Protein AF-A0A1C4H0H8-F1 (afdb_monomer)

Radius of gyration: 26.45 Å; Cα contacts (8 Å, |Δi|>4): 641; chains: 1; bounding box: 94×60×58 Å

Solvent-accessible surface area (backbone atoms only — not comparable to full-atom values): 27206 Å² total; per-residue (Å²): 113,69,70,59,52,53,51,52,50,62,53,57,57,30,66,37,67,55,42,50,40,39,36,19,45,24,26,28,43,11,55,48,37,28,51,49,23,57,74,47,69,46,100,48,52,39,63,47,31,17,26,52,44,37,11,72,33,30,28,24,69,52,3,16,50,23,23,31,52,36,22,49,46,38,19,74,75,76,42,56,82,34,43,77,46,20,61,29,32,25,51,35,14,34,53,47,6,50,44,38,71,72,50,30,63,82,36,73,69,32,42,51,49,46,30,55,53,40,18,51,52,34,19,57,42,44,29,50,46,30,40,75,70,43,67,43,47,77,63,80,53,85,54,36,60,53,20,52,55,32,26,70,75,65,62,34,56,69,62,16,29,37,54,44,36,38,56,52,30,45,54,31,36,44,53,25,48,54,52,26,51,54,52,56,69,68,53,54,69,79,57,47,63,76,41,52,71,82,78,81,64,92,68,78,79,72,79,80,81,74,86,71,80,84,70,90,68,70,60,65,62,58,53,50,53,55,56,66,70,51,76,83,71,67,73,44,63,69,59,49,48,49,49,48,50,50,56,56,55,72,63,61,52,84,54,81,67,37,77,40,48,47,64,56,42,55,48,43,25,54,45,53,24,49,41,23,61,62,36,92,54,33,62,62,10,47,52,47,43,51,50,50,53,60,57,21,55,83,71,72,45,43,69,64,49,48,52,51,48,50,66,50,44,51,58,33,43,56,50,27,34,54,49,24,10,43,51,37,91,67,43,78,49,70,81,45,78,70,85,89,47,45,33,14,53,30,13,37,51,52,28,47,25,45,48,22,19,51,45,28,33,45,49,41,39,50,51,37,56,73,46,37,60,68,68,55,37,32,35,44,46,35,72,78,65,43,56,66,68,57,32,48,39,55,53,47,33,61,57,30,43,66,55,49,52,55,50,48,52,53,50,47,53,56,39,40,76,71,68,53,59,72,59,84,54,72,67,47,24,54,64,45,44,56,79,48,50,51,58,51,50,54,54,43,53,50,51,26,50,56,52,24,53,53,36,49,75,70,51,55,83,64,79,97,64,88,82,83,75,91,65,79,70,80,90,50,72,68,39,54,54,51,46,50,52,49,50,51,53,40,52,51,45,49,53,50,37,51,34,42,73,70,65,79,41,87,82,70,82,79,74,60,76,83,134

InterPro domains:
  IPR003339 ABC/ECF transporter, transmembrane component [PF02361] (260-462)
  IPR003339 ABC/ECF transporter, transmembrane component [cd16914] (260-489)
  IPR024529 ECF transporter, substrate-specific component [PF12822] (18-184)

Secondary structure (DSSP, 8-state):
-HHHHHHHHHHHTT--HHHHHHHHHHHHHHHHHHHHHHHTT-S-----HHHHHHHHHH-HHHHHHHHHHHHHHHHHHT-GGGSTTHHHHHHHHHHHHHHHHTTGGGSHHHHHHHHHHHHHHHHHHHHHHHHHHHTT--SSSTHHHHHHHHHHHHS-HHHHHHHHHHHHHHHHHHHHHHHHHHHHHHS-HHHHHHH-----------------------HHHHHHHHHHTTTT----HHHHHHHHHHHHHTT---SHHHHS-HHHHHHHHHHHHHHHHHSSSSHHHHHHHHHHHHHHHHHT-HHHHHHHHHHHHHHHHHHHIIIIIHH-TT--SEEEE-SS-EEEHHHHHHHHHHHHHHHHHHHHHHHHHHTS-HHHHHHHHHHTT--HHHHHHHHHHHHHHHHHHHHHHHHHHHHHHTT----SSHHHHHHHHHHHHHHHHHHHHHHHHHHHHHHHHTTTT-SS-PPPPSS--PPPHHHHHHHHHHHHHHHHHHHHHHHHHTTS---S--TT---

Structure (mmCIF, N/CA/C/O backbone):
data_AF-A0A1C4H0H8-F1
#
_entry.id   AF-A0A1C4H0H8-F1
#
loop_
_atom_site.group_PDB
_atom_site.id
_atom_site.type_symbol
_atom_site.label_atom_id
_atom_site.label_alt_id
_atom_site.label_comp_id
_atom_site.label_asym_id
_atom_site.label_entity_id
_atom_site.label_seq_id
_atom_site.pdbx_PDB_ins_code
_atom_site.Cartn_x
_atom_site.Cartn_y
_atom_site.Cartn_z
_atom_site.occupancy
_atom_site.B_iso_or_equiv
_atom_site.auth_seq_id
_atom_site.auth_comp_id
_atom_site.auth_asym_id
_atom_site.auth_atom_id
_atom_site.pdbx_PDB_model_num
ATOM 1 N N . MET A 1 1 ? -7.795 -33.888 7.168 1.00 52.53 1 MET A N 1
ATOM 2 C CA . MET A 1 1 ? -8.985 -33.147 6.676 1.00 52.53 1 MET A CA 1
ATOM 3 C C . MET A 1 1 ? -9.687 -32.322 7.772 1.00 52.53 1 MET A C 1
ATOM 5 O O . MET A 1 1 ? -9.922 -31.140 7.560 1.00 52.53 1 MET A O 1
ATOM 9 N N . VAL A 1 2 ? -9.944 -32.871 8.972 1.00 51.38 2 VAL A N 1
ATOM 10 C CA . VAL A 1 2 ? -10.673 -32.185 10.075 1.00 51.38 2 VAL A CA 1
ATOM 11 C C . VAL A 1 2 ? -9.947 -30.955 10.662 1.00 51.38 2 VAL A C 1
ATOM 13 O O . VAL A 1 2 ? -10.575 -29.920 10.883 1.00 51.38 2 VAL A O 1
ATOM 16 N N . LEU A 1 3 ? -8.622 -31.017 10.855 1.00 47.50 3 LEU A N 1
ATOM 17 C CA . LEU A 1 3 ? -7.812 -29.883 11.345 1.00 47.50 3 LEU A CA 1
ATOM 18 C C . LEU A 1 3 ? -7.830 -28.679 10.386 1.00 47.50 3 LEU A C 1
ATOM 20 O O . LEU A 1 3 ? -7.985 -27.542 10.829 1.00 47.50 3 LEU A O 1
ATOM 24 N N . SER A 1 4 ? -7.761 -28.938 9.076 1.00 58.06 4 SER A N 1
ATOM 25 C CA . SER A 1 4 ? -7.884 -27.906 8.037 1.00 58.06 4 SER A CA 1
ATOM 26 C C . SER A 1 4 ? -9.278 -27.268 8.054 1.00 58.06 4 SER A C 1
ATOM 28 O O . SER A 1 4 ? -9.399 -26.045 8.021 1.00 58.06 4 SER A O 1
ATOM 30 N N . HIS A 1 5 ? -10.338 -28.065 8.239 1.00 66.88 5 HIS A N 1
ATOM 31 C CA . HIS A 1 5 ? -11.700 -27.538 8.295 1.00 66.88 5 HIS A CA 1
ATOM 32 C C . HIS A 1 5 ? -11.949 -26.650 9.530 1.00 66.88 5 HIS A C 1
ATOM 34 O O . HIS A 1 5 ? -12.606 -25.611 9.414 1.00 66.88 5 HIS A O 1
ATOM 40 N N . LYS A 1 6 ? -11.402 -27.010 10.701 1.00 68.06 6 LYS A N 1
ATOM 41 C CA . LYS A 1 6 ? -11.501 -26.199 11.929 1.00 68.06 6 LYS A CA 1
ATOM 42 C C . LYS A 1 6 ? -10.714 -24.890 11.807 1.00 68.06 6 LYS A C 1
ATOM 44 O O . LYS A 1 6 ? -11.226 -23.841 12.194 1.00 68.06 6 LYS A O 1
ATOM 49 N N . ALA A 1 7 ? -9.518 -24.939 11.216 1.00 68.31 7 ALA A N 1
ATOM 50 C CA . ALA A 1 7 ? -8.720 -23.749 10.931 1.00 68.31 7 ALA A CA 1
ATOM 51 C C . ALA A 1 7 ? -9.449 -22.799 9.966 1.00 68.31 7 ALA A C 1
ATOM 53 O O . ALA A 1 7 ? -9.619 -21.624 10.281 1.00 68.31 7 ALA A O 1
ATOM 54 N N . LEU A 1 8 ? -9.980 -23.316 8.853 1.00 68.38 8 LEU A N 1
ATOM 55 C CA . LEU A 1 8 ? -10.747 -22.535 7.875 1.00 68.38 8 LEU A CA 1
ATOM 56 C C . LEU A 1 8 ? -12.002 -21.897 8.487 1.00 68.38 8 LEU A C 1
ATOM 58 O O . LEU A 1 8 ? -12.274 -20.724 8.235 1.00 68.38 8 LEU A O 1
ATOM 62 N N . ARG A 1 9 ? -12.736 -22.616 9.351 1.00 71.81 9 ARG A N 1
ATOM 63 C CA . ARG A 1 9 ? -13.876 -22.040 10.090 1.00 71.81 9 ARG A CA 1
ATOM 64 C C . ARG A 1 9 ? -13.443 -20.918 11.037 1.00 71.81 9 ARG A C 1
ATOM 66 O O . ARG A 1 9 ? -14.127 -19.904 11.104 1.00 71.81 9 ARG A O 1
ATOM 73 N N . GLY A 1 10 ? -12.306 -21.068 11.719 1.00 74.00 10 GLY A N 1
ATOM 74 C CA . GLY A 1 10 ? -11.756 -20.039 12.610 1.00 74.00 10 GLY A CA 1
ATOM 75 C C . GLY A 1 10 ? -11.213 -18.797 11.889 1.00 74.00 10 GLY A C 1
ATOM 76 O O . GLY A 1 10 ? -11.134 -17.723 12.488 1.00 74.00 10 GLY A O 1
ATOM 77 N N . ILE A 1 11 ? -10.836 -18.919 10.614 1.00 77.94 11 ILE A N 1
ATOM 78 C CA . ILE A 1 11 ? -10.513 -17.773 9.750 1.00 77.94 11 ILE A CA 1
ATOM 79 C C . ILE A 1 11 ? -11.808 -17.101 9.298 1.00 77.94 11 ILE A C 1
ATOM 81 O O . ILE A 1 11 ? -11.974 -15.898 9.480 1.00 77.94 11 ILE A O 1
ATOM 85 N N . ALA A 1 12 ? -12.759 -17.878 8.772 1.00 75.44 12 ALA A N 1
ATOM 86 C CA . ALA A 1 12 ? -14.033 -17.362 8.280 1.00 75.44 12 ALA A CA 1
ATOM 87 C C . ALA A 1 12 ? -14.841 -16.631 9.367 1.00 75.44 12 ALA A C 1
ATOM 89 O O . ALA A 1 12 ? -15.496 -15.634 9.069 1.00 75.44 12 ALA A O 1
ATOM 90 N N . SER A 1 13 ? -14.760 -17.074 10.627 1.00 77.25 13 SER A N 1
ATOM 91 C CA . SER A 1 13 ? -15.448 -16.430 11.752 1.00 77.25 13 SER A CA 1
ATOM 92 C C . SER A 1 13 ? -14.944 -15.016 12.057 1.00 77.25 13 SER A C 1
ATOM 94 O O . SER A 1 13 ? -15.677 -14.244 12.664 1.00 77.25 13 SER A O 1
ATOM 96 N N . GLN A 1 14 ? -13.722 -14.660 11.643 1.00 80.69 14 GLN A N 1
ATOM 97 C CA . GLN A 1 14 ? -13.177 -13.311 11.842 1.00 80.69 14 GLN A CA 1
ATOM 98 C C . GLN A 1 14 ? -13.796 -12.294 10.869 1.00 80.69 14 GLN A C 1
ATOM 100 O O . GLN A 1 14 ? -13.877 -11.109 11.183 1.00 80.69 14 GLN A O 1
ATOM 105 N N . PHE A 1 15 ? -14.306 -12.744 9.716 1.00 83.25 15 PHE A N 1
ATOM 106 C CA . PHE A 1 15 ? -14.912 -11.903 8.676 1.00 83.25 15 PHE A CA 1
ATOM 107 C C . PHE A 1 15 ? -16.433 -11.747 8.853 1.00 83.25 15 PHE A C 1
ATOM 109 O O . PHE A 1 15 ? -17.226 -12.003 7.937 1.00 83.25 15 PHE A O 1
ATOM 116 N N . SER A 1 16 ? -16.843 -11.323 10.052 1.00 83.94 16 SER A N 1
ATOM 117 C CA . SER A 1 16 ? -18.220 -10.893 10.332 1.00 83.94 16 SER A CA 1
ATOM 118 C C . SER A 1 16 ? -18.574 -9.611 9.560 1.00 83.94 16 SER A C 1
ATOM 120 O O . SER A 1 16 ? -17.678 -8.890 9.118 1.00 83.94 16 SER A O 1
ATOM 122 N N . THR A 1 17 ? -19.864 -9.290 9.403 1.00 82.94 17 THR A N 1
ATOM 123 C CA . THR A 1 17 ? -20.289 -8.021 8.781 1.00 82.94 17 THR A CA 1
ATOM 124 C C . THR A 1 17 ? -19.670 -6.822 9.498 1.00 82.94 17 THR A C 1
ATOM 126 O O . THR A 1 17 ? -19.073 -5.967 8.850 1.00 82.94 17 THR A O 1
ATOM 129 N N . LYS A 1 18 ? -19.690 -6.816 10.833 1.00 84.12 18 LYS A N 1
ATOM 130 C CA . LYS A 1 18 ? -19.067 -5.769 11.654 1.00 84.12 18 LYS A CA 1
ATOM 131 C C . LYS A 1 18 ? -17.560 -5.649 11.403 1.00 84.12 18 LYS A C 1
ATOM 133 O O . LYS A 1 18 ? -17.064 -4.549 11.176 1.00 84.12 18 LYS A O 1
ATOM 138 N N . SER A 1 19 ? -16.840 -6.772 11.340 1.00 86.12 19 SER A N 1
ATOM 139 C CA . SER A 1 19 ? -15.406 -6.782 11.006 1.00 86.12 19 SER A CA 1
ATOM 140 C C . SER A 1 19 ? -15.137 -6.235 9.598 1.00 86.12 19 SER A C 1
ATOM 142 O O . SER A 1 19 ? -14.166 -5.514 9.390 1.00 86.12 19 SER A O 1
ATOM 144 N N . LEU A 1 20 ? -16.003 -6.546 8.624 1.00 87.44 20 LEU A N 1
ATOM 145 C CA . LEU A 1 20 ? -15.873 -6.056 7.247 1.00 87.44 20 LEU A CA 1
ATOM 146 C C . LEU A 1 20 ? -16.051 -4.541 7.147 1.00 87.44 20 LEU A C 1
ATOM 148 O O . LEU A 1 20 ? -15.390 -3.901 6.337 1.00 87.44 20 LEU A O 1
ATOM 152 N N . VAL A 1 21 ? -16.920 -3.955 7.967 1.00 89.75 21 VAL A N 1
ATOM 153 C CA . VAL A 1 21 ? -17.110 -2.499 8.012 1.00 89.75 21 VAL A CA 1
ATOM 154 C C . VAL A 1 21 ? -15.962 -1.795 8.733 1.00 89.75 21 VAL A C 1
ATOM 156 O O . VAL A 1 21 ? -15.609 -0.671 8.378 1.00 89.75 21 VAL A O 1
ATOM 159 N N . LEU A 1 22 ? -15.335 -2.477 9.688 1.00 91.12 22 LEU A N 1
ATOM 160 C CA . LEU A 1 22 ? -14.206 -1.951 10.444 1.00 91.12 22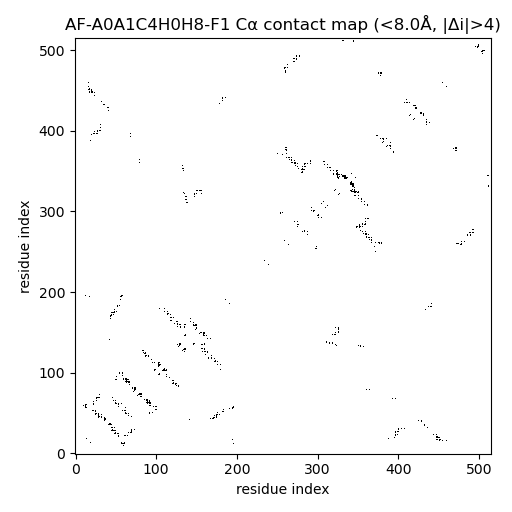 LEU A CA 1
ATOM 161 C C . LEU A 1 22 ? -12.906 -1.881 9.624 1.00 91.12 22 LEU A C 1
ATOM 163 O O . LEU A 1 22 ? -12.099 -0.983 9.853 1.00 91.12 22 LEU A O 1
ATOM 167 N N . ILE A 1 23 ? -12.702 -2.786 8.657 1.00 94.12 23 ILE A N 1
ATOM 168 C CA . ILE A 1 23 ? -11.490 -2.805 7.815 1.00 94.12 23 ILE A CA 1
ATOM 169 C C . ILE A 1 23 ? -11.254 -1.461 7.099 1.00 94.12 23 ILE A C 1
ATOM 171 O O . ILE A 1 23 ? -10.177 -0.900 7.295 1.00 94.12 23 ILE A O 1
ATOM 175 N N . PRO A 1 24 ? -12.212 -0.900 6.328 1.00 92.75 24 PRO A N 1
ATOM 176 C CA . PRO A 1 24 ? -12.064 0.417 5.713 1.00 92.75 24 PRO A CA 1
ATOM 177 C C . PRO A 1 24 ? -11.637 1.496 6.697 1.00 92.75 24 PRO A C 1
ATOM 179 O O . PRO A 1 24 ? -10.747 2.282 6.405 1.00 92.75 24 PRO A O 1
ATOM 182 N N . ILE A 1 25 ? -12.235 1.512 7.886 1.00 93.19 25 ILE A N 1
ATOM 183 C CA . ILE A 1 25 ? -11.936 2.502 8.918 1.00 93.19 25 ILE A CA 1
ATOM 184 C C . ILE A 1 25 ? -10.505 2.341 9.433 1.00 93.19 25 ILE A C 1
ATOM 186 O O . ILE A 1 25 ? -9.783 3.329 9.537 1.00 93.19 25 ILE A O 1
ATOM 190 N N . ALA A 1 26 ? -10.063 1.110 9.689 1.00 94.81 26 ALA A N 1
ATOM 191 C CA . ALA A 1 26 ? -8.690 0.825 10.090 1.00 94.81 26 ALA A CA 1
ATOM 192 C C . ALA A 1 26 ? -7.669 1.225 9.008 1.00 94.81 26 ALA A C 1
ATOM 194 O O . ALA A 1 26 ? -6.648 1.832 9.331 1.00 94.81 26 ALA A O 1
ATOM 195 N N . VAL A 1 27 ? -7.978 0.976 7.730 1.00 94.62 27 VAL A N 1
ATOM 196 C CA . VAL A 1 27 ? -7.183 1.466 6.591 1.00 94.62 27 VAL A CA 1
ATOM 197 C C . VAL A 1 27 ? -7.126 2.997 6.607 1.00 94.62 27 VAL A C 1
ATOM 199 O O . VAL A 1 27 ? -6.047 3.577 6.534 1.00 94.62 27 VAL A O 1
ATOM 202 N N . GLY A 1 28 ? -8.264 3.667 6.798 1.00 92.38 28 GLY A N 1
ATOM 203 C CA . GLY A 1 28 ? -8.334 5.123 6.941 1.00 92.38 28 GLY A CA 1
ATOM 204 C C . GLY A 1 28 ? -7.457 5.665 8.061 1.00 92.38 28 GLY A C 1
ATOM 205 O O . GLY A 1 28 ? -6.727 6.630 7.853 1.00 92.38 28 GLY A O 1
ATOM 206 N N . ILE A 1 29 ? -7.477 5.021 9.228 1.00 93.56 29 ILE A N 1
ATOM 207 C CA . ILE A 1 29 ? -6.648 5.394 10.380 1.00 93.56 29 ILE A CA 1
ATOM 208 C C . ILE A 1 29 ? -5.158 5.318 10.030 1.00 93.56 29 ILE A C 1
ATOM 210 O O . ILE A 1 29 ? -4.425 6.253 10.347 1.00 93.56 29 ILE A O 1
ATOM 214 N N . ASN A 1 30 ? -4.710 4.258 9.351 1.00 94.12 30 ASN A N 1
ATOM 215 C CA . ASN A 1 30 ? -3.315 4.131 8.913 1.00 94.12 30 ASN A CA 1
ATOM 216 C C . ASN A 1 30 ? -2.908 5.278 7.972 1.00 94.12 30 ASN A C 1
ATOM 218 O O . ASN A 1 30 ? -1.869 5.912 8.153 1.00 94.12 30 ASN A O 1
ATOM 222 N N . LEU A 1 31 ? -3.758 5.588 6.993 1.00 90.75 31 LEU A N 1
ATOM 223 C CA . LEU A 1 31 ? -3.493 6.621 5.987 1.00 90.75 31 LEU A CA 1
ATOM 224 C C . LEU A 1 31 ? -3.488 8.032 6.585 1.00 90.75 31 LEU A C 1
ATOM 226 O O . LEU A 1 31 ? -2.664 8.876 6.219 1.00 90.75 31 LEU A O 1
ATOM 230 N N . ILE A 1 32 ? -4.385 8.293 7.536 1.00 89.25 32 ILE A N 1
ATOM 231 C CA . ILE A 1 32 ? -4.411 9.549 8.284 1.00 89.25 32 ILE A CA 1
ATOM 232 C C . ILE A 1 32 ? -3.222 9.671 9.221 1.00 89.25 32 ILE A C 1
ATOM 234 O O . ILE A 1 32 ? -2.664 10.761 9.305 1.00 89.25 32 ILE A O 1
ATOM 238 N N . GLY A 1 33 ? -2.810 8.584 9.879 1.00 89.19 33 GLY A N 1
ATOM 239 C CA . GLY A 1 33 ? -1.589 8.549 10.682 1.00 89.19 33 GLY A CA 1
ATOM 240 C C . GLY A 1 33 ? -0.395 9.064 9.881 1.00 89.19 33 GLY A C 1
ATOM 241 O O . GLY A 1 33 ? 0.214 10.064 10.264 1.00 89.19 33 GLY A O 1
ATOM 242 N N . GLY A 1 34 ? -0.155 8.482 8.702 1.00 87.06 34 GLY A N 1
ATOM 243 C CA . GLY A 1 34 ? 0.918 8.923 7.805 1.00 87.06 34 GLY A CA 1
ATOM 244 C C . GLY A 1 34 ? 0.749 10.353 7.284 1.00 87.06 34 GLY A C 1
ATOM 245 O O . GLY A 1 34 ? 1.701 11.137 7.281 1.00 87.06 34 GLY A O 1
ATOM 246 N N . THR A 1 35 ? -0.473 10.750 6.912 1.00 84.94 35 THR A N 1
ATOM 247 C CA . THR A 1 35 ? -0.756 12.128 6.464 1.00 84.94 35 THR A CA 1
ATOM 248 C C . THR A 1 35 ? -0.473 13.146 7.571 1.00 84.94 35 THR A C 1
ATOM 250 O O . THR A 1 35 ? 0.085 14.220 7.323 1.00 84.94 35 THR A O 1
ATOM 253 N N . LEU A 1 36 ? -0.829 12.813 8.810 1.00 87.56 36 LEU A N 1
ATOM 254 C CA . LEU A 1 36 ? -0.619 13.658 9.972 1.00 87.56 36 LEU A CA 1
ATOM 255 C C . LEU A 1 36 ? 0.872 13.768 10.311 1.00 87.56 36 LEU A C 1
ATOM 257 O O . LEU A 1 36 ? 1.342 14.876 10.569 1.00 87.56 36 LEU A O 1
ATOM 261 N N . CYS A 1 37 ? 1.633 12.672 10.224 1.00 86.50 37 CYS A N 1
ATOM 262 C CA . CYS A 1 37 ? 3.092 12.694 10.349 1.00 86.50 37 CYS A CA 1
ATOM 263 C C . CYS A 1 37 ? 3.741 13.612 9.318 1.00 86.50 37 CYS A C 1
ATOM 265 O O . CYS A 1 37 ? 4.539 14.470 9.690 1.00 86.50 37 CYS A O 1
ATOM 267 N N . SER A 1 38 ? 3.345 13.495 8.050 1.00 84.19 38 SER A N 1
ATOM 268 C CA . SER A 1 38 ? 3.847 14.359 6.979 1.00 84.19 38 SER A CA 1
ATOM 269 C C . SER A 1 38 ? 3.508 15.834 7.233 1.00 84.19 38 SER A C 1
ATOM 271 O O . SER A 1 38 ? 4.378 16.705 7.179 1.00 84.19 38 SER A O 1
ATOM 273 N N . THR A 1 39 ? 2.268 16.120 7.641 1.00 84.62 39 THR A N 1
ATOM 274 C CA . THR A 1 39 ? 1.796 17.482 7.946 1.00 84.62 39 THR A CA 1
ATOM 275 C C . THR A 1 39 ? 2.533 18.103 9.133 1.00 84.62 39 THR A C 1
ATOM 277 O O . THR A 1 39 ? 2.891 19.281 9.107 1.00 84.62 39 THR A O 1
ATOM 280 N N . LEU A 1 40 ? 2.783 17.312 10.178 1.00 85.50 40 LEU A N 1
ATOM 281 C CA . LEU A 1 40 ? 3.554 17.714 11.354 1.00 85.50 40 LEU A CA 1
ATOM 282 C C . LEU A 1 40 ? 5.070 17.642 11.109 1.00 85.50 40 LEU A C 1
ATOM 284 O O . LEU A 1 40 ? 5.840 18.013 11.994 1.00 85.50 40 LEU A O 1
ATOM 288 N N . LYS A 1 41 ? 5.513 17.207 9.919 1.00 85.06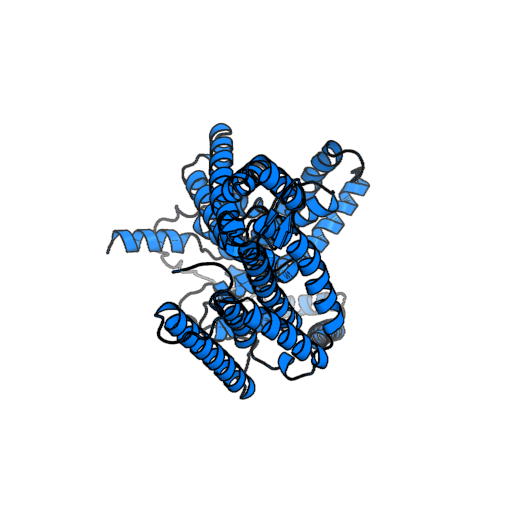 41 LYS A N 1
ATOM 289 C CA . LYS A 1 41 ? 6.921 16.986 9.557 1.00 85.06 41 LYS A CA 1
ATOM 290 C C . LYS A 1 41 ? 7.646 16.116 10.595 1.00 85.06 41 LYS A C 1
ATOM 292 O O . LYS A 1 41 ? 8.739 16.459 11.051 1.00 85.06 41 LYS A O 1
ATOM 297 N N . LEU A 1 42 ? 6.994 15.037 11.022 1.00 83.25 42 LEU A N 1
ATOM 298 C CA . LEU A 1 42 ? 7.579 13.996 11.860 1.00 83.25 42 LEU A CA 1
ATOM 299 C C . LEU A 1 42 ? 8.314 12.987 10.958 1.00 83.25 42 LEU A C 1
ATOM 301 O O . LEU A 1 42 ? 7.772 12.623 9.917 1.00 83.25 42 LEU A O 1
ATOM 305 N N . PRO A 1 43 ? 9.512 12.505 11.332 1.00 76.06 43 PRO A N 1
ATOM 306 C CA . PRO A 1 43 ? 10.272 11.524 10.556 1.00 76.06 43 PRO A CA 1
ATOM 307 C C . PRO A 1 43 ? 9.750 10.091 10.792 1.00 76.06 43 PRO A C 1
ATOM 309 O O . PRO A 1 43 ? 10.512 9.212 11.178 1.00 76.06 43 PRO A O 1
ATOM 312 N N . LEU A 1 44 ? 8.437 9.877 10.653 1.00 79.88 44 LEU A N 1
ATOM 313 C CA . LEU A 1 44 ? 7.731 8.626 10.969 1.00 79.88 44 LEU A CA 1
ATOM 314 C C . LEU A 1 44 ? 6.635 8.362 9.926 1.00 79.88 44 LEU A C 1
ATOM 316 O O . LEU A 1 44 ? 6.106 9.314 9.350 1.00 79.88 44 LEU A O 1
ATOM 320 N N . PHE A 1 45 ? 6.265 7.097 9.721 1.00 73.12 45 PHE A N 1
ATOM 321 C CA . PHE A 1 45 ? 5.219 6.690 8.773 1.00 73.12 45 PHE A CA 1
ATOM 322 C C . PHE A 1 45 ? 3.881 6.417 9.468 1.00 73.12 45 PHE A C 1
ATOM 324 O O . PHE A 1 45 ? 2.839 6.739 8.907 1.00 73.12 45 PHE A O 1
ATOM 331 N N . MET A 1 46 ? 3.905 5.871 10.690 1.00 80.69 46 MET A N 1
ATOM 332 C CA . MET A 1 46 ? 2.733 5.603 11.541 1.00 80.69 46 MET A CA 1
ATOM 333 C C . MET A 1 46 ? 1.574 4.915 10.798 1.00 80.69 46 MET A C 1
ATOM 335 O O . MET A 1 46 ? 0.402 5.262 10.947 1.00 80.69 46 MET A O 1
ATOM 339 N N . ASP A 1 47 ? 1.925 3.908 10.004 1.00 82.06 47 ASP A N 1
ATOM 340 C CA . ASP A 1 47 ? 1.085 3.241 9.004 1.00 82.06 47 ASP A CA 1
ATOM 341 C C . ASP A 1 47 ? 0.380 1.972 9.514 1.00 82.06 47 ASP A C 1
ATOM 343 O O . ASP A 1 47 ? -0.281 1.274 8.748 1.00 82.06 47 ASP A O 1
ATOM 347 N N . MET A 1 48 ? 0.524 1.648 10.802 1.00 91.31 48 MET A N 1
ATOM 348 C CA . MET A 1 48 ? -0.023 0.419 11.384 1.00 91.31 48 MET A CA 1
ATOM 349 C C . MET A 1 48 ? -0.927 0.626 12.598 1.00 91.31 48 MET A C 1
ATOM 351 O O . MET A 1 48 ? -1.355 -0.357 13.198 1.00 91.31 48 MET A O 1
ATOM 355 N N . ILE A 1 49 ? -1.282 1.864 12.954 1.00 93.62 49 ILE A N 1
ATOM 356 C CA . ILE A 1 49 ? -2.162 2.137 14.105 1.00 93.62 49 ILE A CA 1
ATOM 357 C C . ILE A 1 49 ? -3.491 1.379 13.956 1.00 93.62 49 ILE A C 1
ATOM 359 O O . ILE A 1 49 ? -3.881 0.616 14.839 1.00 93.62 49 ILE A O 1
ATOM 363 N N . GLY A 1 50 ? -4.158 1.537 12.814 1.00 94.31 50 GLY A N 1
ATOM 364 C CA . GLY A 1 50 ? -5.402 0.850 12.484 1.00 94.31 50 GLY A CA 1
ATOM 365 C C . GLY A 1 50 ? -5.229 -0.664 12.377 1.00 94.31 50 GLY A C 1
ATOM 366 O O . GLY A 1 50 ? -6.094 -1.405 12.837 1.00 94.31 50 GLY A O 1
ATOM 367 N N . THR A 1 51 ? -4.095 -1.139 11.854 1.00 95.31 51 THR A N 1
ATOM 368 C CA . THR A 1 51 ? -3.765 -2.576 11.776 1.00 95.31 51 THR A CA 1
ATOM 369 C C . THR A 1 51 ? -3.671 -3.220 13.164 1.00 95.31 51 THR A C 1
ATOM 371 O O . THR A 1 51 ? -4.184 -4.320 13.370 1.00 95.31 51 THR A O 1
ATOM 374 N N . VAL A 1 52 ? -3.073 -2.533 14.143 1.00 94.69 52 VAL A N 1
ATOM 375 C CA . VAL A 1 52 ? -3.030 -3.010 15.536 1.00 94.69 52 VAL A CA 1
ATOM 376 C C . VAL A 1 52 ? -4.410 -2.925 16.194 1.00 94.69 52 VAL A C 1
ATOM 378 O O . VAL A 1 52 ? -4.839 -3.873 16.850 1.00 94.69 52 VAL A O 1
ATOM 381 N N . VAL A 1 53 ? -5.141 -1.824 15.998 1.00 92.94 53 VAL A N 1
ATOM 382 C CA . VAL A 1 53 ? -6.492 -1.652 16.563 1.00 92.94 53 VAL A CA 1
ATOM 383 C C . VAL A 1 53 ? -7.432 -2.756 16.068 1.00 92.94 53 VAL A C 1
ATOM 385 O O . VAL A 1 53 ? -8.116 -3.396 16.868 1.00 92.94 53 VAL A O 1
ATOM 388 N N . ILE A 1 54 ? -7.424 -3.055 14.767 1.00 92.94 54 ILE A N 1
ATOM 389 C CA . ILE A 1 54 ? -8.276 -4.104 14.201 1.00 92.94 54 ILE A CA 1
ATOM 390 C C . ILE A 1 54 ? -7.803 -5.516 14.572 1.00 92.94 54 ILE A C 1
ATOM 392 O O . ILE A 1 54 ? -8.630 -6.415 14.700 1.00 92.94 54 ILE A O 1
ATOM 396 N N . ALA A 1 55 ? -6.506 -5.721 14.826 1.00 93.94 55 ALA A N 1
ATOM 397 C CA . ALA A 1 55 ? -5.999 -6.966 15.403 1.00 93.94 55 ALA A CA 1
ATOM 398 C C . ALA A 1 55 ? -6.600 -7.237 16.794 1.00 93.94 55 ALA A C 1
ATOM 400 O O . ALA A 1 55 ? -6.998 -8.369 17.073 1.00 93.94 55 ALA A O 1
ATOM 401 N N . CYS A 1 56 ? -6.717 -6.202 17.634 1.00 90.69 56 CYS A N 1
ATOM 402 C CA . CYS A 1 56 ? -7.347 -6.274 18.958 1.00 90.69 56 CYS A CA 1
ATOM 403 C C . CYS A 1 56 ? -8.855 -6.529 18.902 1.00 90.69 56 CYS A C 1
ATOM 405 O O . CYS A 1 56 ? -9.390 -7.187 19.792 1.00 90.69 56 CYS A O 1
ATOM 407 N N . LEU A 1 57 ? -9.530 -6.024 17.870 1.00 88.94 57 LEU A N 1
ATOM 408 C CA . LEU A 1 57 ? -10.984 -6.110 17.743 1.00 88.94 57 LEU A CA 1
ATOM 409 C C . LEU A 1 57 ? -11.449 -7.370 17.008 1.00 88.94 57 LEU A C 1
ATOM 411 O O . LEU A 1 57 ? -12.383 -8.027 17.451 1.00 88.94 57 LEU A O 1
ATOM 415 N N . SER A 1 58 ? -10.808 -7.712 15.891 1.00 89.06 58 SER A N 1
ATOM 416 C CA . SER A 1 58 ? -11.324 -8.683 14.915 1.00 89.06 58 SER A CA 1
ATOM 417 C C . SER A 1 58 ? -10.353 -9.820 14.581 1.00 89.06 58 SER A C 1
ATOM 419 O O . SER A 1 58 ? -10.739 -10.772 13.903 1.00 89.06 58 SER A O 1
ATOM 421 N N . GLY A 1 59 ? -9.116 -9.772 15.082 1.00 90.69 59 GLY A N 1
ATOM 422 C CA . GLY A 1 59 ? -8.148 -10.864 14.972 1.00 90.69 59 GLY A CA 1
ATOM 423 C C . GLY A 1 59 ? -7.161 -10.769 13.795 1.00 90.69 59 GLY A C 1
ATOM 424 O O . GLY A 1 59 ? -7.166 -9.805 13.024 1.00 90.69 59 GLY A O 1
ATOM 425 N N . PRO A 1 60 ? -6.265 -11.770 13.662 1.00 93.69 60 PRO A N 1
ATOM 426 C CA . PRO A 1 60 ? -5.074 -11.690 12.812 1.00 93.69 60 PRO A CA 1
ATOM 427 C C . PRO A 1 60 ? -5.340 -11.596 11.315 1.00 93.69 60 PRO A C 1
ATOM 429 O O . PRO A 1 60 ? -4.639 -10.863 10.625 1.00 93.69 60 PRO A O 1
ATOM 432 N N . TRP A 1 61 ? -6.334 -12.307 10.785 1.00 92.81 61 TRP A N 1
ATOM 433 C CA . TRP A 1 61 ? -6.561 -12.324 9.333 1.00 92.81 61 TRP A CA 1
ATOM 434 C C . TRP A 1 61 ? -7.230 -11.045 8.842 1.00 92.81 61 TRP A C 1
ATOM 436 O O . TRP A 1 61 ? -6.963 -10.584 7.734 1.00 92.81 61 TRP A O 1
ATOM 446 N N . VAL A 1 62 ? -8.051 -10.434 9.694 1.00 92.75 62 VAL A N 1
ATOM 447 C CA . VAL A 1 62 ? -8.650 -9.124 9.434 1.00 92.75 62 VAL A CA 1
ATOM 448 C C . VAL A 1 62 ? -7.572 -8.037 9.488 1.00 92.75 62 VAL A C 1
ATOM 450 O O . VAL A 1 62 ? -7.543 -7.167 8.620 1.00 92.75 62 VAL A O 1
ATOM 453 N N . ALA A 1 63 ? -6.631 -8.128 10.434 1.00 95.44 63 ALA A N 1
ATOM 454 C CA . ALA A 1 63 ? -5.465 -7.244 10.488 1.00 95.44 63 ALA A CA 1
ATOM 455 C C . ALA A 1 63 ? -4.539 -7.401 9.276 1.00 95.44 63 ALA A C 1
ATOM 457 O O . ALA A 1 63 ? -4.114 -6.406 8.696 1.00 95.44 63 ALA A O 1
ATOM 458 N N . ALA A 1 64 ? -4.281 -8.633 8.839 1.00 96.06 64 ALA A N 1
ATOM 459 C CA . ALA A 1 64 ? -3.513 -8.905 7.628 1.00 96.06 64 ALA A CA 1
ATOM 460 C C . ALA A 1 64 ? -4.151 -8.263 6.385 1.00 96.06 64 ALA A C 1
ATOM 462 O O . ALA A 1 64 ? -3.464 -7.610 5.600 1.00 96.06 64 ALA A O 1
ATOM 463 N N . LEU A 1 65 ? -5.475 -8.394 6.235 1.00 93.56 65 LEU A N 1
ATOM 464 C CA . LEU A 1 65 ? -6.211 -7.773 5.134 1.00 93.56 65 LEU A CA 1
ATOM 465 C C . LEU A 1 65 ? -6.211 -6.240 5.223 1.00 93.56 65 LEU A C 1
ATOM 467 O O . LEU A 1 65 ? -6.084 -5.573 4.200 1.00 93.56 65 LEU A O 1
ATOM 471 N N . CYS A 1 66 ? -6.303 -5.676 6.429 1.00 95.12 66 CYS A N 1
ATOM 472 C CA . CYS A 1 66 ? -6.150 -4.237 6.651 1.00 95.12 66 CYS A CA 1
ATOM 473 C C . CYS A 1 66 ? -4.768 -3.738 6.191 1.00 95.12 66 CYS A C 1
ATOM 475 O O . CYS A 1 66 ? -4.683 -2.764 5.442 1.00 95.12 66 CYS A O 1
ATOM 477 N N . GLY A 1 67 ? -3.689 -4.436 6.564 1.00 94.44 67 GLY A N 1
ATOM 478 C CA . GLY A 1 67 ? -2.330 -4.119 6.117 1.00 94.44 67 GLY A CA 1
ATOM 479 C C . GLY A 1 67 ? -2.163 -4.211 4.597 1.00 94.44 67 GLY A C 1
ATOM 480 O O . GLY A 1 67 ? -1.585 -3.314 3.985 1.00 94.44 67 GLY A O 1
ATOM 481 N N . LEU A 1 68 ? -2.737 -5.246 3.973 1.00 93.88 68 LEU A N 1
ATOM 482 C CA . LEU A 1 68 ? -2.772 -5.388 2.516 1.00 93.88 68 LEU A CA 1
ATOM 483 C C . LEU A 1 68 ? -3.451 -4.188 1.854 1.00 93.88 68 LEU A C 1
ATOM 485 O O . LEU A 1 68 ? -2.859 -3.543 0.991 1.00 93.88 68 LEU A O 1
ATOM 489 N N . LEU A 1 69 ? -4.682 -3.873 2.268 1.00 91.69 69 LEU A N 1
ATOM 490 C CA . LEU A 1 69 ? -5.464 -2.791 1.670 1.00 91.69 69 LEU A CA 1
ATOM 491 C C . LEU A 1 69 ? -4.819 -1.423 1.900 1.00 91.69 69 LEU A C 1
ATOM 493 O O . LEU A 1 69 ? -4.868 -0.584 1.007 1.00 91.69 69 LEU A O 1
ATOM 497 N N . THR A 1 70 ? -4.166 -1.217 3.047 1.00 93.00 70 THR A N 1
ATOM 498 C CA . THR A 1 70 ? -3.424 0.017 3.346 1.00 93.00 70 THR A CA 1
ATOM 499 C C . THR A 1 70 ? -2.329 0.264 2.310 1.00 93.00 70 THR A C 1
ATOM 501 O O . THR A 1 70 ? -2.286 1.339 1.716 1.00 93.00 70 THR A O 1
ATOM 504 N N . ASN A 1 71 ? -1.480 -0.729 2.030 1.00 90.94 71 ASN A N 1
ATOM 505 C CA . ASN A 1 71 ? -0.374 -0.553 1.084 1.00 90.94 71 ASN A CA 1
ATOM 506 C C . ASN A 1 71 ? -0.831 -0.524 -0.375 1.00 90.94 71 ASN A C 1
ATOM 508 O O . ASN A 1 71 ? -0.274 0.236 -1.164 1.00 90.94 71 ASN A O 1
ATOM 512 N N . VAL A 1 72 ? -1.862 -1.297 -0.734 1.00 86.44 72 VAL A N 1
ATOM 513 C CA . VAL A 1 72 ? -2.494 -1.191 -2.059 1.00 86.44 72 VAL A CA 1
ATOM 514 C C . VAL A 1 72 ? -3.048 0.218 -2.257 1.00 86.44 72 VAL A C 1
ATOM 516 O O . VAL A 1 72 ? -2.822 0.830 -3.296 1.00 86.44 72 VAL A O 1
ATOM 519 N N . PHE A 1 73 ? -3.712 0.780 -1.248 1.00 82.31 73 PHE A N 1
ATOM 520 C CA . PHE A 1 73 ? -4.236 2.135 -1.333 1.00 82.31 73 PHE A CA 1
ATOM 521 C C . PHE A 1 73 ? -3.125 3.189 -1.401 1.00 82.31 73 PHE A C 1
ATOM 523 O O . PHE A 1 73 ? -3.196 4.100 -2.221 1.00 82.31 73 PHE A O 1
ATOM 530 N N . LEU A 1 74 ? -2.076 3.065 -0.583 1.00 83.19 74 LEU A N 1
ATOM 531 C CA . LEU A 1 74 ? -0.908 3.947 -0.661 1.00 83.19 74 LEU A CA 1
ATOM 532 C C . LEU A 1 74 ? -0.243 3.885 -2.038 1.00 83.19 74 LEU A C 1
ATOM 534 O O . LEU A 1 74 ? 0.193 4.919 -2.543 1.00 83.19 74 LEU A O 1
ATOM 538 N N . ALA A 1 75 ? -0.212 2.710 -2.669 1.00 81.50 75 ALA A N 1
ATOM 539 C CA . ALA A 1 75 ? 0.268 2.571 -4.036 1.00 81.50 75 ALA A CA 1
ATOM 540 C C . ALA A 1 75 ? -0.588 3.380 -5.022 1.00 81.50 75 ALA A C 1
ATOM 542 O O . ALA A 1 75 ? -0.038 4.106 -5.844 1.00 81.50 75 ALA A O 1
ATOM 543 N N . ILE A 1 76 ? -1.917 3.300 -4.879 1.00 72.06 76 ILE A N 1
ATOM 544 C CA . ILE A 1 76 ? -2.921 4.003 -5.697 1.00 72.06 76 ILE A CA 1
ATOM 545 C C . ILE A 1 76 ? -2.844 5.520 -5.531 1.00 72.06 76 ILE A C 1
ATOM 547 O O . ILE A 1 76 ? -2.835 6.247 -6.520 1.00 72.06 76 ILE A O 1
ATOM 551 N N . VAL A 1 77 ? -2.801 6.010 -4.295 1.00 70.31 77 VAL A N 1
ATOM 552 C CA . VAL A 1 77 ? -3.015 7.436 -4.014 1.00 70.31 77 VAL A CA 1
ATOM 553 C C . VAL A 1 77 ? -1.728 8.217 -3.807 1.00 70.31 77 VAL A C 1
ATOM 555 O O . VAL A 1 77 ? -1.691 9.403 -4.127 1.00 70.31 77 VAL A O 1
ATOM 558 N N . ALA A 1 78 ? -0.680 7.587 -3.278 1.00 75.81 78 ALA A N 1
ATOM 559 C CA . ALA A 1 78 ? 0.554 8.282 -2.929 1.00 75.81 78 ALA A CA 1
ATOM 560 C C . ALA A 1 78 ? 1.698 7.941 -3.884 1.00 75.81 78 ALA A C 1
ATOM 562 O O . ALA A 1 78 ? 2.214 8.820 -4.572 1.00 75.81 78 ALA A O 1
ATOM 563 N N . ASN A 1 79 ? 2.128 6.679 -3.906 1.00 74.69 79 ASN A N 1
ATOM 564 C CA . ASN A 1 79 ? 3.267 6.259 -4.711 1.00 74.69 79 ASN A CA 1
ATOM 565 C C . ASN A 1 79 ? 3.258 4.736 -4.948 1.00 74.69 79 ASN A C 1
ATOM 567 O O . ASN A 1 79 ? 3.313 3.978 -3.981 1.00 74.69 79 ASN A O 1
ATOM 571 N N . PRO A 1 80 ? 3.305 4.259 -6.201 1.00 72.75 80 PRO A N 1
ATOM 572 C CA . PRO A 1 80 ? 3.365 2.830 -6.534 1.00 72.75 80 PRO A CA 1
ATOM 573 C C . PRO A 1 80 ? 4.493 2.035 -5.866 1.00 72.75 80 PRO A C 1
ATOM 575 O O . PRO A 1 80 ? 4.393 0.814 -5.753 1.00 72.75 80 PRO A O 1
ATOM 578 N N . VAL A 1 81 ? 5.530 2.707 -5.353 1.00 79.44 81 VAL A N 1
ATOM 579 C CA . VAL A 1 81 ? 6.587 2.105 -4.527 1.00 79.44 81 VAL A CA 1
ATOM 580 C C . VAL A 1 81 ? 6.040 1.361 -3.300 1.00 79.44 81 VAL A C 1
ATOM 582 O O . VAL A 1 81 ? 6.679 0.436 -2.814 1.00 79.44 81 VAL A O 1
ATOM 585 N N . TYR A 1 82 ? 4.846 1.686 -2.799 1.00 84.06 82 TYR A N 1
ATOM 586 C CA . TYR A 1 82 ? 4.262 0.980 -1.652 1.00 84.06 82 TYR A CA 1
ATOM 587 C C . TYR A 1 82 ? 3.734 -0.430 -1.978 1.00 84.06 82 TYR A C 1
ATOM 589 O O . TYR A 1 82 ? 3.532 -1.228 -1.057 1.00 84.06 82 TYR A O 1
ATOM 597 N N . LEU A 1 83 ? 3.533 -0.770 -3.259 1.00 83.62 83 LEU A N 1
ATOM 598 C CA . LEU A 1 83 ? 2.877 -2.018 -3.663 1.00 83.62 83 LEU A CA 1
ATOM 599 C C . LEU A 1 83 ? 3.658 -3.280 -3.238 1.00 83.62 83 LEU A C 1
ATOM 601 O O . LEU A 1 83 ? 3.051 -4.160 -2.627 1.00 83.62 83 LEU A O 1
ATOM 605 N N . PRO A 1 84 ? 4.986 -3.397 -3.445 1.00 85.50 84 PRO A N 1
ATOM 606 C CA . PRO A 1 84 ? 5.731 -4.582 -3.005 1.00 85.50 84 PRO A CA 1
ATOM 607 C C . PRO A 1 84 ? 5.763 -4.754 -1.479 1.00 85.50 84 PRO A C 1
ATOM 609 O O . PRO A 1 84 ? 5.860 -5.876 -0.982 1.00 85.50 84 PRO A O 1
ATOM 612 N N . TYR A 1 85 ? 5.598 -3.665 -0.717 1.00 89.50 85 TYR A N 1
ATOM 613 C CA . TYR A 1 85 ? 5.535 -3.701 0.748 1.00 89.50 85 TYR A CA 1
ATOM 614 C C . TYR A 1 85 ? 4.235 -4.301 1.301 1.00 89.50 85 TYR A C 1
ATOM 616 O O . TYR A 1 85 ? 4.157 -4.537 2.505 1.00 89.50 85 TYR A O 1
ATOM 624 N N . VAL A 1 86 ? 3.247 -4.626 0.454 1.00 91.25 86 VAL A N 1
ATOM 625 C CA . VAL A 1 86 ? 2.033 -5.366 0.851 1.00 91.25 86 VAL A CA 1
ATOM 626 C C . VAL A 1 86 ? 2.377 -6.635 1.637 1.00 91.25 86 VAL A C 1
ATOM 628 O O . VAL A 1 86 ? 1.751 -6.906 2.660 1.00 91.25 86 VAL A O 1
ATOM 631 N N . MET A 1 87 ? 3.403 -7.382 1.211 1.00 89.81 87 MET A N 1
ATOM 632 C CA . MET A 1 87 ? 3.843 -8.597 1.909 1.00 89.81 87 MET A CA 1
ATOM 633 C C . MET A 1 87 ? 4.309 -8.300 3.338 1.00 89.81 87 MET A C 1
ATOM 635 O O . MET A 1 87 ? 3.981 -9.038 4.266 1.00 89.81 87 MET A O 1
ATOM 639 N N . SER A 1 88 ? 5.022 -7.187 3.518 1.00 92.31 88 SER A N 1
ATOM 640 C CA . SER A 1 88 ? 5.484 -6.703 4.821 1.00 92.31 88 SER A CA 1
ATOM 641 C C . SER A 1 88 ? 4.300 -6.396 5.740 1.00 92.31 88 SER A C 1
ATOM 643 O O . SER A 1 88 ? 4.205 -6.935 6.842 1.00 92.31 88 SER A O 1
ATOM 645 N N . SER A 1 89 ? 3.333 -5.615 5.249 1.00 93.88 89 SER A N 1
ATOM 646 C CA . SER A 1 89 ? 2.153 -5.208 6.020 1.00 93.88 89 SER A CA 1
ATOM 647 C C . SER A 1 89 ? 1.241 -6.385 6.382 1.00 93.88 89 SER A C 1
ATOM 649 O O . SER A 1 89 ? 0.715 -6.437 7.495 1.00 93.88 89 SER A O 1
ATOM 651 N N . VAL A 1 90 ? 1.087 -7.366 5.483 1.00 96.31 90 VAL A N 1
ATOM 652 C CA . VAL A 1 90 ? 0.355 -8.617 5.752 1.00 96.31 90 VAL A CA 1
ATOM 653 C C . VAL A 1 90 ? 1.021 -9.406 6.877 1.00 96.31 90 VAL A C 1
ATOM 655 O O . VAL A 1 90 ? 0.347 -9.809 7.827 1.00 96.31 90 VAL A O 1
ATOM 658 N N . LEU A 1 91 ? 2.340 -9.613 6.795 1.00 96.31 91 LEU A N 1
ATOM 659 C CA . LEU A 1 91 ? 3.089 -10.377 7.794 1.00 96.31 91 LEU A CA 1
ATOM 660 C C . LEU A 1 91 ? 3.078 -9.687 9.160 1.00 96.31 91 LEU A C 1
ATOM 662 O O . LEU A 1 91 ? 2.822 -10.349 10.167 1.00 96.31 91 LEU A O 1
ATOM 666 N N . CYS A 1 92 ? 3.255 -8.366 9.206 1.00 95.50 92 CYS A N 1
ATOM 667 C CA . CYS A 1 92 ? 3.117 -7.605 10.444 1.00 95.50 92 CYS A CA 1
ATOM 668 C C . CYS A 1 92 ? 1.706 -7.725 11.038 1.00 95.50 92 CYS A C 1
ATOM 670 O O . CYS A 1 92 ? 1.575 -7.995 12.232 1.00 95.50 92 CYS A O 1
ATOM 672 N N . GLY A 1 93 ? 0.654 -7.604 10.219 1.00 96.25 93 GLY A N 1
ATOM 673 C CA . GLY A 1 93 ? -0.733 -7.764 10.667 1.00 96.25 93 GLY A CA 1
ATOM 674 C C . GLY A 1 93 ? -1.017 -9.148 11.261 1.00 96.25 93 GLY A C 1
ATOM 675 O O . GLY A 1 93 ? -1.626 -9.249 12.329 1.00 96.25 93 GLY A O 1
ATOM 676 N N . LEU A 1 94 ? -0.520 -10.215 10.624 1.00 96.69 94 LEU A N 1
ATOM 677 C CA . LEU A 1 94 ? -0.637 -11.582 11.143 1.00 96.69 94 LEU A CA 1
ATOM 678 C C . LEU A 1 94 ? 0.098 -11.746 12.475 1.00 96.69 94 LEU A C 1
ATOM 680 O O . LEU A 1 94 ? -0.488 -12.242 13.436 1.00 96.69 94 LEU A O 1
ATOM 684 N N . VAL A 1 95 ? 1.364 -11.326 12.543 1.00 96.31 95 VAL A N 1
ATOM 685 C CA . VAL A 1 95 ? 2.210 -11.474 13.737 1.00 96.31 95 VAL A CA 1
ATOM 686 C C . VAL A 1 95 ? 1.610 -10.725 14.919 1.00 96.31 95 VAL A C 1
ATOM 688 O O . VAL A 1 95 ? 1.363 -11.330 15.964 1.00 96.31 95 VAL A O 1
ATOM 691 N N . VAL A 1 96 ? 1.287 -9.442 14.737 1.00 95.62 96 VAL A N 1
ATOM 692 C CA . VAL A 1 96 ? 0.637 -8.637 15.776 1.00 95.62 96 VAL A CA 1
ATOM 693 C C . VAL A 1 96 ? -0.681 -9.284 16.190 1.00 95.62 96 VAL A C 1
ATOM 695 O O . VAL A 1 96 ? -0.912 -9.490 17.378 1.00 95.62 96 VAL A O 1
ATOM 698 N N . GLY A 1 97 ? -1.525 -9.679 15.236 1.00 94.25 97 GLY A N 1
ATOM 699 C CA . GLY A 1 97 ? -2.821 -10.276 15.539 1.00 94.25 97 GLY A CA 1
ATOM 700 C C . GLY A 1 97 ? -2.754 -11.599 16.295 1.00 94.25 97 GLY A C 1
ATOM 701 O O . GLY A 1 97 ? -3.556 -11.815 17.203 1.00 94.25 97 GLY A O 1
ATOM 702 N N . TYR A 1 98 ? -1.798 -12.478 15.989 1.00 94.75 98 TYR A N 1
ATOM 703 C CA . TYR A 1 98 ? -1.623 -13.723 16.740 1.00 94.75 98 TYR A CA 1
ATOM 704 C C . TYR A 1 98 ? -1.083 -13.470 18.150 1.00 94.75 98 TYR A C 1
ATOM 706 O O . TYR A 1 98 ? -1.556 -14.098 19.096 1.00 94.75 98 TYR A O 1
ATOM 714 N N . MET A 1 99 ? -0.161 -12.520 18.321 1.00 94.75 99 MET A N 1
ATOM 715 C CA . MET A 1 99 ? 0.358 -12.148 19.642 1.00 94.75 99 MET A CA 1
ATOM 716 C C . MET A 1 99 ? -0.710 -11.469 20.509 1.00 94.75 99 MET A C 1
ATOM 718 O O . MET A 1 99 ? -0.853 -11.776 21.694 1.00 94.75 99 MET A O 1
ATOM 722 N N . VAL A 1 100 ? -1.520 -10.595 19.912 1.00 92.19 100 VAL A N 1
ATOM 723 C CA . VAL A 1 100 ? -2.692 -9.992 20.554 1.00 92.19 100 VAL A CA 1
ATOM 724 C C . VAL A 1 100 ? -3.699 -11.071 20.954 1.00 92.19 100 VAL A C 1
ATOM 726 O O . VAL A 1 100 ? -4.142 -11.091 22.103 1.00 92.19 100 VAL A O 1
ATOM 729 N N . LYS A 1 101 ? -3.999 -12.022 20.057 1.00 88.81 101 LYS A N 1
ATOM 730 C CA . LYS A 1 101 ? -4.888 -13.163 20.336 1.00 88.81 101 LYS A CA 1
ATOM 731 C C . LYS A 1 101 ? -4.363 -14.057 21.462 1.00 88.81 101 LYS A C 1
ATOM 733 O O . LYS A 1 101 ? -5.155 -14.569 22.247 1.00 88.81 101 LYS A O 1
ATOM 738 N N . ALA A 1 102 ? -3.045 -14.204 21.583 1.00 88.94 102 ALA A N 1
ATOM 739 C CA . ALA A 1 102 ? -2.392 -14.892 22.697 1.00 88.94 102 ALA A CA 1
ATOM 740 C C . ALA A 1 102 ? -2.418 -14.090 24.020 1.00 88.94 102 ALA A C 1
ATOM 742 O O . ALA A 1 102 ? -1.934 -14.560 25.046 1.00 88.94 102 ALA A O 1
ATOM 743 N N . GLY A 1 103 ? -3.009 -12.891 24.030 1.00 87.50 103 GLY A N 1
ATOM 744 C CA . GLY A 1 103 ? -3.222 -12.085 25.230 1.00 87.50 103 GLY A CA 1
ATOM 745 C C . GLY A 1 103 ? -2.035 -11.209 25.629 1.00 87.50 103 GLY A C 1
ATOM 746 O O . GLY A 1 103 ? -2.086 -10.592 26.693 1.00 87.50 103 GLY A O 1
ATOM 747 N N . LEU A 1 104 ? -0.992 -11.107 24.795 1.00 88.38 104 LEU A N 1
ATOM 748 C CA . LEU A 1 104 ? 0.214 -10.331 25.114 1.00 88.38 104 LEU A CA 1
ATOM 749 C C . LEU A 1 104 ? -0.091 -8.833 25.253 1.00 88.38 104 LEU A C 1
ATOM 751 O O . LEU A 1 104 ? 0.484 -8.166 26.106 1.00 88.38 104 LEU A O 1
ATOM 755 N N . PHE A 1 105 ? -1.058 -8.312 24.497 1.00 87.81 105 PHE A N 1
ATOM 756 C CA . PHE A 1 105 ? -1.420 -6.890 24.527 1.00 87.81 105 PHE A CA 1
ATOM 757 C C . PHE A 1 105 ? -2.092 -6.443 25.840 1.00 87.81 105 PHE A C 1
ATOM 759 O O . PHE A 1 105 ? -2.253 -5.251 26.076 1.00 87.81 105 PHE A O 1
ATOM 766 N N . LYS A 1 106 ? -2.458 -7.380 26.730 1.00 85.38 106 LYS A N 1
ATOM 767 C CA . LYS A 1 106 ? -3.017 -7.065 28.059 1.00 85.38 106 LYS A CA 1
ATOM 768 C C . LYS A 1 106 ? -1.970 -6.525 29.037 1.00 85.38 106 LYS A C 1
ATOM 770 O O . LYS A 1 106 ? -2.333 -5.934 30.049 1.00 85.38 106 LYS A O 1
ATOM 775 N N . LYS A 1 107 ? -0.682 -6.775 28.781 1.00 89.06 107 LYS A N 1
ATOM 776 C CA . LYS A 1 107 ? 0.436 -6.367 29.640 1.00 89.06 107 LYS A CA 1
ATOM 777 C C . LYS A 1 107 ? 1.359 -5.439 28.863 1.00 89.06 107 LYS A C 1
ATOM 779 O O . LYS A 1 107 ? 1.644 -5.691 27.696 1.00 89.06 107 LYS A O 1
ATOM 784 N N . VAL A 1 108 ? 1.919 -4.436 29.537 1.00 88.81 108 VAL A N 1
ATOM 785 C CA . VAL A 1 108 ? 2.907 -3.525 28.929 1.00 88.81 108 VAL A CA 1
ATOM 786 C C . VAL A 1 108 ? 4.124 -4.300 28.408 1.00 88.81 108 VAL A C 1
ATOM 788 O O . VAL A 1 108 ? 4.577 -4.049 27.298 1.00 88.81 108 VAL A O 1
ATOM 791 N N . SER A 1 109 ? 4.601 -5.313 29.143 1.00 89.31 109 SER A N 1
ATOM 792 C CA . SER A 1 109 ? 5.707 -6.172 28.692 1.00 89.31 109 SER A CA 1
ATOM 793 C C . SER A 1 109 ? 5.379 -6.960 27.421 1.00 89.31 109 SER A C 1
ATOM 795 O O . SER A 1 109 ? 6.236 -7.123 26.556 1.00 89.31 109 SER A O 1
ATOM 797 N N . GLY A 1 110 ? 4.132 -7.409 27.268 1.00 91.00 110 GLY A N 1
ATOM 798 C CA . GLY A 1 110 ? 3.694 -8.075 26.047 1.00 91.00 110 GLY A CA 1
ATOM 799 C C . GLY A 1 110 ? 3.519 -7.101 24.878 1.00 91.00 110 GLY A C 1
ATOM 800 O O . GLY A 1 110 ? 3.840 -7.467 23.752 1.00 91.00 110 GLY A O 1
ATOM 801 N N . ALA A 1 111 ? 3.116 -5.850 25.126 1.00 90.12 111 ALA A N 1
ATOM 802 C CA . ALA A 1 111 ? 3.113 -4.796 24.107 1.00 90.12 111 ALA A CA 1
ATOM 803 C C . ALA A 1 111 ? 4.536 -4.458 23.617 1.00 90.12 111 ALA A C 1
ATOM 805 O O . ALA A 1 111 ? 4.749 -4.313 22.414 1.00 90.12 111 ALA A O 1
ATOM 806 N N . VAL A 1 112 ? 5.524 -4.418 24.521 1.00 93.44 112 VAL A N 1
ATOM 807 C CA . VAL A 1 112 ? 6.947 -4.264 24.159 1.00 93.44 112 VAL A CA 1
ATOM 808 C C . VAL A 1 112 ? 7.436 -5.454 23.331 1.00 93.44 112 VAL A C 1
ATOM 810 O O . VAL A 1 112 ? 8.122 -5.263 22.331 1.00 93.44 112 VAL A O 1
ATOM 813 N N . LEU A 1 113 ? 7.043 -6.682 23.682 1.00 94.81 113 LEU A N 1
ATOM 814 C CA . LEU A 1 113 ? 7.391 -7.856 22.882 1.00 94.81 113 LEU A CA 1
ATOM 815 C C . LEU A 1 113 ? 6.783 -7.780 21.472 1.00 94.81 113 LEU A C 1
ATOM 817 O O . LEU A 1 113 ? 7.487 -8.013 20.495 1.00 94.81 113 LEU A O 1
ATOM 821 N N . ILE A 1 114 ? 5.510 -7.384 21.354 1.00 94.56 114 ILE A N 1
ATOM 822 C CA . ILE A 1 114 ? 4.850 -7.156 20.057 1.00 94.56 114 ILE A CA 1
ATOM 823 C C . ILE A 1 114 ? 5.609 -6.110 19.239 1.00 94.56 114 ILE A C 1
ATOM 825 O O . ILE A 1 114 ? 5.803 -6.301 18.040 1.00 94.56 114 ILE A O 1
ATOM 829 N N . TRP A 1 115 ? 6.089 -5.042 19.876 1.00 94.19 115 TRP A N 1
ATOM 830 C CA . TRP A 1 115 ? 6.899 -4.022 19.217 1.00 94.19 115 TRP A CA 1
ATOM 831 C C . TRP A 1 115 ? 8.190 -4.579 18.641 1.00 94.19 115 TRP A C 1
ATOM 833 O O . TRP A 1 115 ? 8.444 -4.407 17.445 1.00 94.19 115 TRP A O 1
ATOM 843 N N . LEU A 1 116 ? 8.979 -5.277 19.451 1.00 95.75 116 LEU A N 1
ATOM 844 C CA . LEU A 1 116 ? 10.248 -5.832 18.996 1.00 95.75 116 LEU A CA 1
ATOM 845 C C . LEU A 1 116 ? 10.030 -6.854 17.877 1.00 95.75 116 LEU A C 1
ATOM 847 O O . LEU A 1 116 ? 10.657 -6.754 16.823 1.00 95.75 116 LEU A O 1
ATOM 851 N N . THR A 1 117 ? 9.085 -7.782 18.048 1.00 95.31 117 THR A N 1
ATOM 852 C CA . THR A 1 117 ? 8.793 -8.803 17.036 1.00 95.31 117 THR A CA 1
ATOM 853 C C . THR A 1 117 ? 8.270 -8.183 15.741 1.00 95.31 117 THR A C 1
ATOM 855 O O . THR A 1 117 ? 8.745 -8.534 14.664 1.00 95.31 117 THR A O 1
ATOM 858 N N . CYS A 1 118 ? 7.345 -7.223 15.816 1.00 94.50 118 CYS A N 1
ATOM 859 C CA . CYS A 1 118 ? 6.822 -6.540 14.633 1.00 94.50 118 CYS A CA 1
ATOM 860 C C . CYS A 1 118 ? 7.913 -5.747 13.898 1.00 94.50 118 CYS A C 1
ATOM 862 O O . CYS A 1 118 ? 7.935 -5.749 12.668 1.00 94.50 118 CYS A O 1
ATOM 864 N N . SER A 1 119 ? 8.825 -5.099 14.631 1.00 94.31 119 SER A N 1
ATOM 865 C CA . SER A 1 119 ? 9.944 -4.347 14.047 1.00 94.31 119 SER A CA 1
ATOM 866 C C . SER A 1 119 ? 10.905 -5.269 13.308 1.00 94.31 119 SER A C 1
ATOM 868 O O . SER A 1 119 ? 11.296 -4.964 12.185 1.00 94.31 119 SER A O 1
ATOM 870 N N . VAL A 1 120 ? 11.248 -6.417 13.901 1.00 95.12 120 VAL A N 1
ATOM 871 C CA . VAL A 1 120 ? 12.119 -7.420 13.272 1.00 95.12 120 VAL A CA 1
ATOM 872 C C . VAL A 1 120 ? 11.469 -7.988 12.015 1.00 95.12 120 VAL A C 1
ATOM 874 O O . VAL A 1 120 ? 12.106 -8.009 10.966 1.00 95.12 120 VAL A O 1
ATOM 877 N N . VAL A 1 121 ? 10.196 -8.387 12.096 1.00 95.19 121 VAL A N 1
ATOM 878 C CA . VAL A 1 121 ? 9.452 -8.915 10.944 1.00 95.19 121 VAL A CA 1
ATOM 879 C C . VAL A 1 121 ? 9.440 -7.894 9.815 1.00 95.19 121 VAL A C 1
ATOM 881 O O . VAL A 1 121 ? 9.879 -8.232 8.721 1.00 95.19 121 VAL A O 1
ATOM 884 N N . ASN A 1 122 ? 9.048 -6.643 10.097 1.00 93.19 122 ASN A N 1
ATOM 885 C CA . ASN A 1 122 ? 9.007 -5.597 9.077 1.00 93.19 122 ASN A CA 1
ATOM 886 C C . ASN A 1 122 ? 10.396 -5.297 8.506 1.00 93.19 122 ASN A C 1
ATOM 888 O O . ASN A 1 122 ? 10.523 -5.089 7.311 1.00 93.19 122 ASN A O 1
ATOM 892 N N . THR A 1 123 ? 11.441 -5.292 9.337 1.00 92.44 123 THR A N 1
ATOM 893 C CA . THR A 1 123 ? 12.821 -5.035 8.895 1.00 92.44 123 THR A CA 1
ATOM 894 C C . THR A 1 123 ? 13.294 -6.105 7.926 1.00 92.44 123 THR A C 1
ATOM 896 O O . THR A 1 123 ? 13.806 -5.778 6.860 1.00 92.44 123 THR A O 1
ATOM 899 N N . VAL A 1 124 ? 13.101 -7.383 8.255 1.00 92.25 124 VAL A N 1
ATOM 900 C CA . VAL A 1 124 ? 13.518 -8.497 7.393 1.00 92.25 124 VAL A CA 1
ATOM 901 C C . VAL A 1 124 ? 12.774 -8.446 6.060 1.00 92.25 124 VAL A C 1
ATOM 903 O O . VAL A 1 124 ? 13.395 -8.506 5.001 1.00 92.25 124 VAL A O 1
ATOM 906 N N . THR A 1 125 ? 11.452 -8.284 6.089 1.00 91.88 125 THR A N 1
ATOM 907 C CA . THR A 1 125 ? 10.640 -8.291 4.868 1.00 91.88 125 THR A CA 1
ATOM 908 C C . THR A 1 125 ? 10.868 -7.037 4.029 1.00 91.88 125 THR A C 1
ATOM 910 O O . THR A 1 125 ? 11.107 -7.146 2.828 1.00 91.88 125 THR A O 1
ATOM 913 N N . ALA A 1 126 ? 10.861 -5.848 4.639 1.00 89.25 126 ALA A N 1
ATOM 914 C CA . ALA A 1 126 ? 11.056 -4.581 3.939 1.00 89.25 126 ALA A CA 1
ATOM 915 C C . ALA A 1 126 ? 12.474 -4.441 3.375 1.00 89.25 126 ALA A C 1
ATOM 917 O O . ALA A 1 126 ? 12.622 -3.952 2.256 1.00 89.25 126 ALA A O 1
ATOM 918 N N . SER A 1 127 ? 13.514 -4.881 4.094 1.00 89.06 127 SER A N 1
ATOM 919 C CA . SER A 1 127 ? 14.891 -4.854 3.577 1.00 89.06 127 SER A CA 1
ATOM 920 C C . SER A 1 127 ? 15.062 -5.795 2.386 1.00 89.06 127 SER A C 1
ATOM 922 O O . SER A 1 127 ? 15.639 -5.388 1.378 1.00 89.06 127 SER A O 1
ATOM 924 N N . LEU A 1 128 ? 14.482 -7.000 2.441 1.00 88.50 128 LEU A N 1
ATOM 925 C CA . LEU A 1 128 ? 14.508 -7.940 1.323 1.00 88.50 128 LEU A CA 1
ATOM 926 C C . LEU A 1 128 ? 13.783 -7.373 0.097 1.00 88.50 128 LEU A C 1
ATOM 928 O O . LEU A 1 128 ? 14.327 -7.408 -1.003 1.00 88.50 128 LEU A O 1
ATOM 932 N N . ILE A 1 129 ? 12.603 -6.777 0.288 1.00 87.06 129 ILE A N 1
ATOM 933 C CA . ILE A 1 129 ? 11.880 -6.072 -0.779 1.00 87.06 129 ILE A CA 1
ATOM 934 C C . ILE A 1 129 ? 12.735 -4.933 -1.345 1.00 87.06 129 ILE A C 1
ATOM 936 O O . ILE A 1 129 ? 12.875 -4.804 -2.556 1.00 87.06 129 ILE A O 1
ATOM 940 N N . THR A 1 130 ? 13.353 -4.129 -0.482 1.00 85.25 130 THR A N 1
ATOM 941 C CA . THR A 1 130 ? 14.168 -2.979 -0.896 1.00 85.25 130 THR A CA 1
ATOM 942 C C . THR A 1 130 ? 15.382 -3.406 -1.715 1.00 85.25 130 THR A C 1
ATOM 944 O O . THR A 1 130 ? 15.719 -2.765 -2.707 1.00 85.25 130 THR A O 1
ATOM 947 N N . VAL A 1 131 ? 16.020 -4.515 -1.352 1.00 83.44 131 VAL A N 1
ATOM 948 C CA . VAL A 1 131 ? 17.176 -5.037 -2.083 1.00 83.44 131 VAL A CA 1
ATOM 949 C C . VAL A 1 131 ? 16.751 -5.687 -3.396 1.00 83.44 131 VAL A C 1
ATOM 951 O O . VAL A 1 131 ? 17.322 -5.368 -4.436 1.00 83.44 131 VAL A O 1
ATOM 954 N N . LEU A 1 132 ? 15.758 -6.581 -3.358 1.00 81.62 132 LEU A N 1
ATOM 955 C CA . LEU A 1 132 ? 15.361 -7.376 -4.521 1.00 81.62 132 LEU A CA 1
ATOM 956 C C . LEU A 1 132 ? 14.591 -6.559 -5.559 1.00 81.62 132 LEU A C 1
ATOM 958 O O . LEU A 1 132 ? 14.804 -6.737 -6.752 1.00 81.62 132 LEU A O 1
ATOM 962 N N . VAL A 1 133 ? 13.694 -5.679 -5.113 1.00 80.06 133 VAL A N 1
ATOM 963 C CA . VAL A 1 133 ? 12.798 -4.925 -6.003 1.00 80.06 133 VAL A CA 1
ATOM 964 C C . VAL A 1 133 ? 13.391 -3.573 -6.379 1.00 80.06 133 VAL A C 1
ATOM 966 O O . VAL A 1 133 ? 13.234 -3.128 -7.513 1.00 80.06 133 VAL A O 1
ATOM 969 N N . TYR A 1 134 ? 14.090 -2.925 -5.446 1.00 78.44 134 TYR A N 1
ATOM 970 C CA . TYR A 1 134 ? 14.577 -1.556 -5.627 1.00 78.44 134 TYR A CA 1
ATOM 971 C C . TYR A 1 134 ? 16.099 -1.438 -5.679 1.00 78.44 134 TYR A C 1
ATOM 973 O O . TYR A 1 134 ? 16.615 -0.330 -5.709 1.00 78.44 134 TYR A O 1
ATOM 981 N N . GLY A 1 135 ? 16.849 -2.542 -5.688 1.00 71.06 135 GLY A N 1
ATOM 982 C CA . GLY A 1 135 ? 18.308 -2.480 -5.802 1.00 71.06 135 GLY A CA 1
ATOM 983 C C . GLY A 1 135 ? 19.007 -1.850 -4.599 1.00 71.06 135 GLY A C 1
ATOM 984 O O . GLY A 1 135 ? 20.141 -1.393 -4.727 1.00 71.06 135 GLY A O 1
ATOM 985 N N . GLY A 1 136 ? 18.355 -1.820 -3.437 1.00 74.12 136 GLY A N 1
ATOM 986 C CA . GLY A 1 136 ? 18.939 -1.349 -2.186 1.00 74.12 136 GLY A CA 1
ATOM 987 C C . GLY A 1 136 ? 18.510 0.048 -1.752 1.00 74.12 136 GLY A C 1
ATOM 988 O O . GLY A 1 136 ? 18.878 0.451 -0.657 1.00 74.12 136 GLY A O 1
ATOM 989 N N . ALA A 1 137 ? 17.705 0.779 -2.523 1.00 74.75 137 ALA A N 1
ATOM 990 C CA . ALA A 1 137 ? 17.026 1.963 -2.002 1.00 74.75 137 ALA A CA 1
ATOM 991 C C . ALA A 1 137 ? 15.846 2.387 -2.885 1.00 74.75 137 ALA A C 1
ATOM 993 O O . ALA A 1 137 ? 15.860 2.207 -4.097 1.00 74.75 137 AL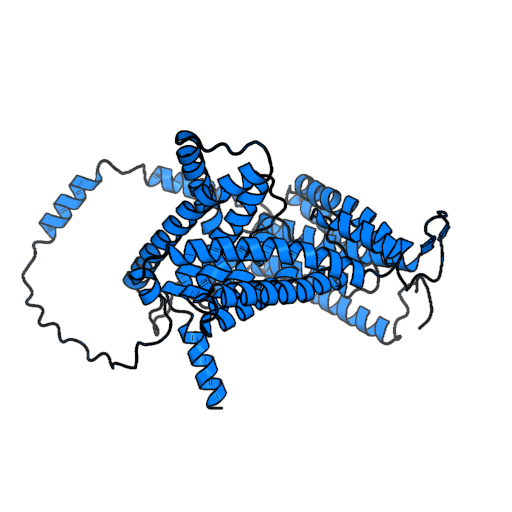A A O 1
ATOM 994 N N . THR A 1 138 ? 14.825 2.990 -2.275 1.00 70.44 138 THR A N 1
ATOM 995 C CA . THR A 1 138 ? 13.601 3.414 -2.976 1.00 70.44 138 THR A CA 1
ATOM 996 C C . THR A 1 138 ? 13.635 4.858 -3.465 1.00 70.44 138 THR A C 1
ATOM 998 O O . THR A 1 138 ? 12.875 5.205 -4.360 1.00 70.44 138 THR A O 1
ATOM 1001 N N . GLY A 1 139 ? 14.478 5.718 -2.881 1.00 62.25 139 GLY A N 1
ATOM 1002 C CA . GLY A 1 139 ? 14.615 7.129 -3.265 1.00 62.25 139 GLY A CA 1
ATOM 1003 C C . GLY A 1 139 ? 13.473 8.036 -2.791 1.00 62.25 139 GLY A C 1
ATOM 1004 O O . GLY A 1 139 ? 13.521 9.240 -3.019 1.00 62.25 139 GLY A O 1
ATOM 1005 N N . VAL A 1 140 ? 12.459 7.481 -2.116 1.00 60.56 140 VAL A N 1
ATOM 1006 C CA . VAL A 1 140 ? 11.280 8.225 -1.624 1.00 60.56 140 VAL A CA 1
ATOM 1007 C C . VAL A 1 140 ? 11.393 8.563 -0.135 1.00 60.56 140 VAL A C 1
ATOM 1009 O O . VAL A 1 140 ? 10.756 9.498 0.344 1.00 60.56 140 VAL A O 1
ATOM 1012 N N . ASN A 1 141 ? 12.226 7.828 0.607 1.00 64.75 141 ASN A N 1
ATOM 1013 C CA . ASN A 1 141 ? 12.288 7.913 2.064 1.00 64.75 141 ASN A CA 1
ATOM 1014 C C . ASN A 1 141 ? 13.537 8.677 2.522 1.00 64.75 141 ASN A C 1
ATOM 1016 O O . ASN A 1 141 ? 14.599 8.589 1.902 1.00 64.75 141 ASN A O 1
ATOM 1020 N N . GLY A 1 142 ? 13.459 9.358 3.670 1.00 59.88 142 GLY A N 1
ATOM 1021 C CA . GLY A 1 142 ? 14.622 10.016 4.287 1.00 59.88 142 GLY A CA 1
ATOM 1022 C C . GLY A 1 142 ? 15.771 9.051 4.623 1.00 59.88 142 GLY A C 1
ATOM 1023 O O . GLY A 1 142 ? 16.927 9.461 4.710 1.00 59.88 142 GLY A O 1
ATOM 1024 N N . THR A 1 143 ? 15.483 7.752 4.735 1.00 65.44 143 THR A N 1
ATOM 1025 C CA . THR A 1 143 ? 16.464 6.693 5.003 1.00 65.44 143 THR A CA 1
ATOM 1026 C C . THR A 1 143 ? 17.254 6.245 3.780 1.00 65.44 143 THR A C 1
ATOM 1028 O O . THR A 1 143 ? 18.274 5.576 3.943 1.00 65.44 143 THR A O 1
ATOM 1031 N N . SER A 1 144 ? 16.884 6.679 2.570 1.00 69.06 144 SER A N 1
ATOM 1032 C CA . SER A 1 144 ? 17.686 6.470 1.351 1.00 69.06 144 SER A CA 1
ATOM 1033 C C . SER A 1 144 ? 19.104 7.020 1.524 1.00 69.06 144 SER A C 1
ATOM 1035 O O . SER A 1 144 ? 20.080 6.367 1.162 1.00 69.06 144 SER A O 1
ATOM 1037 N N . LEU A 1 145 ? 19.220 8.196 2.154 1.00 70.75 145 LEU A N 1
ATOM 1038 C CA . LEU A 1 145 ? 20.499 8.851 2.420 1.00 70.75 145 LEU A CA 1
ATOM 1039 C C . LEU A 1 145 ? 21.320 8.090 3.468 1.00 70.75 145 LEU A C 1
ATOM 1041 O O . LEU A 1 145 ? 22.511 7.863 3.272 1.00 70.75 145 LEU A O 1
ATOM 1045 N N . LEU A 1 146 ? 20.676 7.655 4.557 1.00 74.75 146 LEU A N 1
ATOM 1046 C CA . LEU A 1 146 ? 21.319 6.836 5.589 1.00 74.75 146 LEU A CA 1
ATOM 1047 C C . LEU A 1 146 ? 21.821 5.510 5.003 1.00 74.75 146 LEU A C 1
ATOM 1049 O O . LEU A 1 146 ? 22.931 5.080 5.294 1.00 74.75 146 LEU A O 1
ATOM 1053 N N . THR A 1 147 ? 21.022 4.887 4.142 1.00 73.94 147 THR A N 1
ATOM 1054 C CA . THR A 1 147 ? 21.373 3.637 3.463 1.00 73.94 147 THR A CA 1
ATOM 1055 C C . THR A 1 147 ? 22.551 3.834 2.517 1.00 73.94 147 THR A C 1
ATOM 1057 O O . THR A 1 147 ? 23.481 3.034 2.543 1.00 73.94 147 THR A O 1
ATOM 1060 N N . ALA A 1 148 ? 22.565 4.922 1.740 1.00 68.69 148 ALA A N 1
ATOM 1061 C CA . ALA A 1 148 ? 23.691 5.272 0.880 1.00 68.69 148 ALA A CA 1
ATOM 1062 C C . ALA A 1 148 ? 24.975 5.521 1.692 1.00 68.69 148 ALA A C 1
ATOM 1064 O O . ALA A 1 148 ? 26.027 4.989 1.349 1.00 68.69 148 ALA A O 1
ATOM 1065 N N . ALA A 1 149 ? 24.891 6.248 2.811 1.00 74.56 149 ALA A N 1
ATOM 1066 C CA . ALA A 1 149 ? 26.030 6.475 3.702 1.00 74.56 149 ALA A CA 1
ATOM 1067 C C . ALA A 1 149 ? 26.563 5.164 4.310 1.00 74.56 149 ALA A C 1
ATOM 1069 O O . ALA A 1 149 ? 27.770 4.924 4.342 1.00 74.56 149 ALA A O 1
ATOM 1070 N N . LEU A 1 150 ? 25.667 4.276 4.746 1.00 78.50 150 LEU A N 1
ATOM 1071 C CA . LEU A 1 150 ? 26.044 2.959 5.253 1.00 78.50 150 LEU A CA 1
ATOM 1072 C C . LEU A 1 150 ? 26.596 2.054 4.142 1.00 78.50 150 LEU A C 1
ATOM 1074 O O . LEU A 1 150 ? 27.458 1.225 4.416 1.00 78.50 150 LEU A O 1
ATOM 1078 N N . ALA A 1 151 ? 26.141 2.175 2.896 1.00 74.12 151 ALA A N 1
ATOM 1079 C CA . ALA A 1 151 ? 26.684 1.397 1.780 1.00 74.12 151 ALA A CA 1
ATOM 1080 C C . ALA A 1 151 ? 28.168 1.711 1.552 1.00 74.12 151 ALA A C 1
ATOM 1082 O O . ALA A 1 151 ? 28.967 0.791 1.376 1.00 74.12 151 ALA A O 1
ATOM 1083 N N . VAL A 1 152 ? 28.549 2.988 1.676 1.00 69.75 152 VAL A N 1
ATOM 1084 C CA . VAL A 1 152 ? 29.951 3.429 1.619 1.00 69.75 152 VAL A CA 1
ATOM 1085 C C . VAL A 1 152 ? 30.769 2.839 2.768 1.00 69.75 152 VAL A C 1
ATOM 1087 O O . VAL A 1 152 ? 31.865 2.330 2.544 1.00 69.75 152 VAL A O 1
ATOM 1090 N N . ALA A 1 153 ? 30.238 2.885 3.994 1.00 75.06 153 ALA A N 1
ATOM 1091 C CA . ALA A 1 153 ? 30.962 2.440 5.183 1.00 75.06 153 ALA A CA 1
ATOM 1092 C C . ALA A 1 153 ? 31.182 0.917 5.219 1.00 75.06 153 ALA A C 1
ATOM 1094 O O . ALA A 1 153 ? 32.268 0.454 5.560 1.00 75.06 153 ALA A O 1
ATOM 1095 N N . TRP A 1 154 ? 30.158 0.138 4.863 1.00 72.62 154 TRP A N 1
ATOM 1096 C CA . TRP A 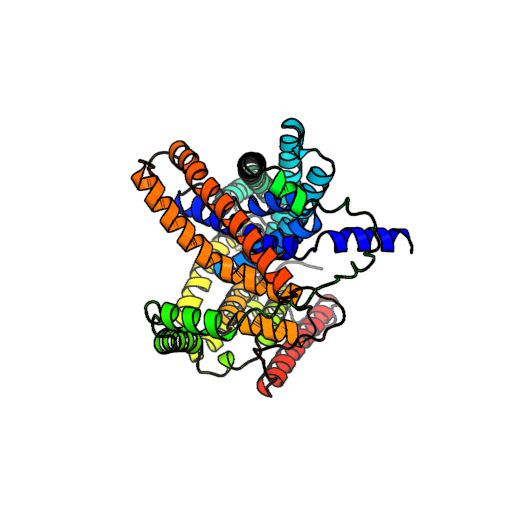1 154 ? 30.139 -1.315 5.070 1.00 72.62 154 TRP A CA 1
ATOM 1097 C C . TRP A 1 154 ? 30.474 -2.128 3.815 1.00 72.62 154 TRP A C 1
ATOM 1099 O O . TRP A 1 154 ? 30.692 -3.333 3.921 1.00 72.62 154 TRP A O 1
ATOM 1109 N N . LYS A 1 155 ? 30.498 -1.499 2.628 1.00 68.69 155 LYS A N 1
ATOM 1110 C CA . LYS A 1 155 ? 30.715 -2.148 1.317 1.00 68.69 155 LYS A CA 1
ATOM 1111 C C . LYS A 1 155 ? 29.787 -3.346 1.041 1.00 68.69 155 LYS A C 1
ATOM 1113 O O . LYS A 1 155 ? 30.097 -4.196 0.212 1.00 68.69 155 LYS A O 1
ATOM 1118 N N . ASN A 1 156 ? 28.651 -3.434 1.735 1.00 77.75 156 ASN A N 1
ATOM 1119 C CA . ASN A 1 156 ? 27.669 -4.499 1.572 1.00 77.75 156 ASN A CA 1
ATOM 1120 C C . ASN A 1 156 ? 26.251 -3.930 1.662 1.00 77.75 156 ASN A C 1
ATOM 1122 O O . ASN A 1 156 ? 25.765 -3.593 2.740 1.00 77.75 156 ASN A O 1
ATOM 1126 N N . ILE A 1 157 ? 25.580 -3.888 0.511 1.00 76.12 157 ILE A N 1
ATOM 1127 C CA . ILE A 1 157 ? 24.251 -3.293 0.336 1.00 76.12 157 ILE A CA 1
ATOM 1128 C C . ILE A 1 157 ? 23.219 -3.947 1.261 1.00 76.12 157 ILE A C 1
ATOM 1130 O O . ILE A 1 157 ? 22.413 -3.244 1.865 1.00 76.12 157 ILE A O 1
ATOM 1134 N N . LEU A 1 158 ? 23.261 -5.274 1.422 1.00 79.38 158 LEU A N 1
ATOM 1135 C CA . LEU A 1 158 ? 22.317 -5.996 2.281 1.00 79.38 158 LEU A CA 1
ATOM 1136 C C . LEU A 1 158 ? 22.414 -5.520 3.731 1.00 79.38 158 LEU A C 1
ATOM 1138 O O . LEU A 1 158 ? 21.398 -5.221 4.353 1.00 79.38 158 LEU A O 1
ATOM 1142 N N . ILE A 1 159 ? 23.637 -5.410 4.252 1.00 82.69 159 ILE A N 1
ATOM 1143 C CA . ILE A 1 159 ? 23.891 -5.001 5.639 1.00 82.69 159 ILE A CA 1
ATOM 1144 C C . ILE A 1 159 ? 23.495 -3.537 5.844 1.00 82.69 159 ILE A C 1
ATOM 1146 O O . ILE A 1 159 ? 22.894 -3.197 6.864 1.00 82.69 159 ILE A O 1
ATOM 1150 N N . SER A 1 160 ? 23.777 -2.678 4.865 1.00 83.50 160 SER A N 1
ATOM 1151 C CA . SER A 1 160 ? 23.438 -1.255 4.913 1.00 83.50 160 SER A CA 1
ATOM 1152 C C . SER A 1 160 ? 21.929 -1.019 4.926 1.00 83.50 160 SER A C 1
ATOM 1154 O O . SER A 1 160 ? 21.446 -0.270 5.772 1.00 83.50 160 SER A O 1
ATOM 1156 N N . VAL A 1 161 ? 21.186 -1.696 4.041 1.00 83.19 161 VAL A N 1
ATOM 1157 C CA . VAL A 1 161 ? 19.716 -1.626 3.976 1.00 83.19 161 VAL A CA 1
ATOM 1158 C C . VAL A 1 161 ? 19.086 -2.219 5.226 1.00 83.19 161 VAL A C 1
ATOM 1160 O O . VAL A 1 161 ? 18.154 -1.646 5.783 1.00 83.19 161 VAL A O 1
ATOM 1163 N N . PHE A 1 162 ? 19.586 -3.364 5.688 1.00 87.88 162 PHE A N 1
ATOM 1164 C CA . PHE A 1 162 ? 19.067 -3.999 6.892 1.00 87.88 162 PHE A CA 1
ATOM 1165 C C . PHE A 1 162 ? 19.244 -3.092 8.114 1.00 87.88 162 PHE A C 1
ATOM 1167 O O . PHE A 1 162 ? 18.305 -2.895 8.880 1.00 87.88 162 PHE A O 1
ATOM 1174 N N . SER A 1 163 ? 20.421 -2.479 8.261 1.00 86.31 163 SER A N 1
ATOM 1175 C CA . SER A 1 163 ? 20.743 -1.610 9.398 1.00 86.31 163 SER A CA 1
ATOM 1176 C C . SER A 1 163 ? 19.925 -0.317 9.399 1.00 86.31 163 SER A C 1
ATOM 1178 O O . SER A 1 163 ? 19.364 0.048 10.432 1.00 86.31 163 SER A O 1
ATOM 1180 N N . SER A 1 164 ? 19.807 0.367 8.253 1.00 85.56 164 SER A N 1
ATOM 1181 C CA . SER A 1 164 ? 18.979 1.577 8.152 1.00 85.56 164 SER A CA 1
ATOM 1182 C C . SER A 1 164 ? 17.498 1.268 8.383 1.00 85.56 164 SER A C 1
ATOM 1184 O O . SER A 1 164 ? 16.834 1.976 9.143 1.00 85.56 164 SER A O 1
ATOM 1186 N N . SER A 1 165 ? 17.003 0.172 7.800 1.00 87.06 165 SER A N 1
ATOM 1187 C CA . SER A 1 165 ? 15.621 -0.278 7.958 1.00 87.06 165 SER A CA 1
ATOM 1188 C C . SER A 1 165 ? 15.315 -0.688 9.399 1.00 87.06 165 SER A C 1
ATOM 1190 O O . SER A 1 165 ? 14.232 -0.395 9.898 1.00 87.06 165 SER A O 1
ATOM 1192 N N . MET A 1 166 ? 16.264 -1.305 10.110 1.00 89.69 166 MET A N 1
ATOM 1193 C CA . MET A 1 166 ? 16.075 -1.707 11.505 1.00 89.69 166 MET A CA 1
ATOM 1194 C C . MET A 1 166 ? 15.835 -0.504 12.417 1.00 89.69 166 MET A C 1
ATOM 1196 O O . MET A 1 166 ? 14.905 -0.525 13.221 1.00 89.69 166 MET A O 1
ATOM 1200 N N . VAL A 1 167 ? 16.639 0.555 12.278 1.00 87.69 167 VAL A N 1
ATOM 1201 C CA . VAL A 1 167 ? 16.498 1.778 13.085 1.00 87.69 167 VAL A CA 1
ATOM 1202 C C . VAL A 1 167 ? 15.160 2.463 12.805 1.00 87.69 167 VAL A C 1
ATOM 1204 O O . VAL A 1 167 ? 14.437 2.814 13.737 1.00 87.69 167 VAL A O 1
ATOM 1207 N N . GLU A 1 168 ? 14.810 2.608 11.526 1.00 85.50 168 GLU A N 1
ATOM 1208 C CA . GLU A 1 168 ? 13.546 3.204 11.086 1.00 85.50 168 GLU A CA 1
ATOM 1209 C C . GLU A 1 168 ? 12.341 2.443 11.647 1.00 85.50 168 GLU A C 1
ATOM 1211 O O . GLU A 1 168 ? 11.476 3.027 12.301 1.00 85.50 168 GLU A O 1
ATOM 1216 N N . ASN A 1 169 ? 12.319 1.122 11.456 1.00 90.25 169 ASN A N 1
ATOM 1217 C CA . ASN A 1 169 ? 11.216 0.274 11.889 1.00 90.25 169 ASN A CA 1
ATOM 1218 C C . ASN A 1 169 ? 11.100 0.202 13.406 1.00 90.25 169 ASN A C 1
ATOM 1220 O O . ASN A 1 169 ? 9.990 0.205 13.932 1.00 90.25 169 ASN A O 1
ATOM 1224 N N . LEU A 1 170 ? 12.221 0.163 14.126 1.00 91.75 170 LEU A N 1
ATOM 1225 C CA . LEU A 1 170 ? 12.191 0.131 15.581 1.00 91.75 170 LEU A CA 1
ATOM 1226 C C . LEU A 1 170 ? 11.552 1.410 16.140 1.00 91.75 170 LEU A C 1
ATOM 1228 O O . LEU A 1 170 ? 10.695 1.328 17.018 1.00 91.75 170 LEU A O 1
ATOM 1232 N N . LEU A 1 171 ? 11.902 2.581 15.606 1.00 88.06 171 LEU A N 1
ATOM 1233 C CA . LEU A 1 171 ? 11.310 3.850 16.036 1.00 88.06 171 LEU A CA 1
ATOM 1234 C C . LEU A 1 171 ? 9.838 3.968 15.620 1.00 88.06 171 LEU A C 1
ATOM 1236 O O . LEU A 1 171 ? 8.980 4.263 16.456 1.00 88.06 171 LEU A O 1
ATOM 1240 N N . ASP A 1 172 ? 9.534 3.688 14.353 1.00 89.06 172 ASP A N 1
ATOM 1241 C CA . ASP A 1 172 ? 8.186 3.804 13.796 1.00 89.06 172 ASP A CA 1
ATOM 1242 C C . ASP A 1 172 ? 7.191 2.854 14.477 1.00 89.06 172 ASP A C 1
ATOM 1244 O O . ASP A 1 172 ? 6.112 3.276 14.910 1.00 89.06 172 ASP A O 1
ATOM 1248 N N . LYS A 1 173 ? 7.554 1.575 14.654 1.00 90.94 173 LYS A N 1
ATOM 1249 C CA . LYS A 1 173 ? 6.654 0.579 15.259 1.00 90.94 173 LYS A CA 1
ATOM 1250 C C . LYS A 1 173 ? 6.503 0.764 16.759 1.00 90.94 173 LYS A C 1
ATOM 1252 O O . LYS A 1 173 ? 5.427 0.479 17.282 1.00 90.94 173 LYS A O 1
ATOM 1257 N N . GLY A 1 174 ? 7.521 1.292 17.437 1.00 90.38 174 GLY A N 1
ATOM 1258 C CA . GLY A 1 174 ? 7.444 1.592 18.866 1.00 90.38 174 GLY A CA 1
ATOM 1259 C C . GLY A 1 174 ? 6.401 2.662 19.134 1.00 90.38 174 GLY A C 1
ATOM 1260 O O . GLY A 1 174 ? 5.469 2.464 19.911 1.00 90.38 174 GLY A O 1
ATOM 1261 N N . ILE A 1 175 ? 6.501 3.766 18.400 1.00 88.88 175 ILE A N 1
ATOM 1262 C CA . ILE A 1 175 ? 5.544 4.866 18.475 1.00 88.88 175 ILE A CA 1
ATOM 1263 C C . ILE A 1 175 ? 4.145 4.412 18.047 1.00 88.88 175 ILE A C 1
ATOM 1265 O O . ILE A 1 175 ? 3.168 4.691 18.744 1.00 88.88 175 ILE A O 1
ATOM 1269 N N . THR A 1 176 ? 4.041 3.677 16.938 1.00 90.88 176 THR A N 1
ATOM 1270 C CA . THR A 1 176 ? 2.763 3.157 16.434 1.00 90.88 176 THR A CA 1
ATOM 1271 C C . THR A 1 176 ? 2.055 2.290 17.473 1.00 90.88 176 THR A C 1
ATOM 1273 O O . THR A 1 176 ? 0.858 2.462 17.702 1.00 90.88 176 THR A O 1
ATOM 1276 N N . LEU A 1 177 ? 2.780 1.391 18.147 1.00 91.38 177 LEU A N 1
ATOM 1277 C CA . LEU A 1 177 ? 2.206 0.530 19.181 1.00 91.38 177 LEU A CA 1
ATOM 1278 C C . LEU A 1 177 ? 1.850 1.279 20.455 1.00 91.38 177 LEU A C 1
ATOM 1280 O O . LEU A 1 177 ? 0.835 0.946 21.059 1.00 91.38 177 LEU A O 1
ATOM 1284 N N . ILE A 1 178 ? 2.621 2.294 20.848 1.00 90.19 178 ILE A N 1
ATOM 1285 C CA . ILE A 1 178 ? 2.255 3.161 21.975 1.00 90.19 178 ILE A CA 1
ATOM 1286 C C . ILE A 1 178 ? 0.922 3.852 21.681 1.00 90.19 178 ILE A C 1
ATOM 1288 O O . ILE A 1 178 ? 0.006 3.782 22.498 1.00 90.19 178 ILE A O 1
ATOM 1292 N N . VAL A 1 179 ? 0.778 4.468 20.504 1.00 88.88 179 VAL A N 1
ATOM 1293 C CA . VAL A 1 179 ? -0.476 5.131 20.120 1.00 88.88 179 VAL A CA 1
ATOM 1294 C C . VAL A 1 179 ? -1.621 4.128 20.039 1.00 88.88 179 VAL A C 1
ATOM 1296 O O . VAL A 1 179 ? -2.674 4.370 20.622 1.00 88.88 179 VAL A O 1
ATOM 1299 N N . ALA A 1 180 ? -1.423 2.986 19.380 1.00 90.88 180 ALA A N 1
ATOM 1300 C CA . ALA A 1 180 ? -2.450 1.954 19.288 1.00 90.88 180 ALA A CA 1
ATOM 1301 C C . ALA A 1 180 ? -2.861 1.421 20.670 1.00 90.88 180 ALA A C 1
ATOM 1303 O O . ALA A 1 180 ? -4.042 1.194 20.909 1.00 90.88 180 ALA A O 1
ATOM 1304 N N . TYR A 1 181 ? -1.916 1.261 21.599 1.00 89.94 181 TYR A N 1
ATOM 1305 C CA . TYR A 1 181 ? -2.196 0.832 22.969 1.00 89.94 181 TYR A CA 1
ATOM 1306 C C . TYR A 1 181 ? -3.049 1.853 23.729 1.00 89.94 181 TYR A C 1
ATOM 1308 O O . TYR A 1 181 ? -4.005 1.469 24.401 1.00 89.94 181 TYR A O 1
ATOM 1316 N N . LEU A 1 182 ? -2.744 3.148 23.591 1.00 88.12 182 LEU A N 1
ATOM 1317 C CA . LEU A 1 182 ? -3.547 4.222 24.183 1.00 88.12 182 LEU A CA 1
ATOM 1318 C C . LEU A 1 182 ? -4.961 4.247 23.599 1.00 88.12 182 LEU A C 1
ATOM 1320 O O . LEU A 1 182 ? -5.928 4.224 24.354 1.00 88.12 182 LEU A O 1
ATOM 1324 N N . VAL A 1 183 ? -5.076 4.194 22.271 1.00 86.50 183 VAL A N 1
ATOM 1325 C CA . VAL A 1 183 ? -6.362 4.148 21.564 1.00 86.50 183 VAL A CA 1
ATOM 1326 C C . VAL A 1 183 ? -7.198 2.956 22.024 1.00 86.50 183 VAL A C 1
ATOM 1328 O O . VAL A 1 183 ? -8.350 3.125 22.399 1.00 86.50 183 VAL A O 1
ATOM 1331 N N . VAL A 1 184 ? -6.628 1.747 22.051 1.00 86.81 184 VAL A N 1
ATOM 1332 C CA . VAL A 1 184 ? -7.355 0.534 22.464 1.00 86.81 184 VAL A CA 1
ATOM 1333 C C . VAL A 1 184 ? -7.831 0.628 23.915 1.00 86.81 184 VAL A C 1
ATOM 1335 O O . VAL A 1 184 ? -8.896 0.108 24.237 1.00 86.81 184 VAL A O 1
ATOM 1338 N N . LYS A 1 185 ? -7.085 1.313 24.790 1.00 84.56 185 LYS A N 1
ATOM 1339 C CA . LYS A 1 185 ? -7.484 1.535 26.186 1.00 84.56 185 LYS A CA 1
ATOM 1340 C C . LYS A 1 185 ? -8.644 2.529 26.327 1.00 84.56 185 LYS A C 1
ATOM 1342 O O . LYS A 1 185 ? -9.375 2.454 27.311 1.00 84.56 185 LYS A O 1
ATOM 1347 N N . GLU A 1 186 ? -8.821 3.433 25.366 1.00 82.00 186 GLU A N 1
ATOM 1348 C CA . GLU A 1 186 ? -9.952 4.370 25.321 1.00 82.00 186 GLU A CA 1
ATOM 1349 C C . GLU A 1 186 ? -11.233 3.742 24.751 1.00 82.00 186 GLU A C 1
ATOM 1351 O O . GLU A 1 186 ? -12.326 4.259 24.987 1.00 82.00 186 GLU A O 1
ATOM 1356 N N . ILE A 1 187 ? -11.134 2.609 24.044 1.00 82.75 187 ILE A N 1
ATOM 1357 C CA . ILE A 1 187 ? -12.299 1.915 23.488 1.00 82.75 187 ILE A CA 1
ATOM 1358 C C . ILE A 1 187 ? -13.163 1.338 24.629 1.00 82.75 187 ILE A C 1
ATOM 1360 O O . ILE A 1 187 ? -12.686 0.509 25.411 1.00 82.75 187 ILE A O 1
ATOM 1364 N N . PRO A 1 188 ? -14.463 1.691 24.715 1.00 78.62 188 PRO A N 1
ATOM 1365 C CA . PRO A 1 188 ? -15.351 1.153 25.739 1.00 78.62 188 PRO A CA 1
ATOM 1366 C C . PRO A 1 188 ? -15.468 -0.383 25.673 1.00 78.62 188 PRO A C 1
ATOM 1368 O O . PRO A 1 188 ? -15.593 -0.941 24.580 1.00 78.62 188 PRO A O 1
ATOM 1371 N N . PRO A 1 189 ? -15.559 -1.099 26.813 1.00 74.69 189 PRO A N 1
ATOM 1372 C CA . PRO A 1 189 ? -15.672 -2.564 26.823 1.00 74.69 189 PRO A CA 1
ATOM 1373 C C . PRO A 1 189 ? -16.875 -3.099 26.033 1.00 74.69 189 PRO A C 1
ATOM 1375 O O . PRO A 1 189 ? -16.796 -4.157 25.412 1.00 74.69 189 PRO A O 1
ATOM 1378 N N . ARG A 1 190 ? -17.978 -2.336 26.019 1.00 73.12 190 ARG A N 1
ATOM 1379 C CA . ARG A 1 190 ? -19.188 -2.645 25.241 1.00 73.12 190 ARG A CA 1
ATOM 1380 C C . ARG A 1 190 ? -18.941 -2.656 23.733 1.00 73.12 190 ARG A C 1
ATOM 1382 O O . ARG A 1 190 ? -19.640 -3.366 23.024 1.00 73.12 190 ARG A O 1
ATOM 1389 N N . PHE A 1 191 ? -17.974 -1.878 23.250 1.00 73.25 191 PHE A N 1
ATOM 1390 C CA . PHE A 1 191 ? -17.570 -1.893 21.849 1.00 73.25 191 PHE A CA 1
ATOM 1391 C C . PHE A 1 191 ? -16.759 -3.160 21.564 1.00 73.25 191 PHE A C 1
ATOM 1393 O O . PHE A 1 191 ? -17.106 -3.922 20.670 1.00 73.25 191 PHE A O 1
ATOM 1400 N N . MET A 1 192 ? -15.748 -3.454 22.391 1.00 70.94 192 MET A N 1
ATOM 1401 C CA . MET A 1 192 ? -14.888 -4.638 22.239 1.00 70.94 192 MET A CA 1
ATOM 1402 C C . MET A 1 192 ? -15.684 -5.954 22.171 1.00 70.94 192 MET A C 1
ATOM 1404 O O . MET A 1 192 ? -15.379 -6.816 21.346 1.00 70.94 192 MET A O 1
ATOM 1408 N N . SER A 1 193 ? -16.719 -6.113 23.004 1.00 69.75 193 SER A N 1
ATOM 1409 C CA . SER A 1 193 ? -17.517 -7.346 23.056 1.00 69.75 193 SER A CA 1
ATOM 1410 C C . SER A 1 193 ? -18.328 -7.616 21.785 1.00 69.75 193 SER A C 1
ATOM 1412 O O . SER A 1 193 ? -18.615 -8.773 21.493 1.00 69.75 193 SER A O 1
ATOM 1414 N N . GLN A 1 194 ? -18.663 -6.585 21.002 1.00 71.94 194 GLN A N 1
ATOM 1415 C CA . GLN A 1 194 ? -19.395 -6.751 19.742 1.00 71.94 194 GLN A CA 1
ATOM 1416 C C . GLN A 1 194 ? -18.527 -7.309 18.608 1.00 71.94 194 GLN A C 1
ATOM 1418 O O . GLN A 1 194 ? -19.071 -7.883 17.664 1.00 71.94 194 GLN A O 1
ATOM 1423 N N . TYR A 1 195 ? -17.204 -7.132 18.689 1.00 67.75 195 TYR A N 1
ATOM 1424 C CA . TYR A 1 195 ? -16.249 -7.561 17.660 1.00 67.75 195 TYR A CA 1
ATOM 1425 C C . TYR A 1 195 ? -15.437 -8.798 18.067 1.00 67.75 195 TYR A C 1
ATOM 1427 O O . TYR A 1 195 ? -14.917 -9.493 17.188 1.00 67.75 195 TYR A O 1
ATOM 1435 N N . ALA A 1 196 ? -15.367 -9.109 19.370 1.00 59.09 196 ALA A N 1
ATOM 1436 C CA . ALA A 1 196 ? -14.686 -10.282 19.908 1.00 59.09 196 ALA A CA 1
ATOM 1437 C C . ALA A 1 196 ? -15.202 -11.568 19.239 1.00 59.09 196 ALA A C 1
ATOM 1439 O O . ALA A 1 196 ? -16.266 -12.102 19.551 1.00 59.09 196 ALA A O 1
ATOM 1440 N N . SER A 1 197 ? -14.425 -12.069 18.281 1.00 50.03 197 SER A N 1
ATOM 1441 C CA . SER A 1 197 ? -14.758 -13.276 17.536 1.00 50.03 197 SER A CA 1
ATOM 1442 C C . SER A 1 197 ? -14.621 -14.498 18.449 1.00 50.03 197 SER A C 1
ATOM 1444 O O . SER A 1 197 ? -13.516 -14.999 18.649 1.00 50.03 197 SER A O 1
ATOM 1446 N N . GLY A 1 198 ? -15.746 -14.991 18.971 1.00 42.97 198 GLY A N 1
ATOM 1447 C CA . GLY A 1 198 ? -15.857 -16.323 19.568 1.00 42.97 198 GLY A CA 1
ATOM 1448 C C . GLY A 1 198 ? -16.213 -16.351 21.052 1.00 42.97 198 GLY A C 1
ATOM 1449 O O . GLY A 1 198 ? -15.347 -16.582 21.887 1.00 42.97 198 GLY A O 1
ATOM 1450 N N . ASN A 1 199 ? -17.508 -16.211 21.349 1.00 29.78 199 ASN A N 1
ATOM 1451 C CA . ASN A 1 199 ? -18.188 -17.074 22.326 1.00 29.78 199 ASN A CA 1
ATOM 1452 C C . ASN A 1 199 ? -19.707 -17.189 22.077 1.00 29.78 199 ASN A C 1
ATOM 1454 O O . ASN A 1 199 ? -20.465 -17.481 22.994 1.00 29.78 199 ASN A O 1
ATOM 1458 N N . ILE A 1 200 ? -20.170 -16.988 20.837 1.00 35.12 200 ILE A N 1
ATOM 1459 C CA . ILE A 1 200 ? -21.506 -17.448 20.456 1.00 35.12 200 ILE A CA 1
ATOM 1460 C C . ILE A 1 200 ? -21.310 -18.908 20.066 1.00 35.12 200 ILE A C 1
ATOM 1462 O O . ILE A 1 200 ? -20.985 -19.236 18.923 1.00 35.12 200 ILE A O 1
ATOM 1466 N N . GLY A 1 201 ? -21.384 -19.772 21.082 1.00 27.75 201 GLY A N 1
ATOM 1467 C CA . GLY A 1 201 ? -21.713 -21.169 20.866 1.00 27.75 201 GLY A CA 1
ATOM 1468 C C . GLY A 1 201 ? -22.962 -21.245 19.996 1.00 27.75 201 GLY A C 1
ATOM 1469 O O . GLY A 1 201 ? -23.773 -20.325 19.967 1.00 27.75 201 GLY A O 1
ATOM 1470 N N . THR A 1 202 ? -23.064 -22.327 19.246 1.00 29.19 202 THR A N 1
ATOM 1471 C CA . THR A 1 202 ? -24.284 -22.786 18.594 1.00 29.19 202 THR A CA 1
ATOM 1472 C C . THR A 1 202 ? -25.451 -22.759 19.583 1.00 29.19 202 THR A C 1
ATOM 1474 O O . THR A 1 202 ? -25.709 -23.744 20.264 1.00 29.19 202 THR A O 1
ATOM 1477 N N . THR A 1 203 ? -26.132 -21.630 19.713 1.00 25.55 203 THR A N 1
ATOM 1478 C CA . THR A 1 203 ? -27.544 -21.626 20.051 1.00 25.55 203 THR A CA 1
ATOM 1479 C C . THR A 1 203 ? -28.252 -21.698 18.721 1.00 25.55 203 THR A C 1
ATOM 1481 O O . THR A 1 203 ? -28.223 -20.758 17.922 1.00 25.55 203 THR A O 1
ATOM 1484 N N . ASP A 1 204 ? -28.801 -22.877 18.459 1.00 25.22 204 ASP A N 1
ATOM 1485 C CA . ASP A 1 204 ? -29.878 -23.047 17.508 1.00 25.22 204 ASP A CA 1
ATOM 1486 C C . ASP A 1 204 ? -30.879 -21.916 17.758 1.00 25.22 204 ASP A C 1
ATOM 1488 O O . ASP A 1 204 ? -31.427 -21.775 18.852 1.00 25.22 204 ASP A O 1
ATOM 1492 N N . TYR A 1 205 ? -31.029 -21.030 16.776 1.00 32.06 205 TYR A N 1
ATOM 1493 C CA . TYR A 1 205 ? -32.123 -20.076 16.786 1.00 32.06 205 TYR A CA 1
ATOM 1494 C C . TYR A 1 205 ? -33.389 -20.895 16.561 1.00 32.06 205 TYR A C 1
ATOM 1496 O O . TYR A 1 205 ? -33.749 -21.202 15.425 1.00 32.06 205 TYR A O 1
ATOM 1504 N N . GLU A 1 206 ? -34.049 -21.272 17.650 1.00 24.05 206 GLU A N 1
ATOM 1505 C CA . GLU A 1 206 ? -35.464 -21.589 17.593 1.00 24.05 206 GLU A CA 1
ATOM 1506 C C . GLU A 1 206 ? -36.183 -20.294 17.185 1.00 24.05 206 GLU A C 1
ATOM 1508 O O . GLU A 1 206 ? -35.959 -19.244 17.803 1.00 24.05 206 GLU A O 1
ATOM 1513 N N . PRO A 1 207 ? -36.971 -20.297 16.098 1.00 29.39 207 PRO A N 1
ATOM 1514 C CA . PRO A 1 207 ? -37.672 -19.100 15.681 1.00 29.39 207 PRO A CA 1
ATOM 1515 C C . PRO A 1 207 ? -38.661 -18.728 16.784 1.00 29.39 207 PRO A C 1
ATOM 1517 O O . PRO A 1 207 ? -39.568 -19.497 17.106 1.00 29.39 207 PRO A O 1
ATOM 1520 N N . ILE A 1 208 ? -38.486 -17.539 17.360 1.00 29.14 208 ILE A N 1
ATOM 1521 C CA . ILE A 1 208 ? -39.488 -16.928 18.229 1.00 29.14 208 ILE A CA 1
ATOM 1522 C C . ILE A 1 208 ? -40.764 -16.816 17.392 1.00 29.14 208 ILE A C 1
ATOM 1524 O O . ILE A 1 208 ? -40.815 -16.047 16.430 1.00 29.14 208 ILE A O 1
ATOM 1528 N N . LYS A 1 209 ? -41.783 -17.611 17.734 1.00 32.44 209 LYS A N 1
ATOM 1529 C CA . LYS A 1 209 ? -43.148 -17.396 17.255 1.00 32.44 209 LYS A CA 1
ATOM 1530 C C . LYS A 1 209 ? -43.594 -16.057 17.824 1.00 32.44 209 LYS A C 1
ATOM 1532 O O . LYS A 1 209 ? -43.865 -15.944 19.015 1.00 32.44 209 LYS A O 1
ATOM 1537 N N . ALA A 1 210 ? -43.570 -15.031 16.987 1.00 34.88 210 ALA A N 1
ATOM 1538 C CA . ALA A 1 210 ? -44.157 -13.756 17.331 1.00 34.88 210 ALA A CA 1
ATOM 1539 C C . ALA A 1 210 ? -45.676 -13.899 17.178 1.00 34.88 210 ALA A C 1
ATOM 1541 O O . ALA A 1 210 ? -46.183 -13.904 16.058 1.00 34.88 210 ALA A O 1
ATOM 1542 N N . ASP A 1 211 ? -46.382 -14.033 18.301 1.00 38.88 211 ASP A N 1
ATOM 1543 C CA . ASP A 1 211 ? -47.795 -13.662 18.378 1.00 38.88 211 ASP A CA 1
ATOM 1544 C C . ASP A 1 211 ? -47.853 -12.139 18.214 1.00 38.88 211 ASP A C 1
ATOM 1546 O O . ASP A 1 211 ? -47.705 -11.373 19.167 1.00 38.88 211 ASP A O 1
ATOM 1550 N N . VAL A 1 212 ? -47.949 -11.690 16.963 1.00 41.56 212 VAL A N 1
ATOM 1551 C CA . VAL A 1 212 ? -48.212 -10.289 16.645 1.00 41.56 212 VAL A CA 1
ATOM 1552 C C . VAL A 1 212 ? -49.716 -10.149 16.499 1.00 41.56 212 VAL A C 1
ATOM 1554 O O . VAL A 1 212 ? -50.273 -10.418 15.436 1.00 41.56 212 VAL A O 1
ATOM 1557 N N . ASP A 1 213 ? -50.362 -9.710 17.577 1.00 39.16 213 ASP A N 1
ATOM 1558 C CA . ASP A 1 213 ? -51.670 -9.072 17.487 1.00 39.16 213 ASP A CA 1
ATOM 1559 C C . ASP A 1 213 ? -51.534 -7.854 16.570 1.00 39.16 213 ASP A C 1
ATOM 1561 O O . ASP A 1 213 ? -50.888 -6.855 16.910 1.00 39.16 213 ASP A O 1
ATOM 1565 N N . ALA A 1 214 ? -52.128 -7.962 15.385 1.00 39.22 214 ALA A N 1
ATOM 1566 C CA . ALA A 1 214 ? -52.289 -6.871 14.444 1.00 39.22 214 ALA A CA 1
ATOM 1567 C C . ALA A 1 214 ? -53.213 -5.817 15.067 1.00 39.22 214 ALA A C 1
ATOM 1569 O O . ALA A 1 214 ? -54.434 -5.878 14.951 1.00 39.22 214 ALA A O 1
ATOM 1570 N N . ARG A 1 215 ? -52.624 -4.848 15.768 1.00 41.69 215 ARG A N 1
ATOM 1571 C CA . ARG A 1 215 ? -53.282 -3.569 16.015 1.00 41.69 215 ARG A CA 1
ATOM 1572 C C . ARG A 1 215 ? -53.030 -2.688 14.801 1.00 41.69 215 ARG A C 1
ATOM 1574 O O . ARG A 1 215 ? -51.879 -2.354 14.523 1.00 41.69 215 ARG A O 1
ATOM 1581 N N . ASP A 1 216 ? -54.113 -2.369 14.097 1.00 40.72 216 ASP A N 1
ATOM 1582 C CA . ASP A 1 216 ? -54.178 -1.358 13.043 1.00 40.72 216 ASP A CA 1
ATOM 1583 C C . ASP A 1 216 ? -53.549 -0.059 13.552 1.00 40.72 216 ASP A C 1
ATOM 1585 O O . ASP A 1 216 ? -54.138 0.681 14.341 1.00 40.72 216 ASP A O 1
ATOM 1589 N N . TYR A 1 217 ? -52.316 0.197 13.129 1.00 49.81 217 TYR A N 1
ATOM 1590 C CA . TYR A 1 217 ? -51.751 1.533 13.179 1.00 49.81 217 TYR A CA 1
ATOM 1591 C C . TYR A 1 217 ? -52.133 2.220 11.878 1.00 49.81 217 TYR A C 1
ATOM 1593 O O . TYR A 1 217 ? -51.839 1.713 10.796 1.00 49.81 217 TYR A O 1
ATOM 1601 N N . ASP A 1 218 ? -52.795 3.364 12.005 1.00 51.88 218 ASP A N 1
ATOM 1602 C CA . ASP A 1 218 ? -53.243 4.192 10.892 1.00 51.88 218 ASP A CA 1
ATOM 1603 C C . ASP A 1 218 ? -52.031 4.797 10.162 1.00 51.88 218 ASP A C 1
ATOM 1605 O O . ASP A 1 218 ? -51.557 5.898 10.466 1.00 51.88 218 ASP A O 1
ATOM 1609 N N . LEU A 1 219 ? -51.466 4.004 9.244 1.00 50.06 219 LEU A N 1
ATOM 1610 C CA . LEU A 1 219 ? -50.259 4.311 8.478 1.00 50.06 219 LEU A CA 1
ATOM 1611 C C . LEU A 1 219 ? -50.410 5.588 7.642 1.00 50.06 219 LEU A C 1
ATOM 1613 O O . LEU A 1 219 ? -49.400 6.223 7.340 1.00 50.06 219 LEU A O 1
ATOM 1617 N N . GLU A 1 220 ? -51.635 5.982 7.281 1.00 50.47 220 GLU A N 1
ATOM 1618 C CA . GLU A 1 220 ? -51.879 7.202 6.509 1.00 50.47 220 GLU A CA 1
ATOM 1619 C C . GLU A 1 220 ? -51.574 8.463 7.319 1.00 50.47 220 GLU A C 1
ATOM 1621 O O . GLU A 1 220 ? -50.983 9.396 6.775 1.00 50.47 220 GLU A O 1
ATOM 1626 N N . SER A 1 221 ? -51.867 8.471 8.623 1.00 46.97 221 SER A N 1
ATOM 1627 C CA . SER A 1 221 ? -51.574 9.616 9.499 1.00 46.97 221 SER A CA 1
ATOM 1628 C C . SER A 1 221 ? -50.065 9.857 9.662 1.00 46.97 221 SER A C 1
ATOM 1630 O O . SER A 1 221 ? -49.590 10.987 9.564 1.00 46.97 221 SER A O 1
ATOM 1632 N N . ILE A 1 222 ? -49.285 8.780 9.798 1.00 52.28 222 ILE A N 1
ATOM 1633 C CA . ILE A 1 222 ? -47.822 8.837 9.943 1.00 52.28 222 ILE A CA 1
ATOM 1634 C C . ILE A 1 222 ? -47.160 9.206 8.606 1.00 52.28 222 ILE A C 1
ATOM 1636 O O . ILE A 1 222 ? -46.179 9.952 8.572 1.00 52.28 222 ILE A O 1
ATOM 1640 N N . LEU A 1 223 ? -47.700 8.712 7.486 1.00 50.53 223 LEU A N 1
ATOM 1641 C CA . LEU A 1 223 ? -47.234 9.080 6.147 1.00 50.53 223 LEU A CA 1
ATOM 1642 C C . LEU A 1 223 ? -47.584 10.533 5.784 1.00 50.53 223 LEU A C 1
ATOM 1644 O O . LEU A 1 223 ? -46.822 11.160 5.044 1.00 50.53 223 LEU A O 1
ATOM 1648 N N . ALA A 1 224 ? -48.680 11.086 6.311 1.00 51.12 224 ALA A N 1
ATOM 1649 C CA . ALA A 1 224 ? -49.042 12.493 6.145 1.00 51.12 224 ALA A CA 1
ATOM 1650 C C . ALA A 1 224 ? -48.094 13.428 6.921 1.00 51.12 224 ALA A C 1
ATOM 1652 O O . ALA A 1 224 ? -47.602 14.405 6.349 1.00 51.12 224 ALA A O 1
ATOM 1653 N N . ASP A 1 225 ? -47.741 13.079 8.162 1.00 49.59 225 ASP A N 1
ATOM 1654 C CA . ASP A 1 225 ? -46.780 13.842 8.975 1.00 49.59 225 ASP A CA 1
ATOM 1655 C C . ASP A 1 225 ? -45.359 13.819 8.385 1.00 49.59 225 ASP A C 1
ATOM 1657 O O . ASP A 1 225 ? -44.655 14.835 8.373 1.00 49.59 225 ASP A O 1
ATOM 1661 N N . LEU A 1 226 ? -44.940 12.687 7.806 1.00 48.50 226 LEU A N 1
ATOM 1662 C CA . LEU A 1 226 ? -43.646 12.578 7.121 1.00 48.50 226 LEU A CA 1
ATOM 1663 C C . LEU A 1 226 ? -43.593 13.367 5.806 1.00 48.50 226 LEU A C 1
ATOM 1665 O O . LEU A 1 226 ? -42.519 13.831 5.428 1.00 48.50 226 LEU A O 1
ATOM 1669 N N . ARG A 1 227 ? -44.728 13.559 5.120 1.00 49.44 227 ARG A N 1
ATOM 1670 C CA . ARG A 1 227 ? -44.796 14.405 3.918 1.00 49.44 227 ARG A CA 1
ATOM 1671 C C . ARG A 1 227 ? -44.690 15.890 4.256 1.00 49.44 227 ARG A C 1
ATOM 1673 O O . ARG A 1 227 ? -43.995 16.601 3.542 1.00 49.44 227 ARG A O 1
ATOM 1680 N N . HIS A 1 228 ? -45.281 16.342 5.364 1.00 44.34 228 HIS A N 1
ATOM 1681 C CA . HIS A 1 228 ? -45.201 17.748 5.776 1.00 44.34 228 HIS A CA 1
ATOM 1682 C C . HIS A 1 228 ? -43.849 18.146 6.388 1.00 44.34 228 HIS A C 1
ATOM 1684 O O . HIS A 1 228 ? -43.426 19.292 6.251 1.00 44.34 228 HIS A O 1
ATOM 1690 N N . SER A 1 229 ? -43.129 17.213 7.021 1.00 41.22 229 SER A N 1
ATOM 1691 C CA . SER A 1 229 ? -41.792 17.489 7.572 1.00 41.22 229 SER A CA 1
ATOM 1692 C C . SER A 1 229 ? -40.678 17.536 6.513 1.00 41.22 229 SER A C 1
ATOM 1694 O O . SER A 1 229 ? -39.565 17.964 6.831 1.00 41.22 229 SER A O 1
ATOM 1696 N N . ASN A 1 230 ? -40.940 17.091 5.279 1.00 40.34 230 ASN A N 1
ATOM 1697 C CA . ASN A 1 230 ? -39.917 16.957 4.239 1.00 40.34 230 ASN A CA 1
ATOM 1698 C C . ASN A 1 230 ? -39.750 18.216 3.361 1.00 40.34 230 ASN A C 1
ATOM 1700 O O . ASN A 1 230 ? -38.816 18.279 2.567 1.00 40.34 230 ASN A O 1
ATOM 1704 N N . ASP A 1 231 ? -40.588 19.244 3.531 1.00 41.28 231 ASP A N 1
ATOM 1705 C CA . ASP A 1 231 ? -40.594 20.431 2.655 1.00 41.28 231 ASP A CA 1
ATOM 1706 C C . ASP A 1 231 ? -39.430 21.415 2.886 1.00 41.28 231 ASP A C 1
ATOM 1708 O O . ASP A 1 231 ? -39.139 22.234 2.020 1.00 41.28 231 ASP A O 1
ATOM 1712 N N . ASN A 1 232 ? -38.698 21.328 4.006 1.00 39.19 232 ASN A N 1
ATOM 1713 C CA . ASN A 1 232 ? -37.660 22.319 4.352 1.00 39.19 232 ASN A CA 1
ATOM 1714 C C . ASN A 1 232 ? -36.213 21.794 4.356 1.00 39.19 232 ASN A C 1
ATOM 1716 O O . ASN A 1 232 ? -35.301 22.514 4.761 1.00 39.19 232 ASN A O 1
ATOM 1720 N N . THR A 1 233 ? -35.964 20.564 3.891 1.00 38.84 233 THR A N 1
ATOM 1721 C CA . THR A 1 233 ? -34.593 20.013 3.777 1.00 38.84 233 THR A CA 1
ATOM 1722 C C . THR A 1 233 ? -34.287 19.349 2.439 1.00 38.84 233 THR A C 1
ATOM 1724 O O . THR A 1 233 ? -33.271 18.668 2.303 1.00 38.84 233 THR A O 1
ATOM 1727 N N . VAL A 1 234 ? -35.081 19.640 1.406 1.00 41.69 234 VAL A N 1
ATOM 1728 C CA . VAL A 1 234 ? -34.689 19.359 0.023 1.00 41.69 234 VAL A CA 1
ATOM 1729 C C . VAL A 1 234 ? -33.665 20.414 -0.399 1.00 41.69 234 VAL A C 1
ATOM 1731 O O . VAL A 1 234 ? -33.957 21.400 -1.072 1.00 41.69 234 VAL A O 1
ATOM 1734 N N . LEU A 1 235 ? -32.415 20.203 0.013 1.00 41.94 235 LEU A N 1
ATOM 1735 C CA . LEU A 1 235 ? -31.267 20.587 -0.799 1.00 41.94 235 LEU A CA 1
ATOM 1736 C C . LEU A 1 235 ? -31.430 19.856 -2.134 1.00 41.94 235 LEU A C 1
ATOM 1738 O O . LEU A 1 235 ? -30.930 18.750 -2.273 1.00 41.94 235 LEU A O 1
ATOM 1742 N N . ASN A 1 236 ? -32.198 20.469 -3.043 1.00 44.50 236 ASN A N 1
ATOM 1743 C CA . ASN A 1 236 ? -32.450 20.102 -4.434 1.00 44.50 236 ASN A CA 1
ATOM 1744 C C . ASN A 1 236 ? -31.824 18.758 -4.825 1.00 44.50 236 ASN A C 1
ATOM 1746 O O . ASN A 1 236 ? -30.675 18.738 -5.267 1.00 44.50 236 ASN A O 1
ATOM 1750 N N . ASP A 1 237 ? -32.575 17.661 -4.709 1.00 49.50 237 ASP A N 1
ATOM 1751 C CA . ASP A 1 237 ? -32.140 16.348 -5.206 1.00 49.50 237 ASP A CA 1
ATOM 1752 C C . ASP A 1 237 ? -31.708 16.453 -6.675 1.00 49.50 237 ASP A C 1
ATOM 1754 O O . ASP A 1 237 ? -30.691 15.899 -7.058 1.00 49.50 237 ASP A O 1
ATOM 1758 N N . ALA A 1 238 ? -32.353 17.327 -7.456 1.00 48.59 238 ALA A N 1
ATOM 1759 C CA . ALA A 1 238 ? -31.932 17.675 -8.811 1.00 48.59 238 ALA A CA 1
ATOM 1760 C C . ALA A 1 238 ? -30.545 18.353 -8.892 1.00 48.59 238 ALA A C 1
ATOM 1762 O O . ALA A 1 238 ? -29.793 18.077 -9.816 1.00 48.59 238 ALA A O 1
ATOM 1763 N N . GLN A 1 239 ? -30.169 19.219 -7.942 1.00 46.41 239 GLN A N 1
ATOM 1764 C CA . GLN A 1 239 ? -28.836 19.846 -7.898 1.00 46.41 239 GLN A CA 1
ATOM 1765 C C . GLN A 1 239 ? -27.779 18.927 -7.279 1.00 46.41 239 GLN A C 1
ATOM 1767 O O . GLN A 1 239 ? -26.601 19.053 -7.616 1.00 46.41 239 GLN A O 1
ATOM 1772 N N . MET A 1 240 ? -28.164 18.035 -6.364 1.00 42.78 240 MET A N 1
ATOM 1773 C CA . MET A 1 240 ? -27.286 16.994 -5.835 1.00 42.78 240 MET A CA 1
ATOM 1774 C C . MET A 1 240 ? -27.011 15.946 -6.913 1.00 42.78 240 MET A C 1
ATOM 1776 O O . MET A 1 240 ? -25.848 15.642 -7.140 1.00 42.78 240 MET A O 1
ATOM 1780 N N . ASP A 1 241 ? -28.030 15.495 -7.642 1.00 48.28 241 ASP A N 1
ATOM 1781 C CA . ASP A 1 241 ? -27.910 14.609 -8.800 1.00 48.28 241 ASP A CA 1
ATOM 1782 C C . ASP A 1 241 ? -27.168 15.290 -9.947 1.00 48.28 241 ASP A C 1
ATOM 1784 O O . ASP A 1 241 ? -26.343 14.659 -10.589 1.00 48.28 241 ASP A O 1
ATOM 1788 N N . GLU A 1 242 ? -27.353 16.592 -10.186 1.00 43.38 242 GLU A N 1
ATOM 1789 C CA . GLU A 1 242 ? -26.546 17.330 -11.165 1.00 43.38 242 GLU A CA 1
ATOM 1790 C C . GLU A 1 242 ? -25.084 17.474 -10.709 1.00 43.38 242 GLU A C 1
ATOM 1792 O O . GLU A 1 242 ? -24.174 17.425 -11.534 1.00 43.38 242 GLU A O 1
ATOM 1797 N N . ARG A 1 243 ? -24.820 17.623 -9.404 1.00 47.50 243 ARG A N 1
ATOM 1798 C CA . ARG A 1 243 ? -23.459 17.653 -8.839 1.00 47.50 243 ARG A CA 1
ATOM 1799 C C . ARG A 1 243 ? -22.803 16.277 -8.802 1.00 47.50 243 ARG A C 1
ATOM 1801 O O . ARG A 1 243 ? -21.597 16.212 -9.014 1.00 47.50 243 ARG A O 1
ATOM 1808 N N . LEU A 1 244 ? -23.565 15.215 -8.558 1.00 46.34 244 LEU A N 1
ATOM 1809 C CA . LEU A 1 244 ? -23.129 13.822 -8.636 1.00 46.34 244 LEU A CA 1
ATOM 1810 C C . LEU A 1 244 ? -22.876 13.445 -10.093 1.00 46.34 244 LEU A C 1
ATOM 1812 O O . LEU A 1 244 ? -21.775 13.021 -10.397 1.00 46.34 244 LEU A O 1
ATOM 1816 N N . ASN A 1 245 ? -23.787 13.765 -11.013 1.00 42.03 245 ASN A N 1
ATOM 1817 C CA . ASN A 1 245 ? -23.592 13.576 -12.450 1.00 42.03 245 ASN A CA 1
ATOM 1818 C C . ASN A 1 245 ? -22.446 14.431 -12.999 1.00 42.03 245 ASN A C 1
ATOM 1820 O O . ASN A 1 245 ? -21.714 13.957 -13.852 1.00 42.03 245 ASN A O 1
ATOM 1824 N N . LYS A 1 246 ? -22.223 15.664 -12.519 1.00 38.97 246 LYS A N 1
ATOM 1825 C CA . LYS A 1 246 ? -21.033 16.460 -12.884 1.00 38.97 246 LYS A CA 1
ATOM 1826 C C . LYS A 1 246 ? -19.749 15.917 -12.258 1.00 38.97 246 LYS A C 1
ATOM 1828 O O . LYS A 1 246 ? -18.698 16.056 -12.872 1.00 38.97 246 LYS A O 1
ATOM 1833 N N . ALA A 1 247 ? -19.804 15.324 -11.066 1.00 39.59 247 ALA A N 1
ATOM 1834 C CA . ALA A 1 247 ? -18.655 14.671 -10.440 1.00 39.59 247 ALA A CA 1
ATOM 1835 C C . ALA A 1 247 ? -18.316 13.337 -11.126 1.00 39.59 247 ALA A C 1
ATOM 1837 O O . ALA A 1 247 ? -17.140 13.059 -11.337 1.00 39.59 247 ALA A O 1
ATOM 1838 N N . ASP A 1 248 ? -19.325 12.568 -11.535 1.00 40.47 248 ASP A N 1
ATOM 1839 C CA . ASP A 1 248 ? -19.189 11.323 -12.291 1.00 40.47 248 ASP A CA 1
ATOM 1840 C C . ASP A 1 248 ? -18.767 11.609 -13.747 1.00 40.47 248 ASP A C 1
ATOM 1842 O O . ASP A 1 248 ? -17.820 11.000 -14.238 1.00 40.47 248 ASP A O 1
ATOM 1846 N N . ALA A 1 249 ? -19.344 12.624 -14.405 1.00 35.47 249 ALA A N 1
ATOM 1847 C CA . ALA A 1 249 ? -18.961 13.057 -15.757 1.00 35.47 249 ALA A CA 1
ATOM 1848 C C . ALA A 1 249 ? -17.589 13.753 -15.820 1.00 35.47 249 ALA A C 1
ATOM 1850 O O . ALA A 1 249 ? -16.937 13.733 -16.860 1.00 35.47 249 ALA A O 1
ATOM 1851 N N . ALA A 1 250 ? -17.100 14.346 -14.723 1.00 35.84 250 ALA A N 1
ATOM 1852 C CA . ALA A 1 250 ? -15.739 14.893 -14.654 1.00 35.84 250 ALA A CA 1
ATOM 1853 C C . ALA A 1 250 ? -14.647 13.803 -14.640 1.00 35.84 250 ALA A C 1
ATOM 1855 O O . ALA A 1 250 ? -13.464 14.124 -14.768 1.00 35.84 250 ALA A O 1
ATOM 1856 N N . HIS A 1 251 ? -15.033 12.531 -14.485 1.00 47.06 251 HIS A N 1
ATOM 1857 C CA . HIS A 1 251 ? -14.141 11.373 -14.514 1.00 47.06 251 HIS A CA 1
ATOM 1858 C C . HIS A 1 251 ? -14.235 10.541 -15.802 1.00 47.06 251 HIS A C 1
ATOM 1860 O O . HIS A 1 251 ? -13.454 9.597 -15.957 1.00 47.06 251 HIS A O 1
ATOM 1866 N N . ASP A 1 252 ? -15.103 10.914 -16.745 1.00 47.38 252 ASP A N 1
ATOM 1867 C CA . ASP A 1 252 ? -15.069 10.372 -18.100 1.00 47.38 252 ASP A CA 1
ATOM 1868 C C . ASP A 1 252 ? -13.882 10.988 -18.838 1.00 47.38 252 ASP A C 1
ATOM 1870 O O . ASP A 1 252 ? -13.920 12.125 -19.302 1.00 47.38 252 ASP A O 1
ATOM 1874 N N . PHE A 1 253 ? -12.782 10.241 -18.929 1.00 53.94 253 PHE A N 1
ATOM 1875 C CA . PHE A 1 253 ? -11.705 10.574 -19.853 1.00 53.94 253 PHE A CA 1
ATOM 1876 C C . PHE A 1 253 ? -12.170 10.205 -21.267 1.00 53.94 253 PHE A C 1
ATOM 1878 O O . PHE A 1 253 ? -12.234 9.010 -21.572 1.00 53.94 253 PHE A O 1
ATOM 1885 N N . PRO A 1 254 ? -12.480 11.174 -22.152 1.00 50.31 254 PRO A N 1
ATOM 1886 C CA . PRO A 1 254 ? -12.831 10.848 -23.526 1.00 50.31 254 PRO A CA 1
ATOM 1887 C C . PRO A 1 254 ? -11.611 10.228 -24.222 1.00 50.31 254 PRO A C 1
ATOM 1889 O O . PRO A 1 254 ? -10.541 10.834 -24.279 1.00 50.31 254 PRO A O 1
ATOM 1892 N N . GLY A 1 255 ? -11.754 9.007 -24.744 1.00 61.41 255 GLY A N 1
ATOM 1893 C CA . GLY A 1 255 ? -10.718 8.342 -25.539 1.00 61.41 255 GLY A CA 1
ATOM 1894 C C . GLY A 1 255 ? -10.641 6.826 -25.347 1.00 61.41 255 GLY A C 1
ATOM 1895 O O . GLY A 1 255 ? -11.235 6.259 -24.432 1.00 61.41 255 GLY A O 1
ATOM 1896 N N . PHE A 1 256 ? -9.842 6.167 -26.197 1.00 64.69 256 PHE A N 1
ATOM 1897 C CA . PHE A 1 256 ? -9.668 4.705 -26.222 1.00 64.69 256 PHE A CA 1
ATOM 1898 C C . PHE A 1 256 ? -9.393 4.108 -24.836 1.00 64.69 256 PHE A C 1
ATOM 1900 O O . PHE A 1 256 ? -9.967 3.083 -24.486 1.00 64.69 256 PHE A O 1
ATOM 1907 N N . MET A 1 257 ? -8.549 4.769 -24.037 1.00 66.25 257 MET A N 1
ATOM 1908 C CA . MET A 1 257 ? -8.181 4.285 -22.710 1.00 66.25 257 MET A CA 1
ATOM 1909 C C . MET A 1 257 ? -9.283 4.497 -21.666 1.00 66.25 257 MET A C 1
ATOM 1911 O O . MET A 1 257 ? -9.266 3.792 -20.676 1.00 66.25 257 MET A O 1
ATOM 1915 N N . GLY A 1 258 ? -10.235 5.420 -21.833 1.00 68.00 258 GLY A N 1
ATOM 1916 C CA . GLY A 1 258 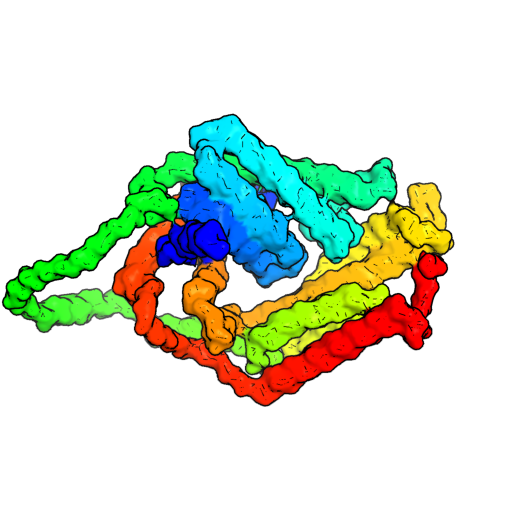? -11.336 5.604 -20.876 1.00 68.00 258 GLY A CA 1
ATOM 1917 C C . GLY A 1 258 ? -12.307 4.421 -20.892 1.00 68.00 258 GLY A C 1
ATOM 1918 O O . GLY A 1 258 ? -12.646 3.881 -19.843 1.00 68.00 258 GLY A O 1
ATOM 1919 N N . GLU A 1 259 ? -12.628 3.943 -22.095 1.00 73.31 259 GLU A N 1
ATOM 1920 C CA . GLU A 1 259 ? -13.646 2.915 -22.356 1.00 73.31 259 GLU A CA 1
ATOM 1921 C C . GLU A 1 259 ? -13.194 1.470 -22.088 1.00 73.31 259 GLU A C 1
ATOM 1923 O O . GLU A 1 259 ? -14.028 0.571 -22.029 1.00 73.31 259 GLU A O 1
ATOM 1928 N N . VAL A 1 260 ? -11.887 1.221 -21.955 1.00 83.31 260 VAL A N 1
ATOM 1929 C CA . VAL A 1 260 ? -11.375 -0.136 -21.706 1.00 83.31 260 VAL A CA 1
ATOM 1930 C C . VAL A 1 260 ? -11.728 -0.599 -20.293 1.00 83.31 260 VAL A C 1
ATOM 1932 O O . VAL A 1 260 ? -11.621 0.160 -19.322 1.00 83.31 260 VAL A O 1
ATOM 1935 N N . ASN A 1 261 ? -12.061 -1.883 -20.166 1.00 88.12 261 ASN A N 1
ATOM 1936 C CA . ASN A 1 261 ? -12.357 -2.527 -18.899 1.00 88.12 261 ASN A CA 1
ATOM 1937 C C . ASN A 1 261 ? -11.228 -2.281 -17.870 1.00 88.12 261 ASN A C 1
ATOM 1939 O O . ASN A 1 261 ? -10.059 -2.597 -18.136 1.00 88.12 261 ASN A O 1
ATOM 1943 N N . PRO A 1 262 ? -11.559 -1.766 -16.670 1.00 87.75 262 PRO A N 1
ATOM 1944 C CA . PRO A 1 262 ? -10.610 -1.526 -15.583 1.00 87.75 262 PRO A CA 1
ATOM 1945 C C . PRO A 1 262 ? -9.667 -2.698 -15.299 1.00 87.75 262 PRO A C 1
ATOM 1947 O O . PRO A 1 262 ? -8.478 -2.503 -15.053 1.00 87.75 262 PRO A O 1
ATOM 1950 N N . LEU A 1 263 ? -10.172 -3.931 -15.369 1.00 87.69 263 LEU A N 1
ATOM 1951 C CA . LEU A 1 263 ? -9.385 -5.124 -15.072 1.00 87.69 263 LEU A CA 1
ATOM 1952 C C . LEU A 1 263 ? -8.270 -5.354 -16.085 1.00 87.69 263 LEU A C 1
ATOM 1954 O O . LEU A 1 263 ? -7.168 -5.728 -15.695 1.00 87.69 263 LEU A O 1
ATOM 1958 N N . VAL A 1 264 ? -8.526 -5.086 -17.366 1.00 90.94 264 VAL A N 1
ATOM 1959 C CA . VAL A 1 264 ? -7.523 -5.238 -18.428 1.00 90.94 264 VAL A CA 1
ATOM 1960 C C . VAL A 1 264 ? -6.419 -4.189 -18.273 1.00 90.94 264 VAL A C 1
ATOM 1962 O O . VAL A 1 264 ? -5.243 -4.505 -18.450 1.00 90.94 264 VAL A O 1
ATOM 1965 N N . LYS A 1 265 ? -6.758 -2.965 -17.845 1.00 90.50 265 LYS A N 1
ATOM 1966 C CA . LYS A 1 265 ? -5.771 -1.910 -17.546 1.00 90.50 265 LYS A CA 1
ATOM 1967 C C . LYS A 1 265 ? -4.842 -2.307 -16.401 1.00 90.50 265 LYS A C 1
ATOM 1969 O O . LYS A 1 265 ? -3.624 -2.230 -16.546 1.00 90.50 265 LYS A O 1
ATOM 1974 N N . PHE A 1 266 ? -5.407 -2.759 -15.278 1.00 87.50 266 PHE A N 1
ATOM 1975 C CA . PHE A 1 266 ? -4.621 -3.185 -14.116 1.00 87.50 266 PHE A CA 1
ATOM 1976 C C . PHE A 1 266 ? -3.836 -4.476 -14.380 1.00 87.50 266 PHE A C 1
ATOM 1978 O O . PHE A 1 266 ? -2.706 -4.604 -13.911 1.00 87.50 266 PHE A O 1
ATOM 1985 N N . LEU A 1 267 ? -4.370 -5.396 -15.191 1.00 90.69 267 LEU A N 1
ATOM 1986 C CA . LEU A 1 267 ? -3.606 -6.536 -15.696 1.00 90.69 267 LEU A CA 1
ATOM 1987 C C . LEU A 1 267 ? -2.411 -6.069 -16.540 1.00 90.69 267 LEU A C 1
ATOM 1989 O O . LEU A 1 267 ? -1.319 -6.612 -16.400 1.00 90.69 267 LEU A O 1
ATOM 1993 N N . GLY A 1 268 ? -2.587 -5.025 -17.354 1.00 91.94 268 GLY A N 1
ATOM 1994 C CA . GLY A 1 268 ? -1.513 -4.396 -18.119 1.00 91.94 268 GLY A CA 1
ATOM 1995 C C . GLY A 1 268 ? -0.360 -3.903 -17.248 1.00 91.94 268 GLY A C 1
ATOM 1996 O O . GLY A 1 268 ? 0.792 -4.150 -17.586 1.00 91.94 268 GLY A O 1
ATOM 1997 N N . VAL A 1 269 ? -0.641 -3.294 -16.092 1.00 90.44 269 VAL A N 1
ATOM 1998 C CA . VAL A 1 269 ? 0.401 -2.884 -15.128 1.00 90.44 269 VAL A CA 1
ATOM 1999 C C . VAL A 1 269 ? 1.254 -4.078 -14.696 1.00 90.44 269 VAL A C 1
ATOM 2001 O O . VAL A 1 269 ? 2.484 -4.011 -14.714 1.00 90.44 269 VAL A O 1
ATOM 2004 N N . VAL A 1 270 ? 0.600 -5.183 -14.326 1.00 88.25 270 VAL A N 1
ATOM 2005 C CA . VAL A 1 270 ? 1.274 -6.404 -13.868 1.00 88.25 270 VAL A CA 1
ATOM 2006 C C . VAL A 1 270 ? 2.096 -7.016 -14.998 1.00 88.25 270 VAL A C 1
ATOM 2008 O O . VAL A 1 270 ? 3.271 -7.319 -14.809 1.00 88.25 270 VAL A O 1
ATOM 2011 N N . VAL A 1 271 ? 1.504 -7.156 -16.184 1.00 92.12 271 VAL A N 1
ATOM 2012 C CA . VAL A 1 271 ? 2.158 -7.763 -17.346 1.00 92.12 271 VAL A CA 1
ATOM 2013 C C . VAL A 1 271 ? 3.364 -6.945 -17.803 1.00 92.12 271 VAL A C 1
ATOM 2015 O O . VAL A 1 271 ? 4.437 -7.513 -17.972 1.00 92.12 271 VAL A O 1
ATOM 2018 N N . LEU A 1 272 ? 3.224 -5.626 -17.966 1.00 93.31 272 LEU A N 1
ATOM 2019 C CA . LEU A 1 272 ? 4.314 -4.756 -18.420 1.00 93.31 272 LEU A CA 1
ATOM 2020 C C . LEU A 1 272 ? 5.470 -4.725 -17.418 1.00 93.31 272 LEU A C 1
ATOM 2022 O O . LEU A 1 272 ? 6.633 -4.816 -17.809 1.00 93.31 272 LEU A O 1
ATOM 2026 N N . GLY A 1 273 ? 5.157 -4.626 -16.125 1.00 88.38 273 GLY A N 1
ATOM 2027 C CA . GLY A 1 273 ? 6.173 -4.607 -15.082 1.00 88.38 273 GLY A CA 1
ATOM 2028 C C . GLY A 1 273 ? 6.905 -5.945 -14.934 1.00 88.38 273 GLY A C 1
ATOM 2029 O O . GLY A 1 273 ? 8.132 -5.963 -14.851 1.00 88.38 273 GLY A O 1
ATOM 2030 N N . ILE A 1 274 ? 6.185 -7.075 -14.967 1.00 87.50 274 ILE A N 1
ATOM 2031 C CA . ILE A 1 274 ? 6.809 -8.408 -14.945 1.00 87.50 274 ILE A CA 1
ATOM 2032 C C . ILE A 1 274 ? 7.615 -8.652 -16.226 1.00 87.50 274 ILE A C 1
ATOM 2034 O O . ILE A 1 274 ? 8.711 -9.198 -16.148 1.00 87.50 274 ILE A O 1
ATOM 2038 N N . ALA A 1 275 ? 7.127 -8.215 -17.390 1.00 91.00 275 ALA A N 1
ATOM 2039 C CA . ALA A 1 275 ? 7.868 -8.320 -18.642 1.00 91.00 275 ALA A CA 1
ATOM 2040 C C . ALA A 1 275 ? 9.206 -7.567 -18.568 1.00 91.00 275 ALA A C 1
ATOM 2042 O O . ALA A 1 275 ? 10.242 -8.138 -18.897 1.00 91.00 275 ALA A O 1
ATOM 2043 N N . ALA A 1 276 ? 9.208 -6.327 -18.064 1.00 89.94 276 ALA A N 1
ATOM 2044 C CA . ALA A 1 276 ? 10.435 -5.557 -17.852 1.00 89.94 276 ALA A CA 1
ATOM 2045 C C . ALA A 1 276 ? 11.393 -6.219 -16.841 1.00 89.94 276 ALA A C 1
ATOM 2047 O O . ALA A 1 276 ? 12.606 -6.145 -17.012 1.00 89.94 276 ALA A O 1
ATOM 2048 N N . LEU A 1 277 ? 10.855 -6.893 -15.818 1.00 86.19 277 LEU A N 1
ATOM 2049 C CA . LEU A 1 277 ? 11.639 -7.580 -14.789 1.00 86.19 277 LEU A CA 1
ATOM 2050 C C . LEU A 1 277 ? 12.296 -8.875 -15.298 1.00 86.19 277 LEU A C 1
ATOM 2052 O O . LEU A 1 277 ? 13.469 -9.124 -15.016 1.00 86.19 277 LEU A O 1
ATOM 2056 N N . ILE A 1 278 ? 11.527 -9.709 -16.008 1.00 86.38 278 ILE A N 1
ATOM 2057 C CA . ILE A 1 278 ? 11.964 -11.012 -16.538 1.00 86.38 278 ILE A CA 1
ATOM 2058 C C . ILE A 1 278 ? 12.933 -10.832 -17.711 1.00 86.38 278 ILE A C 1
ATOM 2060 O O . ILE A 1 278 ? 13.788 -11.691 -17.942 1.00 86.38 278 ILE A O 1
ATOM 2064 N N . TRP A 1 279 ? 12.817 -9.728 -18.451 1.00 87.06 279 TRP A N 1
ATOM 2065 C CA . TRP A 1 279 ? 13.739 -9.435 -19.538 1.00 87.06 279 TRP A CA 1
ATOM 2066 C C . TRP A 1 279 ? 15.176 -9.279 -19.008 1.00 87.06 279 TRP A C 1
ATOM 2068 O O . TRP A 1 279 ? 15.385 -8.656 -17.961 1.00 87.06 279 TRP A O 1
ATOM 2078 N N . PRO A 1 280 ? 16.185 -9.856 -19.682 1.00 81.38 280 PRO A N 1
ATOM 2079 C CA . PRO A 1 280 ? 17.564 -9.867 -19.192 1.00 81.38 280 PRO A CA 1
ATOM 2080 C C . PRO A 1 280 ? 18.177 -8.462 -19.089 1.00 81.38 280 PRO A C 1
ATOM 2082 O O . PRO A 1 280 ? 18.799 -8.160 -18.068 1.00 81.38 280 PRO A O 1
ATOM 2085 N N . ASP A 1 281 ? 17.903 -7.582 -20.056 1.00 82.56 281 ASP A N 1
ATOM 2086 C CA . ASP A 1 281 ? 18.499 -6.242 -20.170 1.00 82.56 281 ASP A CA 1
ATOM 2087 C C . ASP A 1 281 ? 17.573 -5.082 -19.752 1.00 82.56 281 ASP A C 1
ATOM 2089 O O . ASP A 1 281 ? 16.370 -5.229 -19.553 1.00 82.56 281 ASP A O 1
ATOM 2093 N N . PHE A 1 282 ? 18.127 -3.868 -19.682 1.00 88.00 282 PHE A N 1
ATOM 2094 C CA . PHE A 1 282 ? 17.367 -2.634 -19.429 1.00 88.00 282 PHE A CA 1
ATOM 2095 C C . PHE A 1 282 ? 16.587 -2.115 -20.656 1.00 88.00 282 PHE A C 1
ATOM 2097 O O . PHE A 1 282 ? 15.747 -1.220 -20.530 1.00 88.00 282 PHE A O 1
ATOM 2104 N N . THR A 1 283 ? 16.865 -2.653 -21.848 1.00 89.38 283 THR A N 1
ATOM 2105 C CA . THR A 1 283 ? 16.373 -2.152 -23.143 1.00 89.38 283 THR A CA 1
ATOM 2106 C C . THR A 1 283 ? 14.857 -2.230 -23.273 1.00 89.38 283 THR A C 1
ATOM 2108 O O . THR A 1 283 ? 14.230 -1.226 -23.615 1.00 89.38 283 THR A O 1
ATOM 2111 N N . LEU A 1 284 ? 14.252 -3.377 -22.938 1.00 90.94 284 LEU A N 1
ATOM 2112 C CA . LEU A 1 284 ? 12.796 -3.533 -22.951 1.00 90.94 284 LEU A CA 1
ATOM 2113 C C . LEU A 1 284 ? 12.132 -2.548 -21.984 1.00 90.94 284 LEU A C 1
ATOM 2115 O O . LEU A 1 284 ? 11.143 -1.916 -22.340 1.00 90.94 284 LEU A O 1
ATOM 2119 N N . GLY A 1 285 ? 12.696 -2.370 -20.787 1.00 92.56 285 GLY A N 1
ATOM 2120 C CA . GLY A 1 285 ? 12.184 -1.415 -19.807 1.00 92.56 285 GLY A CA 1
ATOM 2121 C C . GLY A 1 285 ? 12.171 0.019 -20.346 1.00 92.56 285 GLY A C 1
ATOM 2122 O O . GLY A 1 285 ? 11.142 0.686 -20.281 1.00 92.56 285 GLY A O 1
ATOM 2123 N N . LEU A 1 286 ? 13.275 0.483 -20.944 1.00 93.94 286 LEU A N 1
ATOM 2124 C CA . LEU A 1 286 ? 13.332 1.815 -21.562 1.00 93.94 286 LEU A CA 1
ATOM 2125 C C . LEU A 1 286 ? 12.360 1.953 -22.736 1.00 93.94 286 LEU A C 1
ATOM 2127 O O . LEU A 1 286 ? 11.671 2.966 -22.838 1.00 93.94 286 LEU A O 1
ATOM 2131 N N . PHE A 1 287 ? 12.269 0.934 -23.594 1.00 95.62 287 PHE A N 1
ATOM 2132 C CA . PHE A 1 287 ? 11.304 0.914 -24.690 1.00 95.62 287 PHE A CA 1
ATOM 2133 C C . PHE A 1 287 ? 9.869 1.045 -24.167 1.00 95.62 287 PHE A C 1
ATOM 2135 O O . PHE A 1 287 ? 9.114 1.892 -24.640 1.00 95.62 287 PHE A O 1
ATOM 2142 N N . LEU A 1 288 ? 9.507 0.280 -23.135 1.00 95.69 288 LEU A N 1
ATOM 2143 C CA . LEU A 1 288 ? 8.193 0.364 -22.505 1.00 95.69 288 LEU A CA 1
ATOM 2144 C C . LEU A 1 288 ? 7.948 1.735 -21.864 1.00 95.69 288 LEU A C 1
ATOM 2146 O O . LEU A 1 288 ? 6.844 2.254 -21.985 1.00 95.69 288 LEU A O 1
ATOM 2150 N N . VAL A 1 289 ? 8.950 2.375 -21.253 1.00 95.38 289 VAL A N 1
ATOM 2151 C CA . VAL A 1 289 ? 8.821 3.762 -20.761 1.00 95.38 289 VAL A CA 1
ATOM 2152 C C . VAL A 1 289 ? 8.496 4.729 -21.905 1.00 95.38 289 VAL A C 1
ATOM 2154 O O . VAL A 1 289 ? 7.610 5.571 -21.756 1.00 95.38 289 VAL A O 1
ATOM 2157 N N . VAL A 1 290 ? 9.145 4.590 -23.065 1.00 96.00 290 VAL A N 1
ATOM 2158 C CA . VAL A 1 290 ? 8.829 5.395 -24.258 1.00 96.00 290 VAL A CA 1
ATOM 2159 C C . VAL A 1 290 ? 7.406 5.117 -24.751 1.00 96.00 290 VAL A C 1
ATOM 2161 O O . VAL A 1 290 ? 6.669 6.060 -25.037 1.00 96.00 290 VAL A O 1
ATOM 2164 N N . VAL A 1 291 ? 6.978 3.850 -24.782 1.00 94.88 291 VAL A N 1
ATOM 2165 C CA . VAL A 1 291 ? 5.596 3.471 -25.122 1.00 94.88 291 VAL A CA 1
ATOM 2166 C C . VAL A 1 291 ? 4.596 4.104 -24.151 1.00 94.88 291 VAL A C 1
ATOM 2168 O O . VAL A 1 291 ? 3.574 4.626 -24.587 1.00 94.88 291 VAL A O 1
ATOM 2171 N N . LEU A 1 292 ? 4.887 4.136 -22.847 1.00 94.44 292 LEU A N 1
ATOM 2172 C CA . LEU A 1 292 ? 4.026 4.783 -21.852 1.00 94.44 292 LEU A CA 1
ATOM 2173 C C . LEU A 1 292 ? 3.909 6.295 -22.089 1.00 94.44 292 LEU A C 1
ATOM 2175 O O . LEU A 1 292 ? 2.811 6.840 -21.990 1.00 94.44 292 LEU A O 1
ATOM 2179 N N . PHE A 1 293 ? 4.998 6.973 -22.461 1.00 94.81 293 PHE A N 1
ATOM 2180 C CA . PHE A 1 293 ? 4.933 8.378 -22.875 1.00 94.81 293 PHE A CA 1
ATOM 2181 C C . PHE A 1 293 ? 4.110 8.570 -24.153 1.00 94.81 293 PHE A C 1
ATOM 2183 O O . PHE A 1 293 ? 3.316 9.508 -24.220 1.00 94.81 293 PHE A O 1
ATOM 2190 N N . ALA A 1 294 ? 4.245 7.673 -25.132 1.00 93.00 294 ALA A N 1
ATOM 2191 C CA . ALA A 1 294 ? 3.450 7.706 -26.357 1.00 93.00 294 ALA A CA 1
ATOM 2192 C C . ALA A 1 294 ? 1.950 7.509 -26.074 1.00 93.00 294 ALA A C 1
ATOM 2194 O O . ALA A 1 294 ? 1.128 8.222 -26.643 1.00 93.00 294 ALA A O 1
ATOM 2195 N N . LEU A 1 295 ? 1.591 6.615 -25.146 1.00 90.12 295 LEU A N 1
ATOM 2196 C CA . LEU A 1 295 ? 0.212 6.424 -24.683 1.00 90.12 295 LEU A CA 1
ATOM 2197 C C . LEU A 1 295 ? -0.312 7.634 -23.896 1.00 90.12 295 LEU A C 1
ATOM 2199 O O . LEU A 1 295 ? -1.490 7.965 -23.990 1.00 90.12 295 LEU A O 1
ATOM 2203 N N . ALA A 1 296 ? 0.547 8.329 -23.149 1.00 88.81 296 ALA A N 1
ATOM 2204 C CA . ALA A 1 296 ? 0.160 9.495 -22.357 1.00 88.81 296 ALA A CA 1
ATOM 2205 C C . ALA A 1 296 ? -0.166 10.745 -23.195 1.00 88.81 296 ALA A C 1
ATOM 2207 O O . ALA A 1 296 ? -0.853 11.643 -22.699 1.00 88.81 296 ALA A O 1
ATOM 2208 N N . LEU A 1 297 ? 0.310 10.813 -24.446 1.00 86.75 297 LEU A N 1
ATOM 2209 C CA . LEU A 1 297 ? 0.028 11.910 -25.378 1.00 86.75 297 LEU A CA 1
ATOM 2210 C C . LEU A 1 297 ? -1.474 12.053 -25.686 1.00 86.75 297 LEU A C 1
ATOM 2212 O O . LEU A 1 297 ? -2.022 13.106 -25.357 1.00 86.75 297 LEU A O 1
ATOM 2216 N N . PRO A 1 298 ? -2.168 11.037 -26.246 1.00 84.06 298 PRO A N 1
ATOM 2217 C CA . PRO A 1 298 ? -3.600 11.137 -26.535 1.00 84.06 298 PRO A CA 1
ATOM 2218 C C . PRO A 1 298 ? -4.466 11.220 -25.270 1.00 84.06 298 PRO A C 1
ATOM 2220 O O . PRO A 1 298 ? -5.572 11.739 -25.332 1.00 84.06 298 PRO A O 1
ATOM 2223 N N . ILE A 1 299 ? -3.971 10.743 -24.122 1.00 82.69 299 ILE A N 1
ATOM 2224 C CA . ILE A 1 299 ? -4.692 10.775 -22.836 1.00 82.69 299 ILE A CA 1
ATOM 2225 C C . ILE A 1 299 ? -4.635 12.174 -22.184 1.00 82.69 299 ILE A C 1
ATOM 2227 O O . ILE A 1 299 ? -5.414 12.479 -21.285 1.00 82.69 299 ILE A O 1
ATOM 2231 N N . GLY A 1 300 ? -3.706 13.043 -22.601 1.00 83.56 300 GLY A N 1
ATOM 2232 C CA . GLY A 1 300 ? -3.523 14.371 -22.002 1.00 83.56 300 GLY A CA 1
ATOM 2233 C C . GLY A 1 300 ? -2.810 14.360 -20.641 1.00 83.56 300 GLY A C 1
ATOM 2234 O O . GLY A 1 300 ? -2.735 15.391 -19.972 1.00 83.56 300 GLY A O 1
ATOM 2235 N N . CYS A 1 301 ? -2.231 13.227 -20.227 1.00 85.62 301 CYS A N 1
ATOM 2236 C CA . CYS A 1 301 ? -1.555 13.065 -18.933 1.00 85.62 301 CYS A CA 1
ATOM 2237 C C . CYS A 1 301 ? -0.016 13.157 -19.010 1.00 85.62 301 CYS A C 1
ATOM 2239 O O . CYS A 1 301 ? 0.676 12.848 -18.037 1.00 85.62 301 CYS A O 1
ATOM 2241 N N . LEU A 1 302 ? 0.536 13.647 -20.129 1.00 88.94 302 LEU A N 1
ATOM 2242 C CA . LEU A 1 302 ? 1.984 13.736 -20.364 1.00 88.94 302 LEU A CA 1
ATOM 2243 C C . LEU A 1 302 ? 2.733 14.554 -19.298 1.00 88.94 302 LEU A C 1
ATOM 2245 O O . LEU A 1 302 ? 3.771 14.116 -18.809 1.00 88.94 302 LEU A O 1
ATOM 2249 N N . LYS A 1 303 ? 2.229 15.743 -18.928 1.00 88.31 303 LYS A N 1
ATOM 2250 C CA . LYS A 1 303 ? 2.899 16.631 -17.953 1.00 88.31 303 LYS A CA 1
ATOM 2251 C C . LYS A 1 303 ? 2.942 16.023 -16.540 1.00 88.31 303 LYS A C 1
ATOM 2253 O O . LYS A 1 303 ? 4.004 16.061 -15.922 1.00 88.31 303 LYS A O 1
ATOM 2258 N N . PRO A 1 304 ? 1.836 15.485 -15.990 1.00 86.38 304 PRO A N 1
ATOM 2259 C CA . PRO A 1 304 ? 1.892 14.759 -14.724 1.00 86.38 304 PRO A CA 1
ATOM 2260 C C . PRO A 1 304 ? 2.788 13.517 -14.771 1.00 86.38 304 PRO A C 1
ATOM 2262 O O . PRO A 1 304 ? 3.591 13.320 -13.860 1.00 86.38 304 PRO A O 1
ATOM 2265 N N . LEU A 1 305 ? 2.707 12.724 -15.847 1.00 89.31 305 LEU A N 1
ATOM 2266 C CA . LEU A 1 305 ? 3.521 11.520 -16.002 1.00 89.31 305 LEU A CA 1
ATOM 2267 C C . LEU A 1 305 ? 5.017 11.852 -16.085 1.00 89.31 305 LEU A C 1
ATOM 2269 O O . LEU A 1 305 ? 5.820 11.184 -15.444 1.00 89.31 305 LEU A O 1
ATOM 2273 N N . SER A 1 306 ? 5.408 12.899 -16.819 1.00 91.25 306 SER A N 1
ATOM 2274 C CA . SER A 1 306 ? 6.813 13.310 -16.918 1.00 91.25 306 SER A CA 1
ATOM 2275 C C . SER A 1 306 ? 7.354 13.804 -15.580 1.00 91.25 306 SER A C 1
ATOM 2277 O O . SER A 1 306 ? 8.449 13.410 -15.186 1.00 91.25 306 SER A O 1
ATOM 2279 N N . LYS A 1 307 ? 6.574 14.590 -14.826 1.00 89.31 307 LYS A N 1
ATOM 2280 C CA . LYS A 1 307 ? 6.940 14.986 -13.457 1.00 89.31 307 LYS A CA 1
ATOM 2281 C C . LYS A 1 307 ? 7.142 13.776 -12.550 1.00 89.31 307 LYS A C 1
ATOM 2283 O O . LYS A 1 307 ? 8.092 13.772 -11.775 1.00 89.31 307 LYS A O 1
ATOM 2288 N N . LEU A 1 308 ? 6.285 12.761 -12.656 1.00 86.06 308 LEU A N 1
ATOM 2289 C CA . LEU A 1 308 ? 6.410 11.525 -11.888 1.00 86.06 308 LEU A CA 1
ATOM 2290 C C . LEU A 1 308 ? 7.666 10.736 -12.290 1.00 86.06 308 LEU A C 1
ATOM 2292 O O . LEU A 1 308 ? 8.484 10.418 -11.432 1.00 86.06 308 LEU A O 1
ATOM 2296 N N . ILE A 1 309 ? 7.843 10.464 -13.587 1.00 90.25 309 ILE A N 1
ATOM 2297 C CA . ILE A 1 309 ? 8.949 9.654 -14.115 1.00 90.25 309 ILE A CA 1
ATOM 2298 C C . ILE A 1 309 ? 10.298 10.332 -13.886 1.00 90.25 309 ILE A C 1
ATOM 2300 O O . ILE A 1 309 ? 11.215 9.676 -13.411 1.00 90.25 309 ILE A O 1
ATOM 2304 N N . PHE A 1 310 ? 10.444 11.627 -14.168 1.00 90.75 310 PHE A N 1
ATOM 2305 C CA . PHE A 1 310 ? 11.713 12.325 -13.943 1.00 90.75 310 PHE A CA 1
ATOM 2306 C C . PHE A 1 310 ? 11.931 12.668 -12.469 1.00 90.75 310 PHE A C 1
ATOM 2308 O O . PHE A 1 310 ? 13.046 12.523 -11.971 1.00 90.75 310 PHE A O 1
ATOM 2315 N N . GLY A 1 311 ? 10.876 13.073 -11.754 1.00 85.31 311 GLY A N 1
ATOM 2316 C CA . GLY A 1 311 ? 10.951 13.410 -10.332 1.00 85.31 311 GLY A CA 1
ATOM 2317 C C . GLY A 1 311 ? 11.332 12.219 -9.456 1.00 85.31 311 GLY A C 1
ATOM 2318 O O . GLY A 1 311 ? 12.094 12.387 -8.511 1.00 85.31 311 GLY A O 1
ATOM 2319 N N . PHE A 1 312 ? 10.860 11.016 -9.791 1.00 82.69 312 PHE A N 1
ATOM 2320 C CA . PHE A 1 312 ? 11.279 9.778 -9.134 1.00 82.69 312 PHE A CA 1
ATOM 2321 C C . PHE A 1 312 ? 12.539 9.174 -9.773 1.00 82.69 312 PHE A C 1
ATOM 2323 O O . PHE A 1 312 ? 13.471 8.777 -9.076 1.00 82.69 312 PHE A O 1
ATOM 2330 N N . GLY A 1 313 ? 12.592 9.119 -11.104 1.00 87.44 313 GLY A N 1
ATOM 2331 C CA . GLY A 1 313 ? 13.624 8.411 -11.856 1.00 87.44 313 GLY A CA 1
ATOM 2332 C C . GLY A 1 313 ? 15.008 9.036 -11.749 1.00 87.44 313 GLY A C 1
ATOM 2333 O O . GLY A 1 313 ? 15.973 8.290 -11.630 1.00 87.44 313 GLY A O 1
ATOM 2334 N N . ILE A 1 314 ? 15.140 10.369 -11.734 1.00 89.44 314 ILE A N 1
ATOM 2335 C CA . ILE A 1 314 ? 16.459 11.021 -11.645 1.00 89.44 314 ILE A CA 1
ATOM 2336 C C . ILE A 1 314 ? 17.119 10.749 -10.282 1.00 89.44 314 ILE A C 1
ATOM 2338 O O . ILE A 1 314 ? 18.225 10.202 -10.281 1.00 89.44 314 ILE A O 1
ATOM 2342 N N . PRO A 1 315 ? 16.479 11.042 -9.126 1.00 84.69 315 PRO A N 1
ATOM 2343 C CA . PRO A 1 315 ? 17.069 10.721 -7.826 1.00 84.69 315 PRO A CA 1
ATOM 2344 C C . PRO A 1 315 ? 17.367 9.231 -7.672 1.00 84.69 315 PRO A C 1
ATOM 2346 O O . PRO A 1 315 ? 18.427 8.862 -7.170 1.00 84.69 315 PRO A O 1
ATOM 2349 N N . MET A 1 316 ? 16.456 8.376 -8.144 1.00 83.81 316 MET A N 1
ATOM 2350 C CA . MET A 1 316 ? 16.604 6.929 -8.049 1.00 83.81 316 MET A CA 1
ATOM 2351 C C . MET A 1 316 ? 17.765 6.419 -8.915 1.00 83.81 316 MET A C 1
ATOM 2353 O O . MET A 1 316 ? 18.567 5.625 -8.434 1.00 83.81 316 MET A O 1
ATOM 2357 N N . THR A 1 317 ? 17.943 6.951 -10.129 1.00 88.31 317 THR A N 1
ATOM 2358 C CA . THR A 1 317 ? 19.093 6.631 -10.993 1.00 88.31 317 THR A CA 1
ATOM 2359 C C . THR A 1 317 ? 20.400 7.046 -10.335 1.00 88.31 317 THR A C 1
ATOM 2361 O O . THR A 1 317 ? 21.295 6.221 -10.213 1.00 88.31 317 THR A O 1
ATOM 2364 N N . ILE A 1 318 ? 20.511 8.290 -9.855 1.00 88.06 318 ILE A N 1
ATOM 2365 C CA . ILE A 1 318 ? 21.730 8.777 -9.185 1.00 88.06 318 ILE A CA 1
ATOM 2366 C C . ILE A 1 318 ? 22.081 7.870 -8.002 1.00 88.06 318 ILE A C 1
ATOM 2368 O O . ILE A 1 318 ? 23.222 7.438 -7.852 1.00 88.06 318 ILE A O 1
ATOM 2372 N N . MET A 1 319 ? 21.084 7.544 -7.186 1.00 83.00 319 MET A N 1
ATOM 2373 C CA . MET A 1 319 ? 21.245 6.705 -6.010 1.00 83.00 319 MET A CA 1
ATOM 2374 C C . MET A 1 319 ? 21.625 5.260 -6.361 1.00 83.00 319 MET A C 1
ATOM 2376 O O . MET A 1 319 ? 22.522 4.708 -5.729 1.00 83.00 319 MET A O 1
ATOM 2380 N N . LEU A 1 320 ? 20.996 4.637 -7.361 1.00 83.94 320 LEU A N 1
ATOM 2381 C CA . LEU A 1 320 ? 21.325 3.263 -7.751 1.00 83.94 320 LEU A CA 1
ATOM 2382 C C . LEU A 1 320 ? 22.636 3.162 -8.517 1.00 83.94 320 LEU A C 1
ATOM 2384 O O . LEU A 1 320 ? 23.353 2.187 -8.324 1.00 83.94 320 LEU A O 1
ATOM 2388 N N . VAL A 1 321 ? 22.999 4.158 -9.321 1.00 86.88 321 VAL A N 1
ATOM 2389 C CA . VAL A 1 321 ? 24.342 4.239 -9.909 1.00 86.88 321 VAL A CA 1
ATOM 2390 C C . VAL A 1 321 ? 25.379 4.386 -8.801 1.00 86.88 321 VAL A C 1
ATOM 2392 O O . VAL A 1 321 ? 26.417 3.733 -8.844 1.00 86.88 321 VAL A O 1
ATOM 2395 N N . PHE A 1 322 ? 25.085 5.176 -7.766 1.00 83.75 322 PHE A N 1
ATOM 2396 C CA . PHE A 1 322 ? 25.974 5.286 -6.618 1.00 83.75 322 PHE A CA 1
ATOM 2397 C C . PHE A 1 322 ? 26.141 3.943 -5.892 1.00 83.75 322 PHE A C 1
ATOM 2399 O O . PHE A 1 322 ? 27.258 3.489 -5.681 1.00 83.75 322 PHE A O 1
ATOM 2406 N N . ILE A 1 323 ? 25.036 3.274 -5.554 1.00 80.94 323 ILE A N 1
ATOM 2407 C CA . ILE A 1 323 ? 25.048 2.016 -4.796 1.00 80.94 323 ILE A CA 1
ATOM 2408 C C . ILE A 1 323 ? 25.586 0.853 -5.644 1.00 80.94 323 ILE A C 1
ATOM 2410 O O . ILE A 1 323 ? 26.555 0.200 -5.269 1.00 80.94 323 ILE A O 1
ATOM 2414 N N . GLN A 1 324 ? 24.964 0.575 -6.786 1.00 82.25 324 GLN A N 1
ATOM 2415 C CA . GLN A 1 324 ? 25.287 -0.582 -7.622 1.00 82.25 324 GLN A CA 1
ATOM 2416 C C . GLN A 1 324 ? 26.497 -0.306 -8.511 1.00 82.25 324 GLN A C 1
ATOM 2418 O O . GLN A 1 324 ? 27.393 -1.138 -8.600 1.00 82.25 324 GLN A O 1
ATOM 2423 N N . GLY A 1 325 ? 26.572 0.871 -9.131 1.00 85.06 325 GLY A N 1
ATOM 2424 C CA . GLY A 1 325 ? 27.680 1.220 -10.019 1.00 85.06 325 GLY A CA 1
ATOM 2425 C C . GLY A 1 325 ? 29.030 1.216 -9.305 1.00 85.06 325 GLY A C 1
ATOM 2426 O O . GLY A 1 325 ? 29.973 0.633 -9.828 1.00 85.06 325 GLY A O 1
ATOM 2427 N N . PHE A 1 326 ? 29.137 1.792 -8.105 1.00 82.88 326 PHE A N 1
ATOM 2428 C CA . PHE A 1 326 ? 30.420 1.860 -7.392 1.00 82.88 326 PHE A CA 1
ATOM 2429 C C . PHE A 1 326 ? 30.690 0.699 -6.426 1.00 82.88 326 PHE A C 1
ATOM 2431 O O . PHE A 1 326 ? 31.853 0.372 -6.191 1.00 82.88 326 PHE A O 1
ATOM 2438 N N . TYR A 1 327 ? 29.652 0.079 -5.853 1.00 78.75 327 TYR A N 1
ATOM 2439 C CA . TYR A 1 327 ? 29.810 -0.887 -4.754 1.00 78.75 327 TYR A CA 1
ATOM 2440 C C . TYR A 1 327 ? 29.204 -2.270 -5.030 1.00 78.75 327 TYR A C 1
ATOM 2442 O O . TYR A 1 327 ? 29.145 -3.098 -4.119 1.00 78.75 327 TYR A O 1
ATOM 2450 N N . SER A 1 328 ? 28.766 -2.564 -6.260 1.00 79.56 328 SER A N 1
ATOM 2451 C CA . SER A 1 328 ? 28.298 -3.914 -6.589 1.00 79.56 328 SER A CA 1
ATOM 2452 C C . SER A 1 328 ? 29.452 -4.923 -6.524 1.00 79.56 328 SER A C 1
ATOM 2454 O O . SER A 1 328 ? 30.486 -4.717 -7.166 1.00 79.56 328 SER A O 1
ATOM 2456 N N . PRO A 1 329 ? 29.276 -6.064 -5.829 1.00 74.19 329 PRO A N 1
ATOM 2457 C CA . PRO A 1 329 ? 30.274 -7.132 -5.801 1.00 74.19 329 PRO A CA 1
ATOM 2458 C C . PRO A 1 329 ? 30.435 -7.831 -7.159 1.00 74.19 329 PRO A C 1
ATOM 2460 O O . PRO A 1 329 ? 31.374 -8.598 -7.336 1.00 74.19 329 PRO A O 1
ATOM 2463 N N . LYS A 1 330 ? 29.521 -7.586 -8.110 1.00 75.62 330 LYS A N 1
ATOM 2464 C CA . LYS A 1 330 ? 29.560 -8.142 -9.470 1.00 75.62 330 LYS A CA 1
ATOM 2465 C C . LYS A 1 330 ? 30.368 -7.294 -10.456 1.00 75.62 330 LYS A C 1
ATOM 2467 O O . LYS A 1 330 ? 30.445 -7.656 -11.620 1.00 75.62 330 LYS A O 1
ATOM 2472 N N . ASN A 1 331 ? 30.925 -6.164 -10.023 1.00 81.25 331 ASN A N 1
ATOM 2473 C CA . ASN A 1 331 ? 31.724 -5.315 -10.898 1.00 81.25 331 ASN A CA 1
ATOM 2474 C C . ASN A 1 331 ? 33.045 -6.005 -11.248 1.00 81.25 331 ASN A C 1
ATOM 2476 O O . ASN A 1 331 ? 33.869 -6.245 -10.364 1.00 81.25 331 ASN A O 1
ATOM 2480 N N . THR A 1 332 ? 33.248 -6.288 -12.534 1.00 80.62 332 THR A N 1
ATOM 2481 C CA . THR A 1 332 ? 34.494 -6.880 -13.044 1.00 80.62 332 THR A CA 1
ATOM 2482 C C . THR A 1 332 ? 35.222 -5.919 -13.973 1.00 80.62 332 THR A C 1
ATOM 2484 O O . THR A 1 332 ? 36.446 -5.796 -13.896 1.00 80.62 332 THR A O 1
ATOM 2487 N N . VAL A 1 333 ? 34.474 -5.167 -14.786 1.00 82.94 333 VAL A N 1
ATOM 2488 C CA . VAL A 1 333 ? 35.014 -4.165 -15.706 1.00 82.94 333 VAL A CA 1
ATOM 2489 C C . VAL A 1 333 ? 34.810 -2.766 -15.130 1.00 82.94 333 VAL A C 1
ATOM 2491 O O . VAL A 1 333 ? 33.682 -2.292 -14.999 1.00 82.94 333 VAL A O 1
ATOM 2494 N N . PHE A 1 334 ? 35.907 -2.072 -14.820 1.00 86.25 334 PHE A N 1
ATOM 2495 C CA . PHE A 1 334 ? 35.872 -0.707 -14.287 1.00 86.25 334 PHE A CA 1
ATOM 2496 C C . PHE A 1 334 ? 36.042 0.328 -15.402 1.00 86.25 334 PHE A C 1
ATOM 2498 O O . PHE A 1 334 ? 37.024 0.296 -16.138 1.00 86.25 334 PHE A O 1
ATOM 2505 N N . ILE A 1 335 ? 35.086 1.253 -15.508 1.00 87.44 335 ILE A N 1
ATOM 2506 C CA . ILE A 1 335 ? 35.039 2.288 -16.555 1.00 87.44 335 ILE A CA 1
ATOM 2507 C C . ILE A 1 335 ? 35.696 3.588 -16.079 1.00 87.44 335 ILE A C 1
ATOM 2509 O O . ILE A 1 335 ? 36.307 4.305 -16.867 1.00 87.44 335 ILE A O 1
ATOM 2513 N N . ALA A 1 336 ? 35.565 3.908 -14.791 1.00 84.94 336 ALA A N 1
ATOM 2514 C CA . ALA A 1 336 ? 36.118 5.124 -14.207 1.00 84.94 336 ALA A CA 1
ATOM 2515 C C . ALA A 1 336 ? 36.653 4.863 -12.797 1.00 84.94 336 ALA A C 1
ATOM 2517 O O . ALA A 1 336 ? 36.031 4.148 -12.006 1.00 84.94 336 ALA A O 1
ATOM 2518 N N . ASP A 1 337 ? 37.791 5.477 -12.478 1.00 83.94 337 ASP A N 1
ATOM 2519 C CA . ASP A 1 337 ? 38.373 5.479 -11.138 1.00 83.94 337 ASP A CA 1
ATOM 2520 C C . ASP A 1 337 ? 38.229 6.882 -10.537 1.00 83.94 337 ASP A C 1
ATOM 2522 O O . ASP A 1 337 ? 38.874 7.833 -10.979 1.00 83.94 337 ASP A O 1
ATOM 2526 N N . CYS A 1 338 ? 37.331 7.029 -9.561 1.00 77.75 338 CYS A N 1
ATOM 2527 C CA . CYS A 1 338 ? 37.079 8.299 -8.880 1.00 77.75 338 CYS A CA 1
ATOM 2528 C C . CYS A 1 338 ? 37.929 8.456 -7.604 1.00 77.75 338 CYS A C 1
ATOM 2530 O O . CYS A 1 338 ? 37.665 9.346 -6.795 1.00 77.75 338 CYS A O 1
ATOM 2532 N N . GLY A 1 339 ? 38.920 7.585 -7.378 1.00 76.00 339 GLY A N 1
ATOM 2533 C CA . GLY A 1 339 ? 39.809 7.599 -6.213 1.00 76.00 339 GLY A CA 1
ATOM 2534 C C . GLY A 1 339 ? 39.172 7.014 -4.949 1.00 76.00 339 GLY A C 1
ATOM 2535 O O . GLY A 1 339 ? 39.723 6.094 -4.352 1.00 76.00 339 GLY A O 1
ATOM 2536 N N . PHE A 1 340 ? 37.990 7.496 -4.547 1.00 74.31 340 PHE A N 1
ATOM 2537 C CA . PHE A 1 340 ? 37.254 6.955 -3.391 1.00 74.31 340 PHE A CA 1
ATOM 2538 C C . PHE A 1 340 ? 36.410 5.715 -3.732 1.00 74.31 340 PHE A C 1
ATOM 2540 O O . PHE A 1 340 ? 36.044 4.951 -2.836 1.00 74.31 340 PHE A O 1
ATOM 2547 N N . ALA A 1 341 ? 36.093 5.514 -5.013 1.00 76.62 341 ALA A N 1
ATOM 2548 C CA . ALA A 1 341 ? 35.353 4.363 -5.513 1.00 76.62 341 ALA A CA 1
ATOM 2549 C C . ALA A 1 341 ? 35.579 4.169 -7.023 1.00 76.62 341 ALA A C 1
ATOM 2551 O O . ALA A 1 341 ? 35.841 5.132 -7.748 1.00 76.62 341 ALA A O 1
ATOM 2552 N N . LYS A 1 342 ? 35.445 2.924 -7.498 1.00 83.06 342 LYS A N 1
ATOM 2553 C CA . LYS A 1 342 ? 35.574 2.565 -8.918 1.00 83.06 342 LYS A CA 1
ATOM 2554 C C . LYS A 1 342 ? 34.205 2.259 -9.508 1.00 83.06 342 LYS A C 1
ATOM 2556 O O . LYS A 1 342 ? 33.474 1.445 -8.952 1.00 83.06 342 LYS A O 1
ATOM 2561 N N . LEU A 1 343 ? 33.867 2.897 -10.623 1.00 86.75 343 LEU A N 1
ATOM 2562 C CA . LEU A 1 343 ? 32.599 2.685 -11.312 1.00 86.75 343 LEU A CA 1
ATOM 2563 C C . LEU A 1 343 ? 32.698 1.445 -12.207 1.00 86.75 343 LEU A C 1
ATOM 2565 O O . LEU A 1 343 ? 33.476 1.439 -13.163 1.00 86.75 343 LEU A O 1
ATOM 2569 N N . GLY A 1 344 ? 31.918 0.411 -11.901 1.00 88.56 344 GLY A N 1
ATOM 2570 C CA . GLY A 1 344 ? 31.827 -0.806 -12.704 1.00 88.56 344 GLY A CA 1
ATOM 2571 C C . GLY A 1 344 ? 30.698 -0.769 -13.734 1.00 88.56 344 GLY A C 1
ATOM 2572 O O . GLY A 1 344 ? 29.635 -0.187 -13.497 1.00 88.56 344 GLY A O 1
ATOM 2573 N N . LEU A 1 345 ? 30.932 -1.407 -14.881 1.00 87.00 345 LEU A N 1
ATOM 2574 C CA . LEU A 1 345 ? 29.965 -1.512 -15.975 1.00 87.00 345 LEU A CA 1
ATOM 2575 C C . LEU A 1 345 ? 28.753 -2.358 -15.576 1.00 87.00 345 LEU A C 1
ATOM 2577 O O . LEU A 1 345 ? 27.617 -1.961 -15.823 1.00 87.00 345 LEU A O 1
ATOM 2581 N N . GLU A 1 346 ? 28.979 -3.488 -14.913 1.00 84.88 346 GLU A N 1
ATOM 2582 C CA . GLU A 1 346 ? 27.935 -4.436 -14.516 1.00 84.88 346 GLU A CA 1
ATOM 2583 C C . GLU A 1 346 ? 26.937 -3.791 -13.554 1.00 84.88 346 GLU A C 1
ATOM 2585 O O . GLU A 1 346 ? 25.722 -3.872 -13.739 1.00 84.88 346 GLU A O 1
ATOM 2590 N N . GLY A 1 347 ? 27.452 -3.098 -12.538 1.00 85.31 347 GLY A N 1
ATOM 2591 C CA . GLY A 1 347 ? 26.661 -2.358 -11.566 1.00 85.31 347 GLY A CA 1
ATOM 2592 C C . GLY A 1 347 ? 25.870 -1.213 -12.193 1.00 85.31 347 GLY A C 1
ATOM 2593 O O . GLY A 1 347 ? 24.708 -1.005 -11.836 1.00 85.31 347 GLY A O 1
ATOM 2594 N N . LEU A 1 348 ? 26.457 -0.504 -13.163 1.00 88.75 348 LEU A N 1
ATOM 2595 C CA . LEU A 1 348 ? 25.772 0.551 -13.908 1.00 88.75 348 LEU A CA 1
ATOM 2596 C C . LEU A 1 348 ? 24.606 -0.017 -14.731 1.00 88.75 348 LEU A C 1
ATOM 2598 O O . LEU A 1 348 ? 23.485 0.485 -14.637 1.00 88.75 348 LEU A O 1
ATOM 2602 N N . LEU A 1 349 ? 24.828 -1.093 -15.482 1.00 87.69 349 LEU A N 1
ATOM 2603 C CA . LEU A 1 349 ? 23.787 -1.727 -16.295 1.00 87.69 349 LEU A CA 1
ATOM 2604 C C . LEU A 1 349 ? 22.678 -2.339 -15.438 1.00 87.69 349 LEU A C 1
ATOM 2606 O O . LEU A 1 349 ? 21.494 -2.182 -15.742 1.00 87.69 349 LEU A O 1
ATOM 2610 N N . TYR A 1 350 ? 23.050 -2.962 -14.321 1.00 84.56 350 TYR A N 1
ATOM 2611 C CA . TYR A 1 350 ? 22.099 -3.469 -13.341 1.00 84.56 350 TYR A CA 1
ATOM 2612 C C . TYR A 1 350 ? 21.242 -2.344 -12.746 1.00 84.56 350 TYR A C 1
ATOM 2614 O O . TYR A 1 350 ? 20.020 -2.478 -12.657 1.00 84.56 350 TYR A O 1
ATOM 2622 N N . SER A 1 351 ? 21.853 -1.201 -12.408 1.00 87.50 351 SER A N 1
ATOM 2623 C CA . SER A 1 351 ? 21.116 -0.027 -11.928 1.00 87.50 351 SER A CA 1
ATOM 2624 C C . SER A 1 351 ? 20.116 0.478 -12.971 1.00 87.50 351 SER A C 1
ATOM 2626 O O . SER A 1 351 ? 18.952 0.693 -12.641 1.00 87.50 351 SER A O 1
ATOM 2628 N N . LEU A 1 352 ? 20.520 0.563 -14.242 1.00 90.69 352 LEU A N 1
ATOM 2629 C CA . LEU A 1 352 ? 19.662 0.978 -15.353 1.00 90.69 352 LEU A CA 1
ATOM 2630 C C . LEU A 1 352 ? 18.479 0.028 -15.556 1.00 90.69 352 LEU A C 1
ATOM 2632 O O . LEU A 1 352 ? 17.356 0.486 -15.768 1.00 90.69 352 LEU A O 1
ATOM 2636 N N . LYS A 1 353 ? 18.704 -1.285 -15.437 1.00 88.62 353 LYS A N 1
ATOM 2637 C CA . LYS A 1 353 ? 17.642 -2.295 -15.516 1.00 88.62 353 LYS A CA 1
ATOM 2638 C C . LYS A 1 353 ? 16.598 -2.101 -14.422 1.00 88.62 353 LYS A C 1
ATOM 2640 O O . LYS A 1 353 ? 15.399 -2.095 -14.712 1.00 88.62 353 LYS A O 1
ATOM 2645 N N . ILE A 1 354 ? 17.036 -1.922 -13.176 1.00 84.50 354 ILE A N 1
ATOM 2646 C CA . ILE A 1 354 ? 16.122 -1.720 -12.046 1.00 84.50 354 ILE A CA 1
ATOM 2647 C C . ILE A 1 354 ? 15.371 -0.396 -12.201 1.00 84.50 354 ILE A C 1
ATOM 2649 O O . ILE A 1 354 ? 14.149 -0.385 -12.073 1.00 84.50 354 ILE A O 1
ATOM 2653 N N . VAL A 1 355 ? 16.066 0.698 -12.537 1.00 89.38 355 VAL A N 1
ATOM 2654 C CA . VAL A 1 355 ? 15.445 2.008 -12.807 1.00 89.38 355 VAL A CA 1
ATOM 2655 C C . VAL A 1 355 ? 14.350 1.860 -13.859 1.00 89.38 355 VAL A C 1
ATOM 2657 O O . VAL A 1 355 ? 13.207 2.230 -13.605 1.00 89.38 355 VAL A O 1
ATOM 2660 N N . ALA A 1 356 ? 14.672 1.285 -15.019 1.00 91.56 356 ALA A N 1
ATOM 2661 C CA . ALA A 1 356 ? 13.723 1.136 -16.113 1.00 91.56 356 ALA A CA 1
ATOM 2662 C C . ALA A 1 356 ? 12.511 0.286 -15.699 1.00 91.56 356 ALA A C 1
ATOM 2664 O O . ALA A 1 356 ? 11.375 0.688 -15.933 1.00 91.56 356 ALA A O 1
ATOM 2665 N N . THR A 1 357 ? 12.733 -0.836 -15.008 1.00 88.12 357 THR A N 1
ATOM 2666 C CA . THR A 1 357 ? 11.659 -1.716 -14.516 1.00 88.12 357 THR A CA 1
ATOM 2667 C C . THR A 1 357 ? 10.725 -0.988 -13.551 1.00 88.12 357 THR A C 1
ATOM 2669 O O . THR A 1 357 ? 9.502 -1.038 -13.700 1.00 88.12 357 THR A O 1
ATOM 2672 N N . VAL A 1 358 ? 11.286 -0.265 -12.578 1.00 85.38 358 VAL A N 1
ATOM 2673 C CA . VAL A 1 358 ? 10.495 0.500 -11.607 1.00 85.38 358 VAL A CA 1
ATOM 2674 C C . VAL A 1 358 ? 9.730 1.628 -12.301 1.00 85.38 358 VAL A C 1
ATOM 2676 O O . VAL A 1 358 ? 8.563 1.843 -11.982 1.00 85.38 358 VAL A O 1
ATOM 2679 N N . LEU A 1 359 ? 10.328 2.308 -13.284 1.00 90.38 359 LEU A N 1
ATOM 2680 C CA . LEU A 1 359 ? 9.649 3.339 -14.074 1.00 90.38 359 LEU A CA 1
ATOM 2681 C C . LEU A 1 359 ? 8.506 2.775 -14.931 1.00 90.38 359 LEU A C 1
ATOM 2683 O O . LEU A 1 359 ? 7.480 3.442 -15.059 1.00 90.38 359 LEU A O 1
ATOM 2687 N N . VAL A 1 360 ? 8.628 1.552 -15.461 1.00 92.31 360 VAL A N 1
ATOM 2688 C CA . VAL A 1 360 ? 7.526 0.866 -16.158 1.00 92.31 360 VAL A CA 1
ATOM 2689 C C . VAL A 1 360 ? 6.370 0.589 -15.202 1.00 92.31 360 VAL A C 1
ATOM 2691 O O . VAL A 1 360 ? 5.232 0.938 -15.522 1.00 92.31 360 VAL A O 1
ATOM 2694 N N . PHE A 1 361 ? 6.632 0.023 -14.019 1.00 87.12 361 PHE A N 1
ATOM 2695 C CA . PHE A 1 361 ? 5.593 -0.186 -13.002 1.00 87.12 361 PHE A CA 1
ATOM 2696 C C . PHE A 1 361 ? 4.935 1.136 -12.597 1.00 87.12 361 PHE A C 1
ATOM 2698 O O . PHE A 1 361 ? 3.712 1.249 -12.610 1.00 87.12 361 PHE A O 1
ATOM 2705 N N . LEU A 1 362 ? 5.743 2.151 -12.288 1.00 85.06 362 LEU A N 1
ATOM 2706 C CA . LEU A 1 362 ? 5.290 3.470 -11.853 1.00 85.06 362 LEU A CA 1
ATOM 2707 C C . LEU A 1 362 ? 4.431 4.164 -12.921 1.00 85.06 362 LEU A C 1
ATOM 2709 O O . LEU A 1 362 ? 3.343 4.650 -12.618 1.00 85.06 362 LEU A O 1
ATOM 2713 N N . GLY A 1 363 ? 4.901 4.195 -14.169 1.00 90.38 363 GLY A N 1
ATOM 2714 C CA . GLY A 1 363 ? 4.223 4.871 -15.272 1.00 90.38 363 GLY A CA 1
ATOM 2715 C C . GLY A 1 363 ? 2.962 4.146 -15.744 1.00 90.38 363 GLY A C 1
ATOM 2716 O O . GLY A 1 363 ? 1.923 4.784 -15.915 1.00 90.38 363 GLY A O 1
ATOM 2717 N N . SER A 1 364 ? 3.016 2.818 -15.905 1.00 90.81 364 SER A N 1
ATOM 2718 C CA . SER A 1 364 ? 1.842 2.020 -16.298 1.00 90.81 364 SER A CA 1
ATOM 2719 C C . SER A 1 364 ? 0.746 2.085 -15.241 1.00 90.81 364 SER A C 1
ATOM 2721 O O . SER A 1 364 ? -0.421 2.295 -15.576 1.00 90.81 364 SER A O 1
ATOM 2723 N N . PHE A 1 365 ? 1.119 2.002 -13.963 1.00 86.56 365 PHE A N 1
ATOM 2724 C CA . PHE A 1 365 ? 0.185 2.164 -12.863 1.00 86.56 365 PHE A CA 1
ATOM 2725 C C . PHE A 1 365 ? -0.414 3.569 -12.819 1.00 86.56 365 PHE A C 1
ATOM 2727 O O . PHE A 1 365 ? -1.621 3.703 -12.643 1.00 86.56 365 PHE A O 1
ATOM 2734 N N . TYR A 1 366 ? 0.391 4.619 -13.018 1.00 86.06 366 TYR A N 1
ATOM 2735 C CA . TYR A 1 366 ? -0.112 5.993 -13.043 1.00 86.06 366 TYR A CA 1
ATOM 2736 C C . TYR A 1 366 ? -1.162 6.203 -14.141 1.00 86.06 366 TYR A C 1
ATOM 2738 O O . TYR A 1 366 ? -2.210 6.798 -13.882 1.00 86.06 366 TYR A O 1
ATOM 2746 N N . ILE A 1 367 ? -0.919 5.684 -15.349 1.00 87.75 367 ILE A N 1
ATOM 2747 C CA . ILE A 1 367 ? -1.879 5.759 -16.458 1.00 87.75 367 ILE A CA 1
ATOM 2748 C C . ILE A 1 367 ? -3.144 4.961 -16.128 1.00 87.75 367 ILE A C 1
ATOM 2750 O O . ILE A 1 367 ? -4.245 5.495 -16.267 1.00 87.75 367 ILE A O 1
ATOM 2754 N N . ALA A 1 368 ? -3.009 3.716 -15.658 1.00 86.62 368 ALA A N 1
ATOM 2755 C CA . ALA A 1 368 ? -4.150 2.875 -15.298 1.00 86.62 368 ALA A CA 1
ATOM 2756 C C . ALA A 1 368 ? -5.002 3.516 -14.194 1.00 86.62 368 ALA A C 1
ATOM 2758 O O . ALA A 1 368 ? -6.221 3.568 -14.319 1.00 86.62 368 ALA A O 1
ATOM 2759 N N . ASN A 1 369 ? -4.367 4.061 -13.157 1.00 80.50 369 ASN A N 1
ATOM 2760 C CA . ASN A 1 369 ? -5.038 4.734 -12.052 1.00 80.50 369 ASN A CA 1
ATOM 2761 C C . ASN A 1 369 ? -5.729 6.032 -12.490 1.00 80.50 369 ASN A C 1
ATOM 2763 O O . ASN A 1 369 ? -6.863 6.287 -12.106 1.00 80.50 369 ASN A O 1
ATOM 2767 N N . THR A 1 370 ? -5.072 6.840 -13.327 1.00 79.38 370 THR A N 1
ATOM 2768 C CA . THR A 1 370 ? -5.647 8.110 -13.794 1.00 79.38 370 THR A CA 1
ATOM 2769 C C . THR A 1 370 ? -6.830 7.884 -14.733 1.00 79.38 370 THR A C 1
ATOM 2771 O O . THR A 1 370 ? -7.802 8.616 -14.656 1.00 79.38 370 THR A O 1
ATOM 2774 N N . THR A 1 371 ? -6.782 6.865 -15.594 1.00 81.81 371 THR A N 1
ATOM 2775 C CA . THR A 1 371 ? -7.808 6.600 -16.627 1.00 81.81 371 THR A CA 1
ATOM 2776 C C . THR A 1 371 ? -8.919 5.647 -16.183 1.00 81.81 371 THR A C 1
ATOM 2778 O O . THR A 1 371 ? -9.685 5.155 -17.016 1.00 81.81 371 THR A O 1
ATOM 2781 N N . THR A 1 372 ? -8.999 5.321 -14.892 1.00 80.12 372 THR A N 1
ATOM 2782 C CA . THR A 1 372 ? -9.955 4.336 -14.377 1.00 80.12 372 THR A CA 1
ATOM 2783 C C . THR A 1 372 ? -10.742 4.899 -13.214 1.00 80.12 372 THR A C 1
ATOM 2785 O O . THR A 1 372 ? -10.181 5.231 -12.171 1.00 80.12 372 THR A O 1
ATOM 2788 N N . TYR A 1 373 ? -12.066 4.905 -13.350 1.00 76.38 373 TYR A N 1
ATOM 2789 C CA . TYR A 1 373 ? -12.937 5.126 -12.209 1.00 76.38 373 TYR A CA 1
ATOM 2790 C C . TYR A 1 373 ? -12.866 3.929 -11.254 1.00 76.38 373 TYR A C 1
ATOM 2792 O O . TYR A 1 373 ? -13.106 2.778 -11.614 1.00 76.38 373 TYR A O 1
ATOM 2800 N N . ILE A 1 374 ? -12.534 4.180 -9.994 1.00 69.88 374 ILE A N 1
ATOM 2801 C CA . ILE A 1 374 ? -12.271 3.090 -9.055 1.00 69.88 374 ILE A CA 1
ATOM 2802 C C . ILE A 1 374 ? -13.534 2.274 -8.716 1.00 69.88 374 ILE A C 1
ATOM 2804 O O . ILE A 1 374 ? -13.450 1.080 -8.430 1.00 69.88 374 ILE A O 1
ATOM 2808 N N . GLY A 1 375 ? -14.722 2.887 -8.791 1.00 72.50 375 GLY A N 1
ATOM 2809 C CA . GLY A 1 375 ? -15.989 2.178 -8.610 1.00 72.50 375 GLY A CA 1
ATOM 2810 C C . GLY A 1 375 ? -16.275 1.187 -9.741 1.00 72.50 375 GLY A C 1
ATOM 2811 O O . GLY A 1 375 ? -16.810 0.111 -9.474 1.00 72.50 375 GLY A O 1
ATOM 2812 N N . SER A 1 376 ? -15.838 1.473 -10.975 1.00 76.94 376 SER A N 1
ATOM 2813 C CA . SER A 1 376 ? -15.978 0.534 -12.094 1.00 76.94 376 SER A CA 1
ATOM 2814 C C . SER A 1 376 ? -14.985 -0.622 -11.981 1.00 76.94 376 SER A C 1
ATOM 2816 O O . SER A 1 376 ? -15.336 -1.748 -12.317 1.00 76.94 376 SER A O 1
ATOM 2818 N N . LEU A 1 377 ? -13.794 -0.405 -11.404 1.00 78.94 377 LEU A N 1
ATOM 2819 C CA . LEU A 1 377 ? -12.886 -1.500 -11.038 1.00 78.94 377 LEU A CA 1
ATOM 2820 C C . LEU A 1 377 ? -13.540 -2.464 -10.040 1.00 78.94 377 LEU A C 1
ATOM 2822 O O . LEU A 1 377 ? -13.471 -3.681 -10.213 1.00 78.94 377 LEU A O 1
ATOM 2826 N N . VAL A 1 378 ? -14.205 -1.930 -9.013 1.00 77.12 378 VAL A N 1
ATOM 2827 C CA . VAL A 1 378 ? -14.938 -2.746 -8.037 1.00 77.12 378 VAL A CA 1
ATOM 2828 C C . VAL A 1 378 ? -16.086 -3.503 -8.704 1.00 77.12 378 VAL A C 1
ATOM 2830 O O . VAL A 1 378 ? -16.228 -4.705 -8.478 1.00 77.12 378 VAL A O 1
ATOM 2833 N N . ALA A 1 379 ? -16.876 -2.828 -9.541 1.00 78.31 379 ALA A N 1
ATOM 2834 C CA . ALA A 1 379 ? -17.969 -3.453 -10.277 1.00 78.31 379 ALA A CA 1
ATOM 2835 C C . ALA A 1 379 ? -17.456 -4.596 -11.169 1.00 78.31 379 ALA A C 1
ATOM 2837 O O . ALA A 1 379 ? -17.941 -5.724 -11.056 1.00 78.31 379 ALA A O 1
ATOM 2838 N N . ALA A 1 380 ? -16.401 -4.355 -11.951 1.00 82.00 380 ALA A N 1
ATOM 2839 C CA . ALA A 1 380 ? -15.779 -5.358 -12.810 1.00 82.00 380 ALA A CA 1
ATOM 2840 C C . ALA A 1 380 ? -15.260 -6.567 -12.008 1.00 82.00 380 ALA A C 1
ATOM 2842 O O . ALA A 1 380 ? -15.511 -7.712 -12.384 1.00 82.00 380 ALA A O 1
ATOM 2843 N N . LEU A 1 381 ? -14.615 -6.346 -10.852 1.00 80.44 381 LEU A N 1
ATOM 2844 C CA . LEU A 1 381 ? -14.204 -7.436 -9.955 1.00 80.44 381 LEU A CA 1
ATOM 2845 C C . LEU A 1 381 ? -15.405 -8.274 -9.498 1.00 80.44 381 LEU A C 1
ATOM 2847 O O . LEU A 1 381 ? -15.352 -9.503 -9.534 1.00 80.44 381 LEU A O 1
ATOM 2851 N N . THR A 1 382 ? -16.498 -7.629 -9.079 1.00 79.75 382 THR A N 1
ATOM 2852 C CA . THR A 1 382 ? -17.701 -8.347 -8.627 1.00 79.75 382 THR A CA 1
ATOM 2853 C C . THR A 1 382 ? -18.395 -9.118 -9.749 1.00 79.75 382 THR A C 1
ATOM 2855 O O . THR A 1 382 ? -18.906 -10.208 -9.500 1.00 79.75 382 THR A O 1
ATOM 2858 N N . GLN A 1 383 ? -18.367 -8.613 -10.985 1.00 81.69 383 GLN A N 1
ATOM 2859 C CA . GLN A 1 383 ? -18.945 -9.290 -12.149 1.00 81.69 383 GLN A CA 1
ATOM 2860 C C . GLN A 1 383 ? -18.186 -10.563 -12.545 1.00 81.69 383 GLN A C 1
ATOM 2862 O O . GLN A 1 383 ? -18.818 -11.537 -12.942 1.00 81.69 383 GLN A O 1
ATOM 2867 N N . ILE A 1 384 ? -16.862 -10.610 -12.352 1.00 80.00 384 ILE A N 1
ATOM 2868 C CA . ILE A 1 384 ? -16.049 -11.827 -12.572 1.00 80.00 384 ILE A CA 1
ATOM 2869 C C . ILE A 1 384 ? -16.288 -12.902 -11.485 1.00 80.00 384 ILE A C 1
ATOM 2871 O O . ILE A 1 384 ? -15.736 -13.999 -11.532 1.00 80.00 384 ILE A O 1
ATOM 2875 N N . GLY A 1 385 ? -17.169 -12.637 -10.515 1.00 73.88 385 GLY A N 1
ATOM 2876 C CA . GLY A 1 385 ? -17.544 -13.590 -9.469 1.00 73.88 385 GLY A CA 1
ATOM 2877 C C . GLY A 1 385 ? -16.833 -13.353 -8.140 1.00 73.88 385 GLY A C 1
ATOM 2878 O O . GLY A 1 385 ? -16.913 -14.190 -7.238 1.00 73.88 385 GLY A O 1
ATOM 2879 N N . CYS A 1 386 ? -16.157 -12.209 -7.977 1.00 78.06 386 CYS A N 1
ATOM 2880 C CA . CYS A 1 386 ? -15.629 -11.813 -6.679 1.00 78.06 386 CYS A CA 1
ATOM 2881 C C . CYS A 1 386 ? -16.793 -11.609 -5.684 1.00 78.06 386 CYS A C 1
ATOM 2883 O O . CYS A 1 386 ? -17.753 -10.901 -6.006 1.00 78.06 386 CYS A O 1
ATOM 2885 N N . PRO A 1 387 ? -16.739 -12.184 -4.466 1.00 80.50 387 PRO A N 1
ATOM 2886 C CA . PRO A 1 387 ? -17.789 -12.004 -3.470 1.00 80.50 387 PRO A CA 1
ATOM 2887 C C . PRO A 1 387 ? -18.096 -10.523 -3.216 1.00 80.50 387 PRO A C 1
ATOM 2889 O O . PRO A 1 387 ? -17.184 -9.734 -2.973 1.00 80.50 387 PRO A O 1
ATOM 2892 N N . SER A 1 388 ? -19.377 -10.144 -3.151 1.00 76.06 388 SER A N 1
ATOM 2893 C CA . SER A 1 388 ? -19.802 -8.743 -2.947 1.00 76.06 388 SER A CA 1
ATOM 2894 C C . SER A 1 388 ? -19.221 -8.105 -1.676 1.00 76.06 388 SER A C 1
ATOM 2896 O O . SER A 1 388 ? -19.055 -6.891 -1.601 1.00 76.06 388 SER A O 1
ATOM 2898 N N . LYS A 1 389 ? -18.860 -8.925 -0.679 1.00 83.69 389 LYS A N 1
ATOM 2899 C CA . LYS A 1 389 ? -18.135 -8.499 0.528 1.00 83.69 389 LYS A CA 1
ATOM 2900 C C . LYS A 1 389 ? -16.758 -7.905 0.207 1.00 83.69 389 LYS A C 1
ATOM 2902 O O . LYS A 1 389 ? -16.374 -6.923 0.828 1.00 83.69 389 LYS A O 1
ATOM 2907 N N . ILE A 1 390 ? -16.035 -8.475 -0.757 1.00 79.31 390 ILE A N 1
ATOM 2908 C CA . ILE A 1 390 ? -14.730 -7.976 -1.210 1.00 79.31 390 ILE A CA 1
ATOM 2909 C C . ILE A 1 390 ? -14.911 -6.679 -1.999 1.00 79.31 390 ILE A C 1
ATOM 2911 O O . ILE A 1 390 ? -14.194 -5.715 -1.747 1.00 79.31 390 ILE A O 1
ATOM 2915 N N . GLY A 1 391 ? -15.918 -6.618 -2.877 1.00 79.12 391 GLY A N 1
ATOM 2916 C CA . GLY A 1 391 ? -16.248 -5.382 -3.589 1.00 79.12 391 GLY A CA 1
ATOM 2917 C C . GLY A 1 391 ? -16.564 -4.230 -2.628 1.00 79.12 391 GLY A C 1
ATOM 2918 O O . GLY A 1 391 ? -15.984 -3.151 -2.738 1.00 79.12 391 GLY A O 1
ATOM 2919 N N . TYR A 1 392 ? -17.385 -4.495 -1.606 1.00 84.50 392 TYR A N 1
ATOM 2920 C CA . TYR A 1 392 ? -17.644 -3.545 -0.523 1.00 84.50 392 TYR A CA 1
ATOM 2921 C C . TYR A 1 392 ? -16.361 -3.101 0.187 1.00 84.50 392 TYR A C 1
ATOM 2923 O O . TYR A 1 392 ? -16.177 -1.906 0.395 1.00 84.50 392 TYR A O 1
ATOM 2931 N N . LEU A 1 393 ? -15.472 -4.031 0.551 1.00 86.69 393 LEU A N 1
ATOM 2932 C CA . LEU A 1 393 ? -14.230 -3.701 1.254 1.00 86.69 393 LEU A CA 1
ATOM 2933 C C . LEU A 1 393 ? -13.354 -2.738 0.458 1.00 86.69 393 LEU A C 1
ATOM 2935 O O . LEU A 1 393 ? -12.873 -1.752 1.018 1.00 86.69 393 LEU A O 1
ATOM 2939 N N . ILE A 1 394 ? -13.161 -3.016 -0.832 1.00 81.44 394 ILE A N 1
ATOM 2940 C CA . ILE A 1 394 ? -12.334 -2.183 -1.706 1.00 81.44 394 ILE A CA 1
ATOM 2941 C C . ILE A 1 394 ? -12.992 -0.807 -1.834 1.00 81.44 394 ILE A C 1
ATOM 2943 O O . ILE A 1 394 ? -12.375 0.199 -1.488 1.00 81.44 394 ILE A O 1
ATOM 2947 N N . PHE A 1 395 ? -14.272 -0.762 -2.216 1.00 81.31 395 PHE A N 1
ATOM 2948 C CA . PHE A 1 395 ? -15.018 0.485 -2.394 1.00 81.31 395 PHE A CA 1
ATOM 2949 C C . PHE A 1 395 ? -15.059 1.346 -1.127 1.00 81.31 395 PHE A C 1
ATOM 2951 O O . PHE A 1 395 ? -14.793 2.548 -1.168 1.00 81.31 395 PHE A O 1
ATOM 2958 N N . ALA A 1 396 ? -15.374 0.748 0.020 1.00 86.12 396 ALA A N 1
ATOM 2959 C CA . ALA A 1 396 ? -15.462 1.465 1.283 1.00 86.12 396 ALA A CA 1
ATOM 2960 C C . ALA A 1 396 ? -14.092 1.976 1.750 1.00 86.12 396 ALA A C 1
ATOM 2962 O O . ALA A 1 396 ? -14.019 3.107 2.225 1.00 86.12 396 ALA A O 1
ATOM 2963 N N . SER A 1 397 ? -13.016 1.195 1.582 1.00 87.25 397 SER A N 1
ATOM 2964 C CA . SER A 1 397 ? -11.653 1.634 1.935 1.00 87.25 397 SER A CA 1
ATOM 2965 C C . SER A 1 397 ? -11.226 2.844 1.107 1.00 87.25 397 SER A C 1
ATOM 2967 O O . SER A 1 397 ? -10.629 3.775 1.641 1.00 87.25 397 SER A O 1
ATOM 2969 N N . LEU A 1 398 ? -11.598 2.873 -0.176 1.00 76.12 398 LEU A N 1
ATOM 2970 C CA . LEU A 1 398 ? -11.276 3.985 -1.067 1.00 76.12 398 LEU A CA 1
ATOM 2971 C C . LEU A 1 398 ? -11.977 5.283 -0.655 1.00 76.12 398 LEU A C 1
ATOM 2973 O O . LEU A 1 398 ? -11.362 6.345 -0.589 1.00 76.12 398 LEU A O 1
ATOM 2977 N N . ASN A 1 399 ? -13.266 5.184 -0.333 1.00 78.38 399 ASN A N 1
ATOM 2978 C CA . ASN A 1 399 ? -14.085 6.334 0.045 1.00 78.38 399 ASN A CA 1
ATOM 2979 C C . ASN A 1 399 ? -13.782 6.858 1.453 1.00 78.38 399 ASN A C 1
ATOM 2981 O O . ASN A 1 399 ? -14.082 8.011 1.762 1.00 78.38 399 ASN A O 1
ATOM 2985 N N . VAL A 1 400 ? -13.168 6.038 2.307 1.00 84.06 400 VAL A N 1
ATOM 2986 C CA . VAL A 1 400 ? -12.830 6.435 3.674 1.00 84.06 400 VAL A CA 1
ATOM 2987 C C . VAL A 1 400 ? -11.830 7.591 3.694 1.00 84.06 400 VAL A C 1
ATOM 2989 O O . VAL A 1 400 ? -11.921 8.468 4.542 1.00 84.06 400 VAL A O 1
ATOM 2992 N N . VAL A 1 401 ? -10.881 7.638 2.765 1.00 81.56 401 VAL A N 1
ATOM 2993 C CA . VAL A 1 401 ? -9.762 8.589 2.822 1.00 81.56 401 VAL A CA 1
ATOM 2994 C C . VAL A 1 401 ? -10.187 10.045 2.700 1.00 81.56 401 VAL A C 1
ATOM 2996 O O . VAL A 1 401 ? -9.850 10.816 3.603 1.00 81.56 401 VAL A O 1
ATOM 2999 N N . PRO A 1 402 ? -10.958 10.453 1.672 1.00 79.75 402 PRO A N 1
ATOM 3000 C CA . PRO A 1 402 ? -11.440 11.829 1.601 1.00 79.75 402 PRO A CA 1
ATOM 3001 C C . PRO A 1 402 ? -12.331 12.184 2.799 1.00 79.75 402 PRO A C 1
ATOM 3003 O O . PRO A 1 402 ? -12.262 13.304 3.306 1.00 79.75 402 PRO A O 1
ATOM 3006 N N . GLN A 1 403 ? -13.129 11.235 3.302 1.00 85.12 403 GLN A N 1
ATOM 3007 C CA . GLN A 1 403 ? -13.958 11.444 4.493 1.00 85.12 403 GLN A CA 1
ATOM 3008 C C . GLN A 1 403 ? -13.096 11.711 5.732 1.00 85.12 403 GLN A C 1
ATOM 3010 O O . GLN A 1 403 ? -13.328 12.671 6.468 1.00 85.12 403 GLN A O 1
ATOM 3015 N N . MET A 1 404 ? -12.053 10.910 5.930 1.00 86.06 404 MET A N 1
ATOM 3016 C CA . MET A 1 404 ? -11.149 11.033 7.063 1.00 86.06 404 MET A CA 1
ATOM 3017 C C . MET A 1 404 ? -10.283 12.291 6.999 1.00 86.06 404 MET A C 1
ATOM 3019 O O . MET A 1 404 ? -10.050 12.923 8.027 1.00 86.06 404 MET A O 1
ATOM 3023 N N . GLN A 1 405 ? -9.843 12.699 5.806 1.00 85.19 405 GLN A N 1
ATOM 3024 C CA . GLN A 1 405 ? -9.108 13.951 5.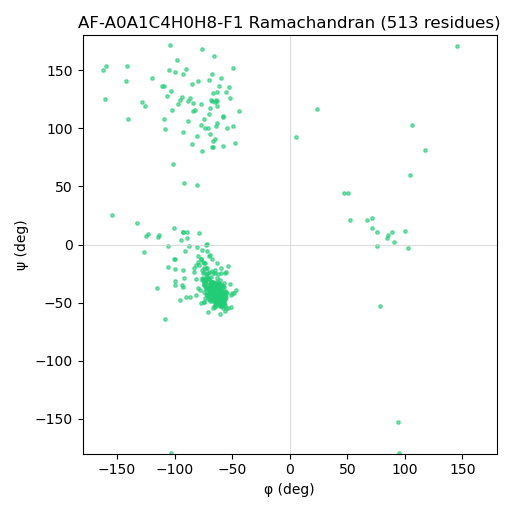623 1.00 85.19 405 GLN A CA 1
ATOM 3025 C C . GLN A 1 405 ? -9.970 15.153 6.018 1.00 85.19 405 GLN A C 1
ATOM 3027 O O . GLN A 1 405 ? -9.518 16.004 6.782 1.00 85.19 405 GLN A O 1
ATOM 3032 N N . ARG A 1 406 ? -11.238 15.186 5.580 1.00 87.75 406 ARG A N 1
ATOM 3033 C CA . ARG A 1 406 ? -12.197 16.230 5.983 1.00 87.75 406 ARG A CA 1
ATOM 3034 C C . ARG A 1 406 ? -12.396 16.253 7.499 1.00 87.75 406 ARG A C 1
ATOM 3036 O O . ARG A 1 406 ? -12.317 17.322 8.103 1.00 87.75 406 ARG A O 1
ATOM 3043 N N . LYS A 1 407 ? -12.583 15.085 8.127 1.00 87.69 407 LYS A N 1
ATOM 3044 C CA . LYS A 1 407 ? -12.696 14.969 9.591 1.00 87.69 407 LYS A CA 1
ATOM 3045 C C . LYS A 1 407 ? -11.453 15.487 10.310 1.00 87.69 407 LYS A C 1
ATOM 3047 O O . LYS A 1 407 ? -11.581 16.265 11.253 1.00 87.69 407 LYS A O 1
ATOM 3052 N N . LEU A 1 408 ? -10.259 15.100 9.857 1.00 88.38 408 LEU A N 1
ATOM 3053 C CA . LEU A 1 408 ? -9.005 15.569 10.440 1.00 88.38 408 LEU A CA 1
ATOM 3054 C C . LEU A 1 408 ? -8.883 17.093 10.338 1.00 88.38 408 LEU A C 1
ATOM 3056 O O . LEU A 1 408 ? -8.455 17.720 11.302 1.00 88.38 408 LEU A O 1
ATOM 3060 N N . THR A 1 409 ? -9.275 17.703 9.216 1.00 89.06 409 THR A N 1
ATOM 3061 C CA . THR A 1 409 ? -9.249 19.165 9.061 1.00 89.06 409 THR A CA 1
ATOM 3062 C C . THR A 1 409 ? -10.143 19.861 10.084 1.00 89.06 409 THR A C 1
ATOM 3064 O O . THR A 1 409 ? -9.683 20.794 10.742 1.00 89.06 409 THR A O 1
ATOM 3067 N N . VAL A 1 410 ? -11.376 19.384 10.275 1.00 91.38 410 VAL A N 1
ATOM 3068 C CA . VAL A 1 410 ? -12.307 19.938 11.275 1.00 91.38 410 VAL A CA 1
ATOM 3069 C C . VAL A 1 410 ? -11.762 19.755 12.694 1.00 91.38 410 VAL A C 1
ATOM 3071 O O . VAL A 1 410 ? -11.720 20.707 13.471 1.00 91.38 410 VAL A O 1
ATOM 3074 N N . ILE A 1 411 ? -11.270 18.558 13.028 1.00 91.44 411 ILE A N 1
ATOM 3075 C CA . ILE A 1 411 ? -10.686 18.266 14.347 1.00 91.44 411 ILE A CA 1
ATOM 3076 C C . ILE A 1 411 ? -9.455 19.135 14.599 1.00 91.44 411 ILE A C 1
ATOM 3078 O O . ILE A 1 411 ? -9.301 19.689 15.686 1.00 91.44 411 ILE A O 1
ATOM 3082 N N . ARG A 1 412 ? -8.598 19.314 13.592 1.00 90.62 412 ARG A N 1
ATOM 3083 C CA . ARG A 1 412 ? -7.429 20.188 13.685 1.00 90.62 412 ARG A CA 1
ATOM 3084 C C . ARG A 1 412 ? -7.836 21.631 13.956 1.00 90.62 412 ARG A C 1
ATOM 3086 O O . ARG A 1 412 ? -7.256 22.242 14.845 1.00 90.62 412 ARG A O 1
ATOM 3093 N N . GLN A 1 413 ? -8.825 22.164 13.241 1.00 91.12 413 GLN A N 1
ATOM 3094 C CA . GLN A 1 413 ? -9.333 23.519 13.476 1.00 91.12 413 GLN A CA 1
ATOM 3095 C C . GLN A 1 413 ? -9.904 23.670 14.892 1.00 91.12 413 GLN A C 1
ATOM 3097 O O . GLN A 1 413 ? -9.567 24.627 15.588 1.00 91.12 413 GLN A O 1
ATOM 3102 N N . ALA A 1 414 ? -10.685 22.692 15.358 1.00 92.88 414 ALA A N 1
ATOM 3103 C CA . ALA A 1 414 ? -11.237 22.689 16.711 1.00 92.88 414 ALA A CA 1
ATOM 3104 C C . ALA A 1 414 ? -10.139 22.657 17.788 1.00 92.88 414 ALA A C 1
ATOM 3106 O O . ALA A 1 414 ? -10.200 23.409 18.760 1.00 92.88 414 ALA A O 1
ATOM 3107 N N . GLN A 1 415 ? -9.107 21.826 17.613 1.00 92.69 415 GLN A N 1
ATOM 3108 C CA . GLN A 1 415 ? -7.987 21.758 18.552 1.00 92.69 415 GLN A CA 1
ATOM 3109 C C . GLN A 1 415 ? -7.115 23.016 18.503 1.00 92.69 415 GLN A C 1
ATOM 3111 O O . GLN A 1 415 ? -6.672 23.487 19.548 1.00 92.69 415 GLN A O 1
ATOM 3116 N N . SER A 1 416 ? -6.905 23.615 17.328 1.00 90.25 416 SER A N 1
ATOM 3117 C CA . SER A 1 416 ? -6.228 24.912 17.219 1.00 90.25 416 SER A CA 1
ATOM 3118 C C . SER A 1 416 ? -7.005 26.022 17.932 1.00 90.25 416 SER A C 1
ATOM 3120 O O . SER A 1 416 ? -6.386 26.835 18.612 1.00 90.25 416 SER A O 1
ATOM 3122 N N . GLY A 1 417 ? -8.343 25.997 17.892 1.00 93.12 417 GLY A N 1
ATOM 3123 C CA . GLY A 1 417 ? -9.191 26.868 18.717 1.00 93.12 417 GLY A CA 1
ATOM 3124 C C . GLY A 1 417 ? -9.028 26.644 20.229 1.00 93.12 417 GLY A C 1
ATOM 3125 O O . GLY A 1 417 ? -9.218 27.569 21.010 1.00 93.12 417 GLY A O 1
ATOM 3126 N N . ARG A 1 418 ? -8.604 25.444 20.649 1.00 93.25 418 ARG A N 1
ATOM 3127 C CA . ARG A 1 418 ? -8.253 25.097 22.041 1.00 93.25 418 ARG A CA 1
ATOM 3128 C C . ARG A 1 418 ? -6.777 25.354 22.386 1.00 93.25 418 ARG A C 1
ATOM 3130 O O . ARG A 1 418 ? -6.309 24.909 23.429 1.00 93.25 418 ARG A O 1
ATOM 3137 N N . GLY A 1 419 ? -6.035 26.051 21.522 1.00 89.94 419 GLY A N 1
ATOM 3138 C CA . GLY A 1 419 ? -4.631 26.406 21.747 1.00 89.94 419 GLY A CA 1
ATOM 3139 C C . GLY A 1 419 ? -3.612 25.369 21.261 1.00 89.94 419 GLY A C 1
ATOM 3140 O O . GLY A 1 419 ? -2.425 25.493 21.566 1.00 89.94 419 GLY A O 1
ATOM 3141 N N . LEU A 1 420 ? -4.026 24.355 20.489 1.00 88.81 420 LEU A N 1
ATOM 3142 C CA . LEU A 1 420 ? -3.091 23.398 19.895 1.00 88.81 420 LEU A CA 1
ATOM 3143 C C . LEU A 1 420 ? -2.254 24.069 18.798 1.00 88.81 420 LEU A C 1
ATOM 3145 O O . LEU A 1 420 ? -2.749 24.386 17.711 1.00 88.81 420 LEU A O 1
ATOM 3149 N N . THR A 1 421 ? -0.957 24.217 19.053 1.00 84.56 421 THR A N 1
ATOM 3150 C CA . THR A 1 421 ? 0.009 24.703 18.065 1.00 84.56 421 THR A CA 1
ATOM 3151 C C . THR A 1 421 ? 0.657 23.526 17.335 1.00 84.56 421 THR A C 1
ATOM 3153 O O . THR A 1 421 ? 1.198 22.607 17.942 1.00 84.56 421 THR A O 1
ATOM 3156 N N . THR A 1 422 ? 0.617 23.537 15.999 1.00 77.56 422 THR A N 1
ATOM 3157 C CA . THR A 1 422 ? 1.242 22.494 15.158 1.00 77.56 422 THR A CA 1
ATOM 3158 C C . THR A 1 422 ? 2.702 22.810 14.796 1.00 77.56 422 THR A C 1
ATOM 3160 O O . THR A 1 422 ? 3.305 22.116 13.980 1.00 77.56 422 THR A O 1
ATOM 3163 N N . GLY A 1 423 ? 3.261 23.890 15.354 1.00 74.69 423 GLY A N 1
ATOM 3164 C CA . GLY A 1 423 ? 4.616 24.386 15.094 1.00 74.69 423 GLY A CA 1
ATOM 3165 C C . GLY A 1 423 ? 5.623 24.063 16.206 1.00 74.69 423 GLY A C 1
ATOM 3166 O O . GLY A 1 423 ? 5.302 23.427 17.209 1.00 74.69 423 GLY A O 1
ATOM 3167 N N . GLY A 1 424 ? 6.868 24.511 16.022 1.00 81.94 424 GLY A N 1
ATOM 3168 C CA . GLY A 1 424 ? 7.951 24.348 17.000 1.00 81.94 424 GLY A CA 1
ATOM 3169 C C . GLY A 1 424 ? 8.833 23.118 16.769 1.00 81.94 424 GLY A C 1
ATOM 3170 O O . GLY A 1 424 ? 8.998 22.668 15.628 1.00 81.94 424 GLY A O 1
ATOM 3171 N N . ASN A 1 425 ? 9.414 22.610 17.858 1.00 87.94 425 ASN A N 1
ATOM 3172 C CA . ASN A 1 425 ? 10.397 21.523 17.869 1.00 87.94 425 ASN A CA 1
ATOM 3173 C C . ASN A 1 425 ? 9.742 20.145 17.660 1.00 87.94 425 ASN A C 1
ATOM 3175 O O . ASN A 1 425 ? 8.527 19.982 17.752 1.00 87.94 425 ASN A O 1
ATOM 3179 N N . LEU A 1 426 ? 10.548 19.109 17.410 1.00 83.81 426 LEU A N 1
ATOM 3180 C CA . LEU A 1 426 ? 10.037 17.762 17.118 1.00 83.81 426 LEU A CA 1
ATOM 3181 C C . LEU A 1 426 ? 9.138 17.200 18.238 1.00 83.81 426 LEU A C 1
ATOM 3183 O O . LEU A 1 426 ? 8.113 16.581 17.965 1.00 83.81 426 LEU A O 1
ATOM 3187 N N . ILE A 1 427 ? 9.472 17.495 19.498 1.00 85.06 427 ILE A N 1
ATOM 3188 C CA . ILE A 1 427 ? 8.697 17.073 20.673 1.00 85.06 427 ILE A CA 1
ATOM 3189 C C . ILE A 1 427 ? 7.327 17.767 20.726 1.00 85.06 427 ILE A C 1
ATOM 3191 O O . ILE A 1 427 ? 6.336 17.115 21.052 1.00 85.06 427 ILE A O 1
ATOM 3195 N N . SER A 1 428 ? 7.235 19.066 20.405 1.00 85.81 428 SER A N 1
ATOM 3196 C CA . SER A 1 428 ? 5.943 19.776 20.415 1.00 85.81 428 SER A CA 1
ATOM 3197 C C . SER A 1 428 ? 5.022 19.245 19.321 1.00 85.81 428 SER A C 1
ATOM 3199 O O . SER A 1 428 ? 3.844 19.000 19.572 1.00 85.81 428 SER A O 1
ATOM 3201 N N . ARG A 1 429 ? 5.582 18.955 18.142 1.00 87.88 429 ARG A N 1
ATOM 3202 C CA . ARG A 1 429 ? 4.867 18.319 17.027 1.00 87.88 429 ARG A CA 1
ATOM 3203 C C . ARG A 1 429 ? 4.368 16.926 17.394 1.00 87.88 429 ARG A C 1
ATOM 3205 O O . ARG A 1 429 ? 3.221 16.602 17.115 1.00 87.88 429 ARG A O 1
ATOM 3212 N N . PHE A 1 430 ? 5.189 16.126 18.074 1.00 83.75 430 PHE A N 1
ATOM 3213 C CA . PHE A 1 430 ? 4.778 14.804 18.541 1.00 83.75 430 PHE A CA 1
ATOM 3214 C C . PHE A 1 430 ? 3.660 14.883 19.588 1.00 83.75 430 PHE A C 1
ATOM 3216 O O . PHE A 1 430 ? 2.670 14.162 19.497 1.00 83.75 430 PHE A O 1
ATOM 3223 N N . LYS A 1 431 ? 3.756 15.813 20.547 1.00 85.81 431 LYS A N 1
ATOM 3224 C CA . LYS A 1 431 ? 2.682 16.059 21.524 1.00 85.81 431 LYS A CA 1
ATOM 3225 C C . LYS A 1 431 ? 1.376 16.501 20.861 1.00 85.81 431 LYS A C 1
ATOM 3227 O O . LYS A 1 431 ? 0.313 16.168 21.370 1.00 85.81 431 LYS A O 1
ATOM 3232 N N . ALA A 1 432 ? 1.445 17.192 19.722 1.00 87.94 432 ALA A N 1
ATOM 3233 C CA . ALA A 1 432 ? 0.264 17.582 18.957 1.00 87.94 432 ALA A CA 1
ATOM 3234 C C . ALA A 1 432 ? -0.399 16.425 18.191 1.00 87.94 432 ALA A C 1
ATOM 3236 O O . ALA A 1 432 ? -1.558 16.544 17.801 1.00 87.94 432 ALA A O 1
ATOM 3237 N N . PHE A 1 433 ? 0.291 15.298 18.005 1.00 88.62 433 PHE A N 1
ATOM 3238 C CA . PHE A 1 433 ? -0.248 14.138 17.298 1.00 88.62 433 PHE A CA 1
ATOM 3239 C C . PHE A 1 433 ? -1.399 13.468 18.068 1.00 88.62 433 PHE A C 1
ATOM 3241 O O . PHE A 1 433 ? -2.456 13.204 17.494 1.00 88.62 433 PHE A O 1
ATOM 3248 N N . LEU A 1 434 ? -1.223 13.231 19.375 1.00 86.31 434 LEU A N 1
ATOM 3249 C CA . LEU A 1 434 ? -2.202 12.515 20.208 1.00 86.31 434 LEU A CA 1
ATOM 3250 C C . LEU A 1 434 ? -3.589 13.200 20.262 1.00 86.31 434 LEU A C 1
ATOM 3252 O O . LEU A 1 434 ? -4.581 12.518 19.994 1.00 86.31 434 LEU A O 1
ATOM 3256 N N . PRO A 1 435 ? -3.698 14.525 20.507 1.00 88.50 435 PRO A N 1
ATOM 3257 C CA . PRO A 1 435 ? -4.982 15.238 20.509 1.00 88.50 435 PRO A CA 1
ATOM 3258 C C . PRO A 1 435 ? -5.721 15.246 19.166 1.00 88.50 435 PRO A C 1
ATOM 3260 O O . PRO A 1 435 ? -6.904 15.583 19.126 1.00 88.50 435 PRO A O 1
ATOM 3263 N N . LEU A 1 436 ? -5.034 14.919 18.067 1.00 91.12 436 LEU A N 1
ATOM 3264 C CA . LEU A 1 436 ? -5.612 14.859 16.726 1.00 91.12 436 LEU A CA 1
ATOM 3265 C C . LEU A 1 436 ? -6.034 13.434 16.367 1.00 91.12 436 LEU A C 1
ATOM 3267 O O . LEU A 1 436 ? -7.157 13.231 15.909 1.00 91.12 436 LEU A O 1
ATOM 3271 N N . ILE A 1 437 ? -5.168 12.444 16.601 1.00 88.75 437 ILE A N 1
ATOM 3272 C CA . ILE A 1 437 ? -5.450 11.057 16.219 1.00 88.75 437 ILE A CA 1
ATOM 3273 C C . ILE A 1 437 ? -6.545 10.426 17.088 1.00 88.75 437 ILE A C 1
ATOM 3275 O O . ILE A 1 437 ? -7.402 9.735 16.547 1.00 88.75 437 ILE A O 1
ATOM 3279 N N . GLY A 1 438 ? -6.567 10.695 18.401 1.00 88.81 438 GLY A N 1
ATOM 3280 C CA . GLY A 1 438 ? -7.536 10.098 19.331 1.00 88.81 438 GLY A CA 1
ATOM 3281 C C . GLY A 1 438 ? -8.990 10.363 18.916 1.00 88.81 438 GLY A C 1
ATOM 3282 O O . GLY A 1 438 ? -9.722 9.411 18.640 1.00 88.81 438 GLY A O 1
ATOM 3283 N N . PRO A 1 439 ? -9.407 11.637 18.756 1.00 90.25 439 PRO A N 1
ATOM 3284 C CA . PRO A 1 439 ? -10.758 11.972 18.309 1.00 90.25 439 PRO A CA 1
ATOM 3285 C C . PRO A 1 439 ? -11.105 11.433 16.918 1.00 90.25 439 PRO A C 1
ATOM 3287 O O . PRO A 1 439 ? -12.233 10.986 16.708 1.00 90.25 439 PRO A O 1
ATOM 3290 N N . VAL A 1 440 ? -10.152 11.444 15.974 1.00 90.50 440 VAL A N 1
ATOM 3291 C CA . VAL A 1 440 ? -10.365 10.878 14.631 1.00 90.50 440 VAL A CA 1
ATOM 3292 C C . VAL A 1 440 ? -10.658 9.388 14.741 1.00 90.50 440 VAL A C 1
ATOM 3294 O O . VAL A 1 440 ? -11.660 8.931 14.198 1.00 90.50 440 VAL A O 1
ATOM 3297 N N . VAL A 1 441 ? -9.824 8.632 15.456 1.00 90.00 441 VAL A N 1
ATOM 3298 C CA . VAL A 1 441 ? -9.997 7.184 15.597 1.00 90.00 441 VAL A CA 1
ATOM 3299 C C . VAL A 1 441 ? -11.320 6.869 16.284 1.00 90.00 441 VAL A C 1
ATOM 3301 O O . VAL A 1 441 ? -12.100 6.089 15.746 1.00 90.00 441 VAL A O 1
ATOM 3304 N N . MET A 1 442 ? -11.619 7.519 17.411 1.00 86.88 442 MET A N 1
ATOM 3305 C CA . MET A 1 442 ? -12.851 7.257 18.157 1.00 86.88 442 MET A CA 1
ATOM 3306 C C . MET A 1 442 ? -14.108 7.596 17.351 1.00 86.88 442 MET A C 1
ATOM 3308 O O . MET A 1 442 ? -15.004 6.762 17.265 1.00 86.88 442 MET A O 1
ATOM 3312 N N . SER A 1 443 ? -14.159 8.759 16.687 1.00 87.88 443 SER A N 1
ATOM 3313 C CA . SER A 1 443 ? -15.283 9.098 15.799 1.00 87.88 443 SER A CA 1
ATOM 3314 C C . SER A 1 443 ? -15.432 8.075 14.674 1.00 87.88 443 SER A C 1
ATOM 3316 O O . SER A 1 443 ? -16.538 7.660 14.357 1.00 87.88 443 SER A O 1
ATOM 3318 N N . SER A 1 444 ? -14.324 7.626 14.090 1.00 90.81 444 SER A N 1
ATOM 3319 C CA . SER A 1 444 ? -14.350 6.675 12.979 1.00 90.81 444 SER A CA 1
ATOM 3320 C C . SER A 1 444 ? -14.812 5.280 13.397 1.00 90.81 444 SER A C 1
ATOM 3322 O O . SER A 1 444 ? -15.495 4.607 12.630 1.00 90.81 444 SER A O 1
ATOM 3324 N N . LEU A 1 445 ? -14.458 4.840 14.607 1.00 88.00 445 LEU A N 1
ATOM 3325 C CA . LEU A 1 445 ? -14.942 3.583 15.178 1.00 88.00 445 LEU A CA 1
ATOM 3326 C C . LEU A 1 445 ? -16.456 3.623 15.424 1.00 88.00 445 LEU A C 1
ATOM 3328 O O . LEU A 1 445 ? -17.137 2.639 15.134 1.00 88.00 445 LEU A O 1
ATOM 3332 N N . THR A 1 446 ? -16.990 4.756 15.890 1.00 86.88 446 THR A N 1
ATOM 3333 C CA . THR A 1 446 ? -18.441 4.958 16.038 1.00 86.88 446 THR A CA 1
ATOM 3334 C C . THR A 1 446 ? -19.154 4.895 14.687 1.00 86.88 446 THR A C 1
ATOM 3336 O O . THR A 1 446 ? -20.095 4.116 14.540 1.00 86.88 446 THR A O 1
ATOM 3339 N N . ASP A 1 447 ? -18.653 5.601 13.666 1.00 86.31 447 ASP A N 1
ATOM 3340 C CA . ASP A 1 447 ? -19.188 5.516 12.298 1.00 86.31 447 ASP A CA 1
ATOM 3341 C C . ASP A 1 447 ? -19.181 4.073 11.766 1.00 86.31 447 ASP A C 1
ATOM 3343 O O . ASP A 1 447 ? -20.121 3.634 11.100 1.00 86.31 447 ASP A O 1
ATOM 3347 N N . ALA A 1 448 ? -18.115 3.314 12.057 1.00 88.12 448 ALA A N 1
ATOM 3348 C CA . ALA A 1 448 ? -18.006 1.910 11.669 1.00 88.12 448 ALA A CA 1
ATOM 3349 C C . ALA A 1 448 ? -19.145 1.079 12.271 1.00 88.12 448 ALA A C 1
ATOM 3351 O O . ALA A 1 448 ? -19.720 0.224 11.596 1.00 88.12 448 ALA A O 1
ATOM 3352 N N . GLN A 1 449 ? -19.475 1.339 13.537 1.00 85.88 449 GLN A N 1
ATOM 3353 C CA . GLN A 1 449 ? -20.539 0.643 14.246 1.00 85.88 449 GLN A CA 1
ATOM 3354 C C . GLN A 1 449 ? -21.910 0.988 13.661 1.00 85.88 449 GLN A C 1
ATOM 3356 O O . GLN A 1 449 ? -22.677 0.079 13.348 1.00 85.88 449 GLN A O 1
ATOM 3361 N N . GLU A 1 450 ? -22.208 2.273 13.467 1.00 87.25 450 GLU A N 1
ATOM 3362 C CA . GLU A 1 450 ? -23.470 2.726 12.867 1.00 87.25 450 GLU A CA 1
ATOM 3363 C C . GLU A 1 450 ? -23.664 2.151 11.462 1.00 87.25 450 GLU A C 1
ATOM 3365 O O . GLU A 1 450 ? -24.719 1.595 11.140 1.00 87.25 450 GLU A O 1
ATOM 3370 N N . ARG A 1 451 ? -22.611 2.184 10.640 1.00 87.88 451 ARG A N 1
ATOM 3371 C CA . ARG A 1 451 ? -22.625 1.603 9.295 1.00 87.88 451 ARG A CA 1
ATOM 3372 C C . ARG A 1 451 ? -22.740 0.079 9.324 1.00 87.88 451 ARG A C 1
ATOM 3374 O O . ARG A 1 451 ? -23.420 -0.488 8.473 1.00 87.88 451 ARG A O 1
ATOM 3381 N N . GLY A 1 452 ? -22.116 -0.579 10.299 1.00 87.06 452 GLY A N 1
ATOM 3382 C CA . GLY A 1 452 ? -22.233 -2.016 10.542 1.00 87.06 452 GLY A CA 1
ATOM 3383 C C . GLY A 1 452 ? -23.668 -2.430 10.829 1.00 87.06 452 GLY A C 1
ATOM 3384 O O . GLY A 1 452 ? -24.206 -3.284 10.126 1.00 87.06 452 GLY A O 1
ATOM 3385 N N . MET A 1 453 ? -24.304 -1.765 11.795 1.00 85.25 453 MET A N 1
ATOM 3386 C CA . MET A 1 453 ? -25.707 -2.000 12.145 1.00 85.25 453 MET A CA 1
ATOM 3387 C C . MET A 1 453 ? -26.628 -1.718 10.954 1.00 85.25 453 MET A C 1
ATOM 3389 O O . MET A 1 453 ? -27.479 -2.538 10.636 1.00 85.25 453 MET A O 1
ATOM 3393 N N . THR A 1 454 ? -26.405 -0.616 10.232 1.00 89.31 454 THR A N 1
ATOM 3394 C CA . THR A 1 454 ? -27.203 -0.251 9.048 1.00 89.31 454 THR A CA 1
ATOM 3395 C C . THR A 1 454 ? -27.079 -1.272 7.914 1.00 89.31 454 THR A C 1
ATOM 3397 O O . THR A 1 454 ? -28.039 -1.557 7.201 1.00 89.31 454 THR A O 1
ATOM 3400 N N . LEU A 1 455 ? -25.889 -1.838 7.709 1.00 88.81 455 LEU A N 1
ATOM 3401 C CA . LEU A 1 455 ? -25.694 -2.881 6.708 1.00 88.81 455 LEU A CA 1
ATOM 3402 C C . LEU A 1 455 ? -26.389 -4.179 7.125 1.00 88.81 455 LEU A C 1
ATOM 3404 O O . LEU A 1 455 ? -27.037 -4.802 6.287 1.00 88.81 455 LEU A O 1
ATOM 3408 N N . GLU A 1 456 ? -26.310 -4.564 8.399 1.00 86.19 456 GLU A N 1
ATOM 3409 C CA . GLU A 1 456 ? -27.020 -5.735 8.926 1.00 86.19 456 GLU A CA 1
ATOM 3410 C C . GLU A 1 456 ? -28.544 -5.581 8.804 1.00 86.19 456 GLU A C 1
ATOM 3412 O O . GLU A 1 456 ? -29.199 -6.505 8.321 1.00 86.19 456 GLU A O 1
ATOM 3417 N N . THR A 1 457 ? -29.106 -4.407 9.121 1.00 89.00 457 THR A N 1
ATOM 3418 C CA . THR A 1 457 ? -30.553 -4.144 8.977 1.00 89.00 457 THR A CA 1
ATOM 3419 C C . THR A 1 457 ? -31.010 -4.135 7.519 1.00 89.00 457 THR A C 1
ATOM 3421 O O . THR A 1 457 ? -32.107 -4.593 7.218 1.00 89.00 457 THR A O 1
ATOM 3424 N N . ARG A 1 458 ? -30.152 -3.709 6.583 1.00 88.69 458 ARG A N 1
ATOM 3425 C CA . ARG A 1 458 ? -30.384 -3.822 5.127 1.00 88.69 458 ARG A CA 1
ATOM 3426 C C . ARG A 1 458 ? -30.101 -5.225 4.569 1.00 88.69 458 ARG A C 1
ATOM 3428 O O . ARG A 1 458 ? -30.033 -5.419 3.354 1.00 88.69 458 ARG A O 1
ATOM 3435 N N . GLY A 1 459 ? -29.885 -6.212 5.436 1.00 84.81 459 GLY A N 1
ATOM 3436 C CA . GLY A 1 459 ? -29.676 -7.602 5.054 1.00 84.81 459 GLY A CA 1
ATOM 3437 C C . GLY A 1 459 ? -28.325 -7.875 4.393 1.00 84.81 459 GLY A C 1
ATOM 3438 O O . GLY A 1 459 ? -28.191 -8.847 3.646 1.00 84.81 459 GLY A O 1
ATOM 3439 N N . PHE A 1 460 ? -27.302 -7.043 4.605 1.00 83.06 460 PHE A N 1
ATOM 3440 C CA . PHE A 1 460 ? -25.948 -7.291 4.108 1.00 83.06 460 PHE A CA 1
ATOM 3441 C C . PHE A 1 460 ? -25.356 -8.549 4.757 1.00 83.06 460 PHE A C 1
ATOM 3443 O O . PHE A 1 460 ? -25.252 -8.665 5.975 1.00 83.06 460 PHE A O 1
ATOM 3450 N N . GLY A 1 461 ? -24.930 -9.504 3.928 1.00 75.50 461 GLY A N 1
ATOM 3451 C CA . GLY A 1 461 ? -24.349 -10.763 4.400 1.00 75.50 461 GLY A CA 1
ATOM 3452 C C . GLY A 1 461 ? -25.338 -11.916 4.610 1.00 75.50 461 GLY A C 1
ATOM 3453 O O . GLY A 1 461 ? -24.878 -13.001 4.968 1.00 75.50 461 GLY A O 1
ATOM 3454 N N . ILE A 1 462 ? -26.638 -11.727 4.324 1.00 81.44 462 ILE A N 1
ATOM 3455 C CA . ILE A 1 462 ? -27.611 -12.831 4.214 1.00 81.44 462 ILE A CA 1
ATOM 3456 C C . ILE A 1 462 ? -27.109 -13.848 3.177 1.00 81.44 462 ILE A C 1
ATOM 3458 O O . ILE A 1 462 ? -26.684 -13.474 2.081 1.00 81.44 462 ILE A O 1
ATOM 3462 N N . LYS A 1 463 ? -27.127 -15.131 3.551 1.00 74.81 463 LYS A N 1
ATOM 3463 C CA . LYS A 1 463 ? -26.734 -16.260 2.697 1.00 74.81 463 LYS A CA 1
ATOM 3464 C C . LYS A 1 463 ? -27.948 -16.777 1.922 1.00 74.81 463 LYS A C 1
ATOM 3466 O O . LYS A 1 463 ? -29.062 -16.704 2.420 1.00 74.81 463 LYS A O 1
ATOM 3471 N N . GLY A 1 464 ? -27.720 -17.335 0.733 1.00 73.19 464 GLY A N 1
ATOM 3472 C CA . GLY A 1 464 ? -28.778 -17.968 -0.067 1.00 73.19 464 GLY A CA 1
ATOM 3473 C C . GLY A 1 464 ? -29.589 -17.014 -0.948 1.00 73.19 464 GLY A C 1
ATOM 3474 O O . GLY A 1 464 ? -30.524 -17.459 -1.602 1.00 73.19 464 GLY A O 1
ATOM 3475 N N . THR A 1 465 ? -29.226 -15.729 -1.015 1.00 75.44 465 THR A N 1
ATOM 3476 C CA . THR A 1 465 ? -29.860 -14.751 -1.911 1.00 75.44 465 THR A CA 1
ATOM 3477 C C . THR A 1 465 ? -28.900 -14.314 -3.015 1.00 75.44 465 THR A C 1
ATOM 3479 O O . THR A 1 465 ? -27.716 -14.060 -2.773 1.00 75.44 465 THR A O 1
ATOM 3482 N N . ARG A 1 466 ? -29.403 -14.231 -4.253 1.00 68.94 466 ARG A N 1
ATOM 3483 C CA . ARG A 1 466 ? -28.632 -13.720 -5.393 1.00 68.94 466 ARG A CA 1
ATOM 3484 C C . ARG A 1 466 ? -28.586 -12.195 -5.308 1.00 68.94 466 ARG A C 1
ATOM 3486 O O . ARG A 1 466 ? -29.625 -11.546 -5.281 1.00 68.94 466 ARG A O 1
ATOM 3493 N N . ARG A 1 467 ? -27.382 -11.627 -5.241 1.00 73.12 467 ARG A N 1
ATOM 3494 C CA . ARG A 1 467 ? -27.180 -10.172 -5.285 1.00 73.12 467 ARG A CA 1
ATOM 3495 C C . ARG A 1 467 ? -27.255 -9.684 -6.727 1.00 73.12 467 ARG A C 1
ATOM 3497 O O . ARG A 1 467 ? -26.743 -10.350 -7.624 1.00 73.12 467 ARG A O 1
ATOM 3504 N N . THR A 1 468 ? -27.868 -8.525 -6.917 1.00 78.19 468 THR A N 1
ATOM 3505 C CA . THR A 1 468 ? -27.844 -7.765 -8.168 1.00 78.19 468 THR A CA 1
ATOM 3506 C C . THR A 1 468 ? -26.817 -6.640 -8.052 1.00 78.19 468 THR A C 1
ATOM 3508 O O . THR A 1 468 ? -26.571 -6.128 -6.957 1.00 78.19 468 THR A O 1
ATOM 3511 N N . ASN A 1 469 ? -26.190 -6.279 -9.171 1.00 71.44 469 ASN A N 1
ATOM 3512 C CA . ASN A 1 469 ? -25.262 -5.155 -9.252 1.00 71.44 469 ASN A CA 1
ATOM 3513 C C . ASN A 1 469 ? -25.986 -3.987 -9.923 1.00 71.44 469 ASN A C 1
ATOM 3515 O O . ASN A 1 469 ? -26.632 -4.185 -10.943 1.00 71.44 469 ASN A O 1
ATOM 3519 N N . TYR A 1 470 ? -25.893 -2.791 -9.342 1.00 76.25 470 TYR A N 1
ATOM 3520 C CA . TYR A 1 470 ? -26.479 -1.585 -9.938 1.00 76.25 470 TYR A CA 1
ATOM 3521 C C . TYR A 1 470 ? -25.594 -1.009 -11.053 1.00 76.25 470 TYR A C 1
ATOM 3523 O O . TYR A 1 470 ? -26.095 -0.543 -12.067 1.00 76.25 470 TYR A O 1
ATOM 3531 N N . VAL A 1 471 ? -24.271 -1.071 -10.871 1.00 74.81 471 VAL A N 1
ATOM 3532 C CA . VAL A 1 471 ? -23.287 -0.632 -11.868 1.00 74.81 471 VAL A CA 1
ATOM 3533 C C . VAL A 1 471 ? -22.805 -1.848 -12.647 1.00 74.81 471 VAL A C 1
ATOM 3535 O O . VAL A 1 471 ? -22.243 -2.777 -12.057 1.00 74.81 471 VAL A O 1
ATOM 3538 N N . GLU A 1 472 ? -23.001 -1.828 -13.962 1.00 76.69 472 GLU A N 1
ATOM 3539 C CA . GLU A 1 472 ? -22.526 -2.869 -14.867 1.00 76.69 472 GLU A CA 1
ATOM 3540 C C . GLU A 1 472 ? -21.378 -2.362 -15.745 1.00 76.69 472 GLU A C 1
ATOM 3542 O O . GLU A 1 472 ? -21.433 -1.255 -16.275 1.00 76.69 472 GLU A O 1
ATOM 3547 N N . VAL A 1 473 ? -20.329 -3.177 -15.904 1.00 81.31 473 VAL A N 1
ATOM 3548 C CA . VAL A 1 473 ? -19.206 -2.908 -16.811 1.00 81.31 473 VAL A CA 1
ATOM 3549 C C . VAL A 1 473 ? -19.302 -3.865 -18.005 1.00 81.31 473 VAL A C 1
ATOM 3551 O O . VAL A 1 473 ? -18.936 -5.035 -17.875 1.00 81.31 473 VAL A O 1
ATOM 3554 N N . PRO A 1 474 ? -19.831 -3.426 -19.162 1.00 80.56 474 PRO A N 1
ATOM 3555 C CA . PRO A 1 474 ? -19.937 -4.290 -20.331 1.00 80.56 474 PRO A CA 1
ATOM 3556 C C . PRO A 1 474 ? -18.548 -4.625 -20.887 1.00 80.56 474 PRO A C 1
ATOM 3558 O O . PRO A 1 474 ? -17.628 -3.810 -20.835 1.00 80.56 474 PRO A O 1
ATOM 3561 N N . TRP A 1 475 ? -18.398 -5.831 -21.434 1.00 82.25 475 TRP A N 1
ATOM 3562 C CA . TRP A 1 475 ? -17.167 -6.245 -22.107 1.00 82.25 475 TRP A CA 1
ATOM 3563 C C . TRP A 1 475 ? -17.174 -5.763 -23.559 1.00 82.25 475 TRP A C 1
ATOM 3565 O O . TRP A 1 475 ? -18.072 -6.103 -24.330 1.00 82.25 475 TRP A O 1
ATOM 3575 N N . SER A 1 476 ? -16.169 -4.981 -23.939 1.00 85.88 476 SER A N 1
ATOM 3576 C CA . SER A 1 476 ? -16.015 -4.417 -25.279 1.00 85.88 476 SER A CA 1
ATOM 3577 C C . SER A 1 476 ? -15.049 -5.239 -26.141 1.00 85.88 476 SER A C 1
ATOM 3579 O O . SER A 1 476 ? -14.168 -5.953 -25.656 1.00 85.88 476 SER A O 1
ATOM 3581 N N . PHE A 1 477 ? -15.152 -5.098 -27.465 1.00 85.44 477 PHE A N 1
ATOM 3582 C CA . PHE A 1 477 ? -14.173 -5.665 -28.401 1.00 85.44 477 PHE A CA 1
ATOM 3583 C C . PHE A 1 477 ? -12.751 -5.145 -28.120 1.00 85.44 477 PHE A C 1
ATOM 3585 O O . PHE A 1 477 ? -11.782 -5.903 -28.195 1.00 85.44 477 PHE A O 1
ATOM 3592 N N . ARG A 1 478 ? -12.632 -3.871 -27.717 1.00 85.25 478 ARG A N 1
ATOM 3593 C CA . ARG A 1 478 ? -11.352 -3.230 -27.366 1.00 85.25 478 ARG A CA 1
ATOM 3594 C C . ARG A 1 478 ? -10.648 -3.941 -26.207 1.00 85.25 478 ARG A C 1
ATOM 3596 O O . ARG A 1 478 ? -9.428 -4.087 -26.240 1.00 85.25 478 ARG A O 1
ATOM 3603 N N . ASP A 1 479 ? -11.416 -4.446 -25.242 1.00 89.38 479 ASP A N 1
ATOM 3604 C CA . ASP A 1 479 ? -10.898 -5.177 -24.081 1.00 89.38 479 ASP A CA 1
ATOM 3605 C C . ASP A 1 479 ? -10.234 -6.481 -24.508 1.00 89.38 479 ASP A C 1
ATOM 3607 O O . ASP A 1 479 ? -9.137 -6.808 -24.061 1.00 89.38 479 ASP A O 1
ATOM 3611 N N . SER A 1 480 ? -10.880 -7.193 -25.433 1.00 89.00 480 SER A N 1
ATOM 3612 C CA . SER A 1 480 ? -10.386 -8.464 -25.970 1.00 89.00 480 SER A CA 1
ATOM 3613 C C . SER A 1 480 ? -9.101 -8.270 -26.772 1.00 89.00 480 SER A C 1
ATOM 3615 O O . SER A 1 480 ? -8.148 -9.030 -26.606 1.00 89.00 480 SER A O 1
ATOM 3617 N N . VAL A 1 481 ? -9.044 -7.221 -27.602 1.00 91.69 481 VAL A N 1
ATOM 3618 C CA . VAL A 1 481 ? -7.839 -6.873 -28.370 1.00 91.69 481 VAL A CA 1
ATOM 3619 C C . VAL A 1 481 ? -6.690 -6.510 -27.431 1.00 91.69 481 VAL A C 1
ATOM 3621 O O . VAL A 1 481 ? -5.598 -7.061 -27.564 1.00 91.69 481 VAL A O 1
ATOM 3624 N N . MET A 1 482 ? -6.925 -5.636 -26.447 1.00 90.88 482 MET A N 1
ATOM 3625 C CA . MET A 1 482 ? -5.888 -5.234 -25.494 1.00 90.88 482 MET A CA 1
ATOM 3626 C C . MET A 1 482 ? -5.400 -6.417 -24.650 1.00 90.88 482 MET A C 1
ATOM 3628 O O . MET A 1 482 ? -4.194 -6.583 -24.469 1.00 90.88 482 MET A O 1
ATOM 3632 N N . LEU A 1 483 ? -6.310 -7.274 -24.184 1.00 92.75 483 LEU A N 1
ATOM 3633 C CA . LEU A 1 483 ? -5.961 -8.489 -23.454 1.00 92.75 483 LEU A CA 1
ATOM 3634 C C . LEU A 1 483 ? -5.095 -9.426 -24.307 1.00 92.75 483 LEU A C 1
ATOM 3636 O O . LEU A 1 483 ? -4.075 -9.917 -23.827 1.00 92.75 483 LEU A O 1
ATOM 3640 N N . CYS A 1 484 ? -5.453 -9.633 -25.577 1.00 94.62 484 CYS A N 1
ATOM 3641 C CA . CYS A 1 484 ? -4.678 -10.464 -26.496 1.00 94.62 484 CYS A CA 1
ATOM 3642 C C . CYS A 1 484 ? -3.267 -9.903 -26.726 1.00 94.62 484 CYS A C 1
ATOM 3644 O O . CYS A 1 484 ? -2.302 -10.663 -26.706 1.00 94.62 484 CYS A O 1
ATOM 3646 N N . VAL A 1 485 ? -3.128 -8.583 -26.893 1.00 93.88 485 VAL A N 1
ATOM 3647 C CA . VAL A 1 485 ? -1.822 -7.916 -27.043 1.00 93.88 485 VAL A CA 1
ATOM 3648 C C . VAL A 1 485 ? -0.965 -8.088 -25.788 1.00 93.88 485 VAL A C 1
ATOM 3650 O O . VAL A 1 485 ? 0.215 -8.418 -25.898 1.00 93.88 485 VAL A O 1
ATOM 3653 N N . LEU A 1 486 ? -1.544 -7.915 -24.595 1.00 94.19 486 LEU A N 1
ATOM 3654 C CA . LEU A 1 486 ? -0.833 -8.106 -23.328 1.00 94.19 486 LEU A CA 1
ATOM 3655 C C . LEU A 1 486 ? -0.378 -9.558 -23.137 1.00 94.19 486 LEU A C 1
ATOM 3657 O O . LEU A 1 486 ? 0.768 -9.794 -22.758 1.00 94.19 486 LEU A O 1
ATOM 3661 N N . ILE A 1 487 ? -1.244 -10.531 -23.430 1.00 94.19 487 ILE A N 1
ATOM 3662 C CA . ILE A 1 487 ? -0.897 -11.956 -23.348 1.00 94.19 487 ILE A CA 1
ATOM 3663 C C . ILE A 1 487 ? 0.201 -12.295 -24.360 1.00 94.19 487 ILE A C 1
ATOM 3665 O O . ILE A 1 487 ? 1.176 -12.945 -23.994 1.00 94.19 487 ILE A O 1
ATOM 3669 N N . ALA A 1 488 ? 0.084 -11.826 -25.605 1.00 95.25 488 ALA A N 1
ATOM 3670 C CA . ALA A 1 488 ? 1.097 -12.052 -26.632 1.00 95.25 488 ALA A CA 1
ATOM 3671 C C . ALA A 1 488 ? 2.455 -11.472 -26.214 1.00 95.25 488 ALA A C 1
ATOM 3673 O O . ALA A 1 488 ? 3.458 -12.179 -26.271 1.00 95.25 488 ALA A O 1
ATOM 3674 N N . LEU A 1 489 ? 2.486 -10.229 -25.717 1.00 94.25 489 LEU A N 1
ATOM 3675 C CA . LEU A 1 489 ? 3.698 -9.605 -25.183 1.00 94.25 489 LEU A CA 1
ATOM 3676 C C . LEU A 1 489 ? 4.308 -10.445 -24.052 1.00 94.25 489 LEU A C 1
ATOM 3678 O O . LEU A 1 489 ? 5.505 -10.721 -24.077 1.00 94.25 489 LEU A O 1
ATOM 3682 N N . PHE A 1 490 ? 3.494 -10.877 -23.085 1.00 93.56 490 PHE A N 1
ATOM 3683 C CA . PHE A 1 490 ? 3.963 -11.688 -21.963 1.00 93.56 490 PHE A CA 1
ATOM 3684 C C . PHE A 1 490 ? 4.561 -13.019 -22.423 1.00 93.56 490 PHE A C 1
ATOM 3686 O O . PHE A 1 490 ? 5.659 -13.369 -22.002 1.00 93.56 490 PHE A O 1
ATOM 3693 N N . VAL A 1 491 ? 3.866 -13.746 -23.303 1.00 94.44 491 VAL A N 1
ATOM 3694 C CA . VAL A 1 491 ? 4.321 -15.043 -23.821 1.00 94.44 491 VAL A CA 1
ATOM 3695 C C . VAL A 1 491 ? 5.611 -14.882 -24.616 1.00 94.44 491 VAL A C 1
ATOM 3697 O O . VAL A 1 491 ? 6.547 -15.643 -24.396 1.00 94.44 491 VAL A O 1
ATOM 3700 N N . VAL A 1 492 ? 5.693 -13.874 -25.489 1.00 93.00 492 VAL A N 1
ATOM 3701 C CA . VAL A 1 492 ? 6.907 -13.578 -26.260 1.00 93.00 492 VAL A CA 1
ATOM 3702 C C . VAL A 1 492 ? 8.072 -13.303 -25.311 1.00 93.00 492 VAL A C 1
ATOM 3704 O O . VAL A 1 492 ? 9.090 -13.982 -25.390 1.00 93.00 492 VAL A O 1
ATOM 3707 N N . VAL A 1 493 ? 7.913 -12.380 -24.360 1.00 91.25 493 VAL A N 1
ATOM 3708 C CA . VAL A 1 493 ? 8.963 -12.033 -23.388 1.00 91.25 493 VAL A CA 1
ATOM 3709 C C . VAL A 1 493 ? 9.377 -13.232 -22.537 1.00 91.25 493 VAL A C 1
ATOM 3711 O O . VAL A 1 493 ? 10.568 -13.451 -22.325 1.00 91.25 493 VAL A O 1
ATOM 3714 N N . PHE A 1 494 ? 8.413 -14.028 -22.075 1.00 90.06 494 PHE A N 1
ATOM 3715 C CA . PHE A 1 494 ? 8.676 -15.211 -21.266 1.00 90.06 494 PHE A CA 1
ATOM 3716 C C . PHE A 1 494 ? 9.454 -16.270 -22.051 1.00 90.06 494 PHE A C 1
ATOM 3718 O O . PHE A 1 494 ? 10.487 -16.736 -21.581 1.00 90.06 494 PHE A O 1
ATOM 3725 N N . VAL A 1 495 ? 9.006 -16.611 -23.264 1.00 90.56 495 VAL A N 1
ATOM 3726 C CA . VAL A 1 495 ? 9.682 -17.590 -24.128 1.00 90.56 495 VAL A CA 1
ATOM 3727 C C . VAL A 1 495 ? 11.088 -17.113 -24.484 1.00 90.56 495 VAL A C 1
ATOM 3729 O O . VAL A 1 495 ? 12.032 -17.888 -24.359 1.00 90.56 495 VAL A O 1
ATOM 3732 N N . PHE A 1 496 ? 11.257 -15.841 -24.855 1.00 88.31 496 PHE A N 1
ATOM 3733 C CA . PHE A 1 496 ? 12.580 -15.281 -25.141 1.00 88.31 496 PHE A CA 1
ATOM 3734 C C . PHE A 1 496 ? 13.512 -15.343 -23.928 1.00 88.31 496 PHE A C 1
ATOM 3736 O O . PHE A 1 496 ? 14.649 -15.780 -24.070 1.00 88.31 496 PHE A O 1
ATOM 3743 N N . SER A 1 497 ? 13.032 -14.964 -22.740 1.00 85.69 497 SER A N 1
ATOM 3744 C CA . SER A 1 497 ? 13.828 -15.014 -21.507 1.00 85.69 497 SER A CA 1
ATOM 3745 C C . SER A 1 497 ? 14.225 -16.448 -21.135 1.00 85.69 497 SER A C 1
ATOM 3747 O O . SER A 1 497 ? 15.373 -16.702 -20.777 1.00 85.69 497 SER A O 1
ATOM 3749 N N . VAL A 1 498 ? 13.319 -17.418 -21.300 1.00 85.50 498 VAL A N 1
ATOM 3750 C CA . VAL A 1 498 ? 13.625 -18.841 -21.077 1.00 85.50 498 VAL A CA 1
ATOM 3751 C C . VAL A 1 498 ? 14.665 -19.352 -22.077 1.00 85.50 498 VAL A C 1
ATOM 3753 O O . VAL A 1 498 ? 15.582 -20.073 -21.686 1.00 85.50 498 VAL A O 1
ATOM 3756 N N . LEU A 1 499 ? 14.554 -18.980 -23.356 1.00 85.62 499 LEU A N 1
ATOM 3757 C CA . LEU A 1 499 ? 15.493 -19.426 -24.387 1.00 85.62 499 LEU A CA 1
ATOM 3758 C C . LEU A 1 499 ? 16.895 -18.828 -24.199 1.00 85.62 499 LEU A C 1
ATOM 3760 O O . LEU A 1 499 ? 17.878 -19.555 -24.351 1.00 85.62 499 LEU A O 1
ATOM 3764 N N . ASP A 1 500 ? 16.982 -17.554 -23.814 1.00 81.31 500 ASP A N 1
ATOM 3765 C CA . ASP A 1 500 ? 18.234 -16.882 -23.434 1.00 81.31 500 ASP A CA 1
ATOM 3766 C C . ASP A 1 500 ? 18.864 -17.568 -22.210 1.00 81.31 500 ASP A C 1
ATOM 3768 O O . ASP A 1 500 ? 20.029 -17.962 -22.246 1.00 81.31 500 ASP A O 1
ATOM 3772 N N . TYR A 1 501 ? 18.062 -17.864 -21.178 1.00 79.00 501 TYR A N 1
ATOM 3773 C CA . TYR A 1 501 ? 18.530 -18.582 -19.987 1.00 79.00 501 TYR A CA 1
ATOM 3774 C C . TYR A 1 501 ? 19.007 -20.013 -20.288 1.00 79.00 501 TYR A C 1
ATOM 3776 O O . TYR A 1 501 ? 19.986 -20.480 -19.709 1.00 79.00 501 TYR A O 1
ATOM 3784 N N . SER A 1 502 ? 18.350 -20.717 -21.215 1.00 76.56 502 SER A N 1
ATOM 3785 C CA . SER A 1 502 ? 18.771 -22.053 -21.671 1.00 76.56 502 SER A CA 1
ATOM 3786 C C . SER A 1 502 ? 19.976 -22.041 -22.625 1.00 76.56 502 SER A C 1
ATOM 3788 O O . SER A 1 502 ? 20.455 -23.106 -23.012 1.00 76.56 502 SER A O 1
ATOM 3790 N N . GLY A 1 503 ? 20.463 -20.859 -23.023 1.00 72.38 503 GLY A N 1
ATOM 3791 C CA . GLY A 1 503 ? 21.587 -20.701 -23.947 1.00 72.38 503 GLY A CA 1
ATOM 3792 C C . GLY A 1 503 ? 21.284 -21.077 -25.403 1.00 72.38 503 GLY A C 1
ATOM 3793 O O . GLY A 1 503 ? 22.215 -21.243 -26.187 1.00 72.38 503 GLY A O 1
ATOM 3794 N N . MET A 1 504 ? 20.007 -21.224 -25.778 1.00 70.50 504 MET A N 1
ATOM 3795 C CA . MET A 1 504 ? 19.582 -21.576 -27.144 1.00 70.50 504 MET A CA 1
ATOM 3796 C C . MET A 1 504 ? 19.519 -20.358 -28.076 1.00 70.50 504 MET A C 1
ATOM 3798 O O . MET A 1 504 ? 19.628 -20.500 -29.292 1.00 70.50 504 MET A O 1
ATOM 3802 N N . LEU A 1 505 ? 19.354 -19.161 -27.509 1.00 67.06 505 LEU A N 1
ATOM 3803 C CA . LEU A 1 505 ? 19.395 -17.873 -28.198 1.00 67.06 505 LEU A CA 1
ATOM 3804 C C . LEU A 1 505 ? 20.427 -16.990 -27.495 1.00 67.06 505 LEU A C 1
ATOM 3806 O O . LEU A 1 505 ? 20.270 -16.683 -26.323 1.00 67.06 505 LEU A O 1
ATOM 3810 N N . SER A 1 506 ? 21.473 -16.567 -28.203 1.00 58.19 506 SER A N 1
ATO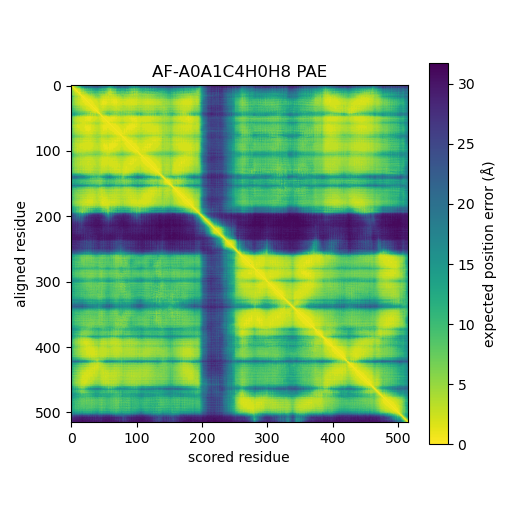M 3811 C CA . SER A 1 506 ? 22.455 -15.595 -27.707 1.00 58.19 506 SER A CA 1
ATOM 3812 C C . SER A 1 506 ? 22.158 -14.224 -28.312 1.00 58.19 506 SER A C 1
ATOM 3814 O O . SER A 1 506 ? 22.859 -13.772 -29.218 1.00 58.19 506 SER A O 1
ATOM 3816 N N . VAL A 1 507 ? 21.054 -13.598 -27.903 1.00 52.72 507 VAL A N 1
ATOM 3817 C CA . VAL A 1 507 ? 20.667 -12.276 -28.440 1.00 52.72 507 VAL A CA 1
ATOM 3818 C C . VAL A 1 507 ? 21.048 -11.145 -27.486 1.00 52.72 507 VAL A C 1
ATOM 3820 O O . VAL A 1 507 ? 21.106 -9.986 -27.894 1.00 52.72 507 VAL A O 1
ATOM 3823 N N . THR A 1 508 ? 21.411 -11.453 -26.244 1.00 49.53 508 THR A N 1
ATOM 3824 C CA . THR A 1 508 ? 21.933 -10.444 -25.331 1.00 49.53 508 THR A CA 1
ATOM 3825 C C . THR A 1 508 ? 23.436 -10.290 -25.506 1.00 49.53 508 THR A C 1
ATOM 3827 O O . THR A 1 508 ? 24.228 -11.234 -25.466 1.00 49.53 508 THR A O 1
ATOM 3830 N N . CYS A 1 509 ? 23.841 -9.047 -25.737 1.00 45.66 509 CYS A N 1
ATOM 3831 C CA . CYS A 1 509 ? 25.218 -8.644 -25.576 1.00 45.66 509 CYS A CA 1
ATOM 3832 C C . CYS A 1 509 ? 25.522 -8.831 -24.080 1.00 45.66 509 CYS A C 1
ATOM 3834 O O . CYS A 1 509 ? 24.995 -8.104 -23.242 1.00 45.66 509 CYS A O 1
ATOM 3836 N N . GLN A 1 510 ? 26.259 -9.892 -23.7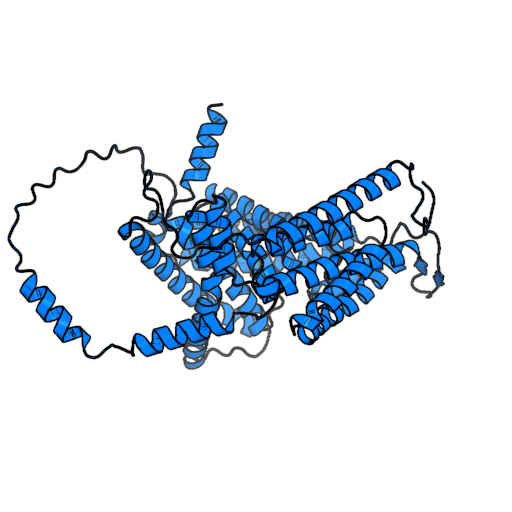44 1.00 48.78 510 GLN A N 1
ATOM 3837 C CA . GLN A 1 510 ? 26.647 -10.220 -22.374 1.00 48.78 510 GLN A CA 1
ATOM 3838 C C . GLN A 1 510 ? 27.598 -9.140 -21.857 1.00 48.78 510 GLN A C 1
ATOM 3840 O O . GLN A 1 510 ? 28.821 -9.257 -21.938 1.00 48.78 510 GLN A O 1
ATOM 3845 N N . TRP A 1 511 ? 27.040 -8.042 -21.366 1.00 49.06 511 TRP A N 1
ATOM 3846 C CA . TRP A 1 511 ? 27.827 -6.945 -20.837 1.00 49.06 511 TRP A CA 1
ATOM 3847 C C . TRP A 1 511 ? 28.277 -7.273 -19.410 1.00 49.06 511 TRP A C 1
ATOM 3849 O O . TRP A 1 511 ? 27.572 -6.998 -18.440 1.00 49.06 511 TRP A O 1
ATOM 3859 N N . GLY A 1 512 ? 29.480 -7.850 -19.314 1.00 40.03 512 GLY A N 1
ATOM 3860 C CA . GLY A 1 512 ? 30.272 -7.918 -18.082 1.00 40.03 512 GLY A CA 1
ATOM 3861 C C . GLY A 1 512 ? 30.324 -9.271 -17.363 1.00 40.03 512 GLY A C 1
ATOM 3862 O O . GLY A 1 512 ? 29.985 -9.368 -16.189 1.00 40.03 512 GLY A O 1
ATOM 3863 N N . GLY A 1 513 ? 30.832 -10.301 -18.054 1.00 32.59 513 GLY A N 1
ATOM 3864 C CA . GLY A 1 513 ? 31.572 -11.395 -17.403 1.00 32.59 513 GLY A CA 1
ATOM 3865 C C . GLY A 1 513 ? 30.863 -12.750 -17.253 1.00 32.59 513 GLY A C 1
ATOM 3866 O O . GLY A 1 513 ? 30.052 -12.938 -16.360 1.00 32.59 513 GLY A O 1
ATOM 3867 N N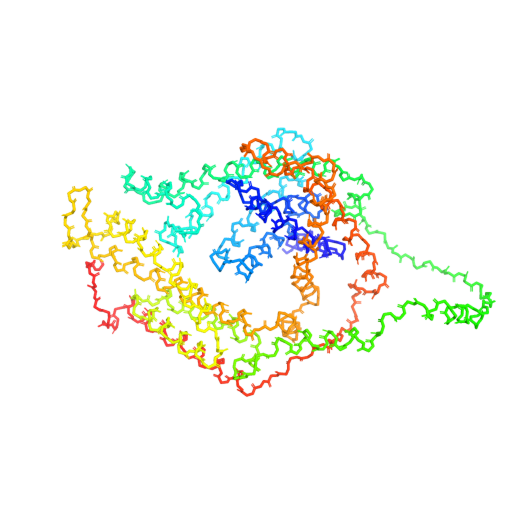 . VAL A 1 514 ? 31.265 -13.674 -18.138 1.00 36.16 514 VAL A N 1
ATOM 3868 C CA . VAL A 1 514 ? 31.323 -15.159 -18.113 1.00 36.16 514 VAL A CA 1
ATOM 3869 C C . VAL A 1 514 ? 30.394 -15.947 -17.164 1.00 36.16 514 VAL A C 1
ATOM 3871 O O . VAL A 1 514 ? 30.577 -15.913 -15.955 1.00 36.16 514 VAL A O 1
ATOM 3874 N N . ARG A 1 515 ? 29.520 -16.747 -17.803 1.00 34.38 515 ARG A N 1
ATOM 3875 C CA . ARG A 1 515 ? 28.840 -18.002 -17.386 1.00 34.38 515 ARG A CA 1
ATOM 3876 C C . ARG A 1 515 ? 28.601 -18.275 -15.901 1.00 34.38 515 ARG A C 1
ATOM 3878 O O . ARG A 1 515 ? 29.580 -18.566 -15.183 1.00 34.38 515 ARG A O 1
#

Organism: NCBI:txid1505727

Sequence (515 aa):
MVLSHKALRGIASQFSTKSLVLIPIAVGINLIGGTLCSTLKLPLFMDMIGTVVIACLSGPWVAALCGLLTNVFLAIVANPVYLPYVMSSVLCGLVVGYMVKAGLFKKVSGAVLIWLTCSVVNTVTASLITVLVYGGATGVNGTSLLTAALAVAWKNILISVFSSSMVENLLDKGITLIVAYLVVKEIPPRFMSQYASGNIGTTDYEPIKADVDARDYDLESILADLRHSNDNTVLNDAQMDERLNKADAAHDFPGFMGEVNPLVKFLGVVVLGIAALIWPDFTLGLFLVVVLFALALPIGCLKPLSKLIFGFGIPMTIMLVFIQGFYSPKNTVFIADCGFAKLGLEGLLYSLKIVATVLVFLGSFYIANTTTYIGSLVAALTQIGCPSKIGYLIFASLNVVPQMQRKLTVIRQAQSGRGLTTGGNLISRFKAFLPLIGPVVMSSLTDAQERGMTLETRGFGIKGTRRTNYVEVPWSFRDSVMLCVLIALFVVVFVFSVLDYSGMLSVTCQWGGVR

pLDDT: mean 79.15, std 16.59, range [24.05, 96.69]

Foldseek 3Di:
DVVVVVVVVLLVLLPDLLLLLLLLLLLQLLCVLQVLCVVLVPQANLNCLSLLLSLLQRAQQSSLVSLLLNLVVCCLPPNVLSNQCNVLSNQLSNLSSVLVVVVLLVDPVSLVVNLLVNLLSSLVSVLCCCCPQQVQHQLPHPLLVQLLVQCLVPLDSSVSSSVSSSVRSSVRSVLSSVLSSVLNVPDDPVLSVVRPRDDPDDPDPPDPPDPDPDDDDPVVVVVVVVVVVPPPPCPPPVVVVVVVVVVVVVLQQPDLLLQAQLVLLVVLLVLLLVLLVLFPFLVSLVVLLVVLLVVCVSSVCNVVLCCQLCVRLVSSLVSQQSNQQFRNPQFDAFDDDPPSTTGGPVSNRVSSSSSSSSSSSRSSSVSSSSSDDVLSVLQSCVVVPNPVSVSCSSVSSNVSNVVLVVVLVVQVVVVVVVVQDSDDDNVSVSVSSSSRSSVSSVVSSVVSVVVSVVCVVVVNPPPPDDDDDPDHRDHDPSNVVSSVVSVVSSVVSNVVSVCVVVVVDPPDPPPGDDD

Nearest PDB structures (foldseek):
  8bmq-assembly1_D  TM=7.369E-01  e=6.465E-06  Lactobacillus delbrueckii subsp. bulgaricus ATCC 11842 = JCM 1002
  6zg3-assembly2_D  TM=7.048E-01  e=1.865E-05  Lactobacillus delbrueckii subsp. bulgaricus ATCC 11842 = JCM 1002
  5x3x-assembly2_q  TM=7.296E-01  e=4.958E-03  Rhodobacter capsulatus

Mean predicted aligned error: 11.75 Å